Protein AF-A0A2V9PDG2-F1 (afdb_monomer)

Structure (mmCIF, N/CA/C/O backbone):
data_AF-A0A2V9PDG2-F1
#
_entry.id   AF-A0A2V9PDG2-F1
#
loop_
_atom_site.group_PDB
_atom_site.id
_atom_site.type_symbol
_atom_site.label_atom_id
_atom_site.label_alt_id
_atom_site.label_comp_id
_atom_site.label_asym_id
_atom_site.label_entity_id
_atom_site.label_seq_id
_atom_site.pdbx_PDB_ins_code
_atom_site.Cartn_x
_atom_site.Cartn_y
_atom_site.Cartn_z
_atom_site.occupancy
_atom_site.B_iso_or_equiv
_atom_site.auth_seq_id
_atom_site.auth_comp_id
_atom_site.auth_asym_id
_atom_site.auth_atom_id
_atom_site.pdbx_PDB_model_num
ATOM 1 N N . VAL A 1 1 ? 18.535 -9.492 51.087 1.00 38.75 1 VAL A N 1
ATOM 2 C CA . VAL A 1 1 ? 19.932 -8.994 50.997 1.00 38.75 1 VAL A CA 1
ATOM 3 C C . VAL A 1 1 ? 20.958 -10.115 51.183 1.00 38.75 1 VAL A C 1
ATOM 5 O O . VAL A 1 1 ? 21.642 -10.423 50.222 1.00 38.75 1 VAL A O 1
ATOM 8 N N . VAL A 1 2 ? 21.017 -10.810 52.330 1.00 34.34 2 VAL A N 1
ATOM 9 C CA . VAL A 1 2 ? 21.989 -11.912 52.562 1.00 34.34 2 VAL A CA 1
ATOM 10 C C . VAL A 1 2 ? 21.786 -13.112 51.621 1.00 34.34 2 VAL A C 1
ATOM 12 O O . VAL A 1 2 ? 22.753 -13.627 51.072 1.00 34.34 2 VAL A O 1
ATOM 15 N N . CYS A 1 3 ? 20.538 -13.505 51.336 1.00 35.25 3 CYS A N 1
ATOM 16 C CA . CYS A 1 3 ? 20.246 -14.545 50.336 1.00 35.25 3 CYS A CA 1
ATOM 17 C C . CYS A 1 3 ? 20.640 -14.128 48.907 1.00 35.25 3 CYS A C 1
ATOM 19 O O . CYS A 1 3 ? 21.126 -14.955 48.150 1.00 35.25 3 CYS A O 1
ATOM 21 N N . ALA A 1 4 ? 20.500 -12.846 48.555 1.00 38.00 4 ALA A N 1
ATOM 22 C CA . ALA A 1 4 ? 20.908 -12.327 47.246 1.00 38.00 4 ALA A CA 1
ATOM 23 C C . ALA A 1 4 ? 22.439 -12.271 47.108 1.00 38.00 4 ALA A C 1
ATOM 25 O O . ALA A 1 4 ? 22.975 -12.591 46.053 1.00 38.00 4 ALA A O 1
ATOM 26 N N . ALA A 1 5 ? 23.147 -11.952 48.197 1.00 38.84 5 ALA A N 1
ATOM 27 C CA . ALA A 1 5 ? 24.604 -12.014 48.254 1.00 38.84 5 ALA A CA 1
ATOM 28 C C . ALA A 1 5 ? 25.120 -13.461 48.145 1.00 38.84 5 ALA A C 1
ATOM 30 O O . ALA A 1 5 ? 26.065 -13.717 47.407 1.00 38.84 5 ALA A O 1
ATOM 31 N N . LEU A 1 6 ? 24.465 -14.420 48.809 1.00 43.09 6 LEU A N 1
ATOM 32 C CA . LEU A 1 6 ? 24.797 -15.846 48.703 1.00 43.09 6 LEU A CA 1
ATOM 33 C C . LEU A 1 6 ? 24.537 -16.397 47.296 1.00 43.09 6 LEU A C 1
ATOM 35 O O . LEU A 1 6 ? 25.385 -17.100 46.758 1.00 43.09 6 LEU A O 1
ATOM 39 N N . VAL A 1 7 ? 23.418 -16.026 46.669 1.00 50.12 7 VAL A N 1
ATOM 40 C CA . VAL A 1 7 ? 23.119 -16.386 45.273 1.00 50.12 7 VAL A CA 1
ATOM 41 C C . VAL A 1 7 ? 24.137 -15.759 44.316 1.00 50.12 7 VAL A C 1
ATOM 43 O O . VAL A 1 7 ? 24.619 -16.446 43.423 1.00 50.12 7 VAL A O 1
ATOM 46 N N . GLY A 1 8 ? 24.544 -14.506 44.540 1.00 42.97 8 GLY A N 1
ATOM 47 C CA . GLY A 1 8 ? 25.596 -13.846 43.760 1.00 42.97 8 GLY A CA 1
ATOM 48 C C . GLY A 1 8 ? 26.967 -14.517 43.896 1.00 42.97 8 GLY A C 1
ATOM 49 O O . GLY A 1 8 ? 27.670 -14.688 42.904 1.00 42.97 8 GLY A O 1
ATOM 50 N N . ILE A 1 9 ? 27.327 -14.972 45.100 1.00 51.53 9 ILE A N 1
ATOM 51 C CA . ILE A 1 9 ? 28.571 -15.719 45.341 1.00 51.53 9 ILE A CA 1
ATOM 52 C C . ILE A 1 9 ? 28.508 -17.100 44.679 1.00 51.53 9 ILE A C 1
ATOM 54 O O . ILE A 1 9 ? 29.476 -17.513 44.041 1.00 51.53 9 ILE A O 1
ATOM 58 N N . ILE A 1 10 ? 27.374 -17.800 44.768 1.00 53.69 10 ILE A N 1
ATOM 59 C CA . ILE A 1 10 ? 27.176 -19.106 44.123 1.00 53.69 10 ILE A CA 1
ATOM 60 C C . ILE A 1 10 ? 27.244 -18.961 42.597 1.00 53.69 10 ILE A C 1
ATOM 62 O O . ILE A 1 10 ? 27.978 -19.708 41.957 1.00 53.69 10 ILE A O 1
ATOM 66 N N . LEU A 1 11 ? 26.574 -17.963 42.014 1.00 47.56 11 LEU A N 1
ATOM 67 C CA . LEU A 1 11 ? 26.611 -17.684 40.574 1.00 47.56 11 LEU A CA 1
ATOM 68 C C . LEU A 1 11 ? 28.006 -17.262 40.100 1.00 47.56 11 LEU A C 1
ATOM 70 O O . LEU A 1 11 ? 28.459 -17.740 39.063 1.00 47.56 11 LEU A O 1
ATOM 74 N N . GLY A 1 12 ? 28.724 -16.442 40.874 1.00 50.00 12 GLY A N 1
ATOM 75 C CA . GLY A 1 12 ? 30.115 -16.084 40.586 1.00 50.00 12 GLY A CA 1
ATOM 76 C C . GLY A 1 12 ? 31.053 -17.292 40.644 1.00 50.00 12 GLY A C 1
ATOM 77 O O . GLY A 1 12 ? 31.933 -17.441 39.800 1.00 50.00 12 GLY A O 1
ATOM 78 N N . THR A 1 13 ? 30.823 -18.207 41.586 1.00 56.91 13 THR A N 1
ATOM 79 C CA . THR A 1 13 ? 31.614 -19.438 41.726 1.00 56.91 13 THR A CA 1
ATOM 80 C C . THR A 1 13 ? 31.318 -20.424 40.593 1.00 56.91 13 THR A C 1
ATOM 82 O O . THR A 1 13 ? 32.246 -21.002 40.032 1.00 56.91 13 THR A O 1
ATOM 85 N N . VAL A 1 14 ? 30.049 -20.564 40.192 1.00 51.03 14 VAL A N 1
ATOM 86 C CA . VAL A 1 14 ? 29.627 -21.365 39.029 1.00 51.03 14 VAL A CA 1
ATOM 87 C C . VAL A 1 14 ? 30.187 -20.774 37.732 1.00 51.03 14 VAL A C 1
ATOM 89 O O . VAL A 1 14 ? 30.716 -21.517 36.911 1.00 51.03 14 VAL A O 1
ATOM 92 N N . PHE A 1 15 ? 30.171 -19.448 37.568 1.00 49.81 15 PHE A N 1
ATOM 93 C CA . PHE A 1 15 ? 30.756 -18.770 36.409 1.00 49.81 15 PHE A CA 1
ATOM 94 C C . PHE A 1 15 ? 32.269 -18.997 36.322 1.00 49.81 15 PHE A C 1
ATOM 96 O O . PHE A 1 15 ? 32.771 -19.343 35.258 1.00 49.81 15 PHE A O 1
ATOM 103 N N . ILE A 1 16 ? 32.997 -18.899 37.439 1.00 51.12 16 ILE A N 1
ATOM 104 C CA . ILE A 1 16 ? 34.437 -19.196 37.487 1.00 51.12 16 ILE A CA 1
ATOM 105 C C . ILE A 1 16 ? 34.699 -20.676 37.176 1.00 51.12 16 ILE A C 1
ATOM 107 O O . ILE A 1 16 ? 35.609 -20.976 36.407 1.00 51.12 16 ILE A O 1
ATOM 111 N N . ALA A 1 17 ? 33.893 -21.597 37.711 1.00 49.75 17 ALA A N 1
ATOM 112 C CA . ALA A 1 17 ? 34.039 -23.036 37.485 1.00 49.75 17 ALA A CA 1
ATOM 113 C C . ALA A 1 17 ? 33.727 -23.464 36.037 1.00 49.75 17 ALA A C 1
ATOM 115 O O . ALA A 1 17 ? 34.348 -24.400 35.539 1.00 49.75 17 ALA A O 1
ATOM 116 N N . VAL A 1 18 ? 32.811 -22.768 35.353 1.00 49.88 18 VAL A N 1
ATOM 117 C CA . VAL A 1 18 ? 32.442 -23.008 33.944 1.00 49.88 18 VAL A CA 1
ATOM 118 C C . VAL A 1 18 ? 33.371 -22.268 32.971 1.00 49.88 18 VAL A C 1
ATOM 120 O O . VAL A 1 18 ? 33.683 -22.786 31.899 1.00 49.88 18 VAL A O 1
ATOM 123 N N . ALA A 1 19 ? 33.878 -21.091 33.349 1.00 47.56 19 ALA A N 1
ATOM 124 C CA . ALA A 1 19 ? 34.804 -20.306 32.535 1.00 47.56 19 ALA A CA 1
ATOM 125 C C . ALA A 1 19 ? 36.244 -20.841 32.584 1.00 47.56 19 ALA A C 1
ATOM 127 O O . ALA A 1 19 ? 36.956 -20.742 31.588 1.00 47.56 19 ALA A O 1
ATOM 128 N N . LEU A 1 20 ? 36.695 -21.442 33.695 1.00 43.12 20 LEU A N 1
ATOM 129 C CA . LEU A 1 20 ? 38.062 -21.976 33.818 1.00 43.12 20 LEU A CA 1
ATOM 130 C C . LEU A 1 20 ? 38.413 -23.053 32.768 1.00 43.12 20 LEU A C 1
ATOM 132 O O . LEU A 1 20 ? 39.516 -22.994 32.220 1.00 43.12 20 LEU A O 1
ATOM 136 N N . PRO A 1 21 ? 37.530 -24.024 32.456 1.00 41.53 21 PRO A N 1
ATOM 137 C CA . PRO A 1 21 ? 37.746 -24.989 31.377 1.00 41.53 21 PRO A CA 1
ATOM 138 C C . PRO A 1 21 ? 37.812 -24.328 29.994 1.00 41.53 21 PRO A C 1
ATOM 140 O O . PRO A 1 21 ? 38.672 -24.688 29.192 1.00 41.53 21 PRO A O 1
ATOM 143 N N . PHE A 1 22 ? 36.974 -23.313 29.744 1.00 42.97 22 PHE A N 1
ATOM 144 C CA . PHE A 1 22 ? 36.984 -22.518 28.509 1.00 42.97 22 PHE A CA 1
ATOM 145 C C . PHE A 1 22 ? 38.289 -21.724 28.361 1.00 42.97 22 PHE A C 1
ATOM 147 O O . PHE A 1 22 ? 38.912 -21.731 27.306 1.00 42.97 22 PHE A O 1
ATOM 154 N N . LEU A 1 23 ? 38.769 -21.115 29.446 1.00 42.34 23 LEU A N 1
ATOM 155 C CA . LEU A 1 23 ? 40.039 -20.386 29.486 1.00 42.34 23 LEU A CA 1
ATOM 156 C C . LEU A 1 23 ? 41.254 -21.313 29.316 1.00 42.34 23 LEU A C 1
ATOM 158 O O . LEU A 1 23 ? 42.254 -20.908 28.728 1.00 42.34 23 LEU A O 1
ATOM 162 N N . ARG A 1 24 ? 41.169 -22.569 29.779 1.00 40.75 24 ARG A N 1
ATOM 163 C CA . ARG A 1 24 ? 42.213 -23.585 29.560 1.00 40.75 24 ARG A CA 1
ATOM 164 C C . ARG A 1 24 ? 42.248 -24.111 28.124 1.00 40.75 24 ARG A C 1
ATOM 166 O O . ARG A 1 24 ? 43.331 -24.429 27.648 1.00 40.75 24 ARG A O 1
ATOM 173 N N . TYR A 1 25 ? 41.113 -24.158 27.425 1.00 40.31 25 TYR A N 1
ATOM 174 C CA . TYR A 1 25 ? 41.046 -24.570 26.016 1.00 40.31 25 TYR A CA 1
ATOM 175 C C . TYR A 1 25 ? 41.727 -23.564 25.063 1.00 40.31 25 TYR A C 1
ATOM 177 O O . TYR A 1 25 ? 42.222 -23.944 24.006 1.00 40.31 25 TYR A O 1
ATOM 185 N N . PHE A 1 26 ? 41.839 -22.291 25.459 1.00 43.34 26 PHE A N 1
ATOM 186 C CA . PHE A 1 26 ? 42.431 -21.217 24.647 1.00 43.34 26 PHE A CA 1
ATOM 187 C C . PHE A 1 26 ? 43.891 -20.868 24.997 1.00 43.34 26 PHE A C 1
ATOM 189 O O . PHE A 1 26 ? 44.410 -19.838 24.560 1.00 43.34 26 PHE A O 1
ATOM 196 N N . SER A 1 27 ? 44.608 -21.740 25.716 1.00 38.44 27 SER A N 1
ATOM 197 C CA . SER A 1 27 ? 45.997 -21.495 26.145 1.00 38.44 27 SER A CA 1
ATOM 198 C C . SER A 1 27 ? 47.030 -21.401 25.007 1.00 38.44 27 SER A C 1
ATOM 200 O O . SER A 1 27 ? 48.212 -21.210 25.278 1.00 38.44 27 SER A O 1
ATOM 202 N N . ALA A 1 28 ? 46.624 -21.536 23.742 1.00 45.53 28 ALA A N 1
ATOM 203 C CA . ALA A 1 28 ? 47.530 -21.524 22.595 1.00 45.53 28 ALA A CA 1
ATOM 204 C C . ALA A 1 28 ? 47.778 -20.129 21.980 1.00 45.53 28 ALA A C 1
ATOM 206 O O . ALA A 1 28 ? 48.591 -20.014 21.068 1.00 45.53 28 ALA A O 1
ATOM 207 N N . SER A 1 29 ? 47.106 -19.056 22.425 1.00 55.47 29 SER A N 1
ATOM 208 C CA . SER A 1 29 ? 47.293 -17.723 21.806 1.00 55.47 29 SER A CA 1
ATOM 209 C C . SER A 1 29 ? 46.979 -16.534 22.729 1.00 55.47 29 SER A C 1
ATOM 211 O O . SER A 1 29 ? 46.271 -15.595 22.365 1.00 55.47 29 SER A O 1
ATOM 213 N N . HIS A 1 30 ? 47.564 -16.559 23.929 1.00 47.03 30 HIS A N 1
ATOM 214 C CA . HIS A 1 30 ? 47.390 -15.553 24.986 1.00 47.03 30 HIS A CA 1
ATOM 215 C C . HIS A 1 30 ? 47.608 -14.097 24.512 1.00 47.03 30 HIS A C 1
ATOM 217 O O . HIS A 1 30 ? 46.807 -13.214 24.820 1.00 47.03 30 HIS A O 1
ATOM 223 N N . ASP A 1 31 ? 48.623 -13.841 23.684 1.00 45.88 31 ASP A N 1
ATOM 224 C CA . ASP A 1 31 ? 49.026 -12.463 23.371 1.00 45.88 31 ASP A CA 1
ATOM 225 C C . ASP A 1 31 ? 48.128 -11.775 22.334 1.00 45.88 31 ASP A C 1
ATOM 227 O O . ASP A 1 31 ? 47.895 -10.570 22.414 1.00 45.88 31 ASP A O 1
ATOM 231 N N . ARG A 1 32 ? 47.534 -12.529 21.399 1.00 43.25 32 ARG A N 1
ATOM 232 C CA . ARG A 1 32 ? 46.627 -11.953 20.387 1.00 43.25 32 ARG A CA 1
ATOM 233 C C . ARG A 1 32 ? 45.251 -11.643 20.957 1.00 43.25 32 ARG A C 1
ATOM 235 O O . ARG A 1 32 ? 44.655 -10.640 20.578 1.00 43.25 32 ARG A O 1
ATOM 242 N N . VAL A 1 33 ? 44.765 -12.465 21.887 1.00 42.09 33 VAL A N 1
ATOM 243 C CA . VAL A 1 33 ? 43.458 -12.259 22.522 1.00 42.09 33 VAL A CA 1
ATOM 244 C C . VAL A 1 33 ? 43.521 -11.107 23.517 1.00 42.09 33 VAL A C 1
ATOM 246 O O . VAL A 1 33 ? 42.649 -10.248 23.476 1.00 42.09 33 VAL A O 1
ATOM 249 N N . VAL A 1 34 ? 44.566 -10.997 24.344 1.00 45.94 34 VAL A N 1
ATOM 250 C CA . VAL A 1 34 ? 44.726 -9.839 25.246 1.00 45.94 34 VAL A CA 1
ATOM 251 C C . VAL A 1 34 ? 44.859 -8.547 24.443 1.00 45.94 34 VAL A C 1
ATOM 253 O O . VAL A 1 34 ? 44.190 -7.563 24.753 1.00 45.94 34 VAL A O 1
ATOM 256 N N . GLN A 1 35 ? 45.637 -8.551 23.360 1.00 43.94 35 GLN A N 1
ATOM 257 C CA . GLN A 1 35 ? 45.798 -7.378 22.506 1.00 43.94 35 GLN A CA 1
ATOM 258 C C . GLN A 1 35 ? 44.498 -7.009 21.773 1.00 43.94 35 GLN A C 1
ATOM 260 O O . GLN A 1 35 ? 44.140 -5.835 21.727 1.00 43.94 35 GLN A O 1
ATOM 265 N N . TRP A 1 36 ? 43.741 -7.984 21.264 1.00 39.81 36 TRP A N 1
ATOM 266 C CA . TRP A 1 36 ? 42.447 -7.741 20.619 1.00 39.81 36 TRP A CA 1
ATOM 267 C C . TRP A 1 36 ? 41.374 -7.274 21.613 1.00 39.81 36 TRP A C 1
ATOM 269 O O . TRP A 1 36 ? 40.680 -6.297 21.342 1.00 39.81 36 TRP A O 1
ATOM 279 N N . THR A 1 37 ? 41.284 -7.894 22.791 1.00 40.75 37 THR A N 1
ATOM 280 C CA . THR A 1 37 ? 40.288 -7.562 23.828 1.00 40.75 37 THR A CA 1
ATOM 281 C C . THR A 1 37 ? 40.579 -6.204 24.466 1.00 40.75 37 THR A C 1
ATOM 283 O O . THR A 1 37 ? 39.657 -5.436 24.722 1.00 40.75 37 THR A O 1
ATOM 286 N N . THR A 1 38 ? 41.855 -5.851 24.648 1.00 44.66 38 THR A N 1
ATOM 287 C CA . THR A 1 38 ? 42.251 -4.535 25.176 1.00 44.66 38 THR A CA 1
ATOM 288 C C . THR A 1 38 ? 42.058 -3.441 24.122 1.00 44.66 38 THR A C 1
ATOM 290 O O . THR A 1 38 ? 41.484 -2.399 24.423 1.00 44.66 38 THR A O 1
ATOM 293 N N . ASN A 1 39 ? 42.444 -3.681 22.862 1.00 41.75 39 ASN A N 1
ATOM 294 C CA . ASN A 1 39 ? 42.287 -2.693 21.787 1.00 41.75 39 ASN A CA 1
ATOM 295 C C . ASN A 1 39 ? 40.822 -2.464 21.397 1.00 41.75 39 ASN A C 1
ATOM 297 O O . ASN A 1 39 ? 40.445 -1.334 21.103 1.00 41.75 39 ASN A O 1
ATOM 301 N N . THR A 1 40 ? 40.002 -3.514 21.405 1.00 42.44 40 THR A N 1
ATOM 302 C CA . THR A 1 40 ? 38.578 -3.430 21.047 1.00 42.44 40 THR A CA 1
ATOM 303 C C . THR A 1 40 ? 37.747 -2.974 22.244 1.00 42.44 40 THR A C 1
ATOM 305 O O . THR A 1 40 ? 36.886 -2.115 22.094 1.00 42.44 40 THR A O 1
ATOM 308 N N . GLY A 1 41 ? 38.057 -3.453 23.453 1.00 42.47 41 GLY A N 1
ATOM 309 C CA . GLY A 1 41 ? 37.376 -3.055 24.685 1.00 42.47 41 GLY A CA 1
ATOM 310 C C . GLY A 1 41 ? 37.578 -1.581 25.034 1.00 42.47 41 GLY A C 1
ATOM 311 O O . GLY A 1 41 ? 36.613 -0.901 25.357 1.00 42.47 41 GLY A O 1
ATOM 312 N N . VAL A 1 42 ? 38.795 -1.045 24.889 1.00 44.41 42 VAL A N 1
ATOM 313 C CA . VAL A 1 42 ? 39.059 0.387 25.129 1.00 44.41 42 VAL A CA 1
ATOM 314 C C . VAL A 1 42 ? 38.343 1.267 24.101 1.00 44.41 42 VAL A C 1
ATOM 316 O O . VAL A 1 42 ? 37.800 2.306 24.463 1.00 44.41 42 VAL A O 1
ATOM 319 N N . VAL A 1 43 ? 38.279 0.845 22.834 1.00 42.12 43 VAL A N 1
ATOM 320 C CA . VAL A 1 43 ? 37.542 1.574 21.787 1.00 42.12 43 VAL A CA 1
ATOM 321 C C . VAL A 1 43 ? 36.036 1.540 22.046 1.00 42.12 43 VAL A C 1
ATOM 323 O O . VAL A 1 43 ? 35.388 2.573 21.928 1.00 42.12 43 VAL A O 1
ATOM 326 N N . LEU A 1 44 ? 35.487 0.394 22.455 1.00 41.41 44 LEU A N 1
ATOM 327 C CA . LEU A 1 44 ? 34.067 0.256 22.784 1.00 41.41 44 LEU A CA 1
ATOM 328 C C . LEU A 1 44 ? 33.679 1.054 24.035 1.00 41.41 44 LEU A C 1
ATOM 330 O O . LEU A 1 44 ? 32.627 1.684 24.034 1.00 41.41 44 LEU A O 1
ATOM 334 N N . VAL A 1 45 ? 34.534 1.088 25.062 1.00 47.19 45 VAL A N 1
ATOM 335 C CA . VAL A 1 45 ? 34.308 1.876 26.287 1.00 47.19 45 VAL A CA 1
ATOM 336 C C . VAL A 1 45 ? 34.394 3.373 26.001 1.00 47.19 45 VAL A C 1
ATOM 338 O O . VAL A 1 45 ? 33.481 4.105 26.363 1.00 47.19 45 VAL A O 1
ATOM 341 N N . LEU A 1 46 ? 35.419 3.837 25.278 1.00 44.19 46 LEU A N 1
ATOM 342 C CA . LEU A 1 46 ? 35.539 5.252 24.902 1.00 44.19 46 LEU A CA 1
ATOM 343 C C . LEU A 1 46 ? 34.412 5.700 23.961 1.00 44.19 46 LEU A C 1
ATOM 345 O O . LEU A 1 46 ? 33.970 6.847 24.026 1.00 44.19 46 LEU A O 1
ATOM 349 N N . PHE A 1 47 ? 33.925 4.805 23.100 1.00 44.22 47 PHE A N 1
ATOM 350 C CA . PHE A 1 47 ? 32.775 5.057 22.236 1.00 44.22 47 PHE A CA 1
ATOM 351 C C . PHE A 1 47 ? 31.461 5.102 23.028 1.00 44.22 47 PHE A C 1
ATOM 353 O O . PHE A 1 47 ? 30.642 5.988 22.787 1.00 44.22 47 PHE A O 1
ATOM 360 N N . ALA A 1 48 ? 31.275 4.201 23.997 1.00 44.72 48 ALA A N 1
ATOM 361 C CA . ALA A 1 48 ? 30.128 4.205 24.902 1.00 44.72 48 ALA A CA 1
ATOM 362 C C . ALA A 1 48 ? 30.101 5.467 25.779 1.00 44.72 48 ALA A C 1
ATOM 364 O O . ALA A 1 48 ? 29.058 6.112 25.855 1.00 44.72 48 ALA A O 1
ATOM 365 N N . ASP A 1 49 ? 31.246 5.885 26.329 1.00 47.81 49 ASP A N 1
ATOM 366 C CA . ASP A 1 49 ? 31.389 7.137 27.088 1.00 47.81 49 ASP A CA 1
ATOM 367 C C . ASP A 1 49 ? 31.112 8.365 26.214 1.00 47.81 49 ASP A C 1
ATOM 369 O O . ASP A 1 49 ? 30.358 9.258 26.602 1.00 47.81 49 ASP A O 1
ATOM 373 N N . SER A 1 50 ? 31.660 8.398 24.995 1.00 45.31 50 SER A N 1
ATOM 374 C CA . SER A 1 50 ? 31.436 9.504 24.055 1.00 45.31 50 SER A CA 1
ATOM 375 C C . SER A 1 50 ? 29.969 9.596 23.638 1.00 45.31 50 SER A C 1
ATOM 377 O O . SER A 1 50 ? 29.420 10.693 23.552 1.00 45.31 50 SER A O 1
ATOM 379 N N . ARG A 1 51 ? 29.306 8.454 23.419 1.00 44.44 51 ARG A N 1
ATOM 380 C CA . ARG A 1 51 ? 27.879 8.384 23.090 1.00 44.44 51 ARG A CA 1
ATOM 381 C C . ARG A 1 51 ? 27.020 8.785 24.285 1.00 44.44 51 ARG A C 1
ATOM 383 O O . ARG A 1 51 ? 26.100 9.575 24.104 1.00 44.44 51 ARG A O 1
ATOM 390 N N . PHE A 1 52 ? 27.313 8.305 25.490 1.00 49.22 52 PHE A N 1
ATOM 391 C CA . PHE A 1 52 ? 26.594 8.682 26.708 1.00 49.22 52 PHE A CA 1
ATOM 392 C C . PHE A 1 52 ? 26.719 10.183 26.989 1.00 49.22 52 PHE A C 1
ATOM 394 O O . PHE A 1 52 ? 25.704 10.848 27.206 1.00 49.22 52 PHE A O 1
ATOM 401 N N . ALA A 1 53 ? 27.927 10.745 26.876 1.00 45.12 53 ALA A N 1
ATOM 402 C CA . ALA A 1 53 ? 28.155 12.182 26.976 1.00 45.12 53 ALA A CA 1
ATOM 403 C C . ALA A 1 53 ? 27.344 12.946 25.918 1.00 45.12 53 ALA A C 1
ATOM 405 O O . ALA A 1 53 ? 26.624 13.876 26.267 1.00 45.12 53 ALA A O 1
ATOM 406 N N . LEU A 1 54 ? 27.371 12.516 24.651 1.00 41.44 54 LEU A N 1
ATOM 407 C CA . LEU A 1 54 ? 26.622 13.158 23.566 1.00 41.44 54 LEU A CA 1
ATOM 408 C C . LEU A 1 54 ? 25.101 13.098 23.792 1.00 41.44 54 LEU A C 1
ATOM 410 O O . LEU A 1 54 ? 24.412 14.095 23.616 1.00 41.44 54 LEU A O 1
ATOM 414 N N . THR A 1 55 ? 24.575 11.953 24.229 1.00 44.09 55 THR A N 1
ATOM 415 C CA . THR A 1 55 ? 23.129 11.734 24.419 1.00 44.09 55 THR A CA 1
ATOM 416 C C . THR A 1 55 ? 22.604 12.486 25.646 1.00 44.09 55 THR A C 1
ATOM 418 O O . THR A 1 55 ? 21.518 13.066 25.610 1.00 44.09 55 THR A O 1
ATOM 421 N N . THR A 1 56 ? 23.399 12.533 26.717 1.00 44.50 56 THR A N 1
ATOM 422 C CA . THR A 1 56 ? 23.087 13.283 27.941 1.00 44.50 56 THR A CA 1
ATOM 423 C C . THR A 1 56 ? 23.191 14.789 27.699 1.00 44.50 56 THR A C 1
ATOM 425 O O . THR A 1 56 ? 22.347 15.545 28.169 1.00 44.50 56 THR A O 1
ATOM 428 N N . LEU A 1 57 ? 24.161 15.234 26.893 1.00 41.91 57 LEU A N 1
ATOM 429 C CA . LEU A 1 57 ? 24.358 16.644 26.554 1.00 41.91 57 LEU A CA 1
ATOM 430 C C . LEU A 1 57 ? 23.379 17.157 25.494 1.00 41.91 57 LEU A C 1
ATOM 432 O O . LEU A 1 57 ? 23.005 18.315 25.588 1.00 41.91 57 LEU A O 1
ATOM 436 N N . ILE A 1 58 ? 22.897 16.340 24.551 1.00 46.06 58 ILE A N 1
ATOM 437 C CA . ILE A 1 58 ? 21.806 16.719 23.625 1.00 46.06 58 ILE A CA 1
ATOM 438 C C . ILE A 1 58 ? 20.499 16.950 24.396 1.00 46.06 58 ILE A C 1
ATOM 440 O O . ILE A 1 58 ? 19.765 17.894 24.107 1.00 46.06 58 ILE A O 1
ATOM 444 N N . LYS A 1 59 ? 20.241 16.145 25.435 1.00 46.53 59 LYS A N 1
ATOM 445 C CA . LYS A 1 59 ? 19.128 16.382 26.368 1.00 46.53 59 LYS A CA 1
ATOM 446 C C . LYS A 1 59 ? 19.319 17.658 27.203 1.00 46.53 59 LYS A C 1
ATOM 448 O O . LYS A 1 59 ? 18.334 18.228 27.658 1.00 46.53 59 LYS A O 1
ATOM 453 N N . TRP A 1 60 ? 20.558 18.124 27.384 1.00 39.91 60 TRP A N 1
ATOM 454 C CA . TRP A 1 60 ? 20.903 19.293 28.208 1.00 39.91 60 TRP A CA 1
ATOM 455 C C . TRP A 1 60 ? 21.144 20.589 27.405 1.00 39.91 60 TRP A C 1
ATOM 457 O O . TRP A 1 60 ? 20.960 21.687 27.927 1.00 39.91 60 TRP A O 1
ATOM 467 N N . SER A 1 61 ? 21.503 20.504 26.118 1.00 43.72 61 SER A N 1
ATOM 468 C CA . SER A 1 61 ? 21.888 21.639 25.262 1.00 43.72 61 SER A CA 1
ATOM 469 C C . SER A 1 61 ? 20.716 22.496 24.786 1.00 43.72 61 SER A C 1
ATOM 471 O O . SER A 1 61 ? 20.924 23.432 24.015 1.00 43.72 61 SER A O 1
ATOM 473 N N . GLN A 1 62 ? 19.501 22.237 25.273 1.00 51.88 62 GLN A N 1
ATOM 474 C CA . GLN A 1 62 ? 18.415 23.215 25.201 1.00 51.88 62 GLN A CA 1
ATOM 475 C C . GLN A 1 62 ? 18.697 24.481 26.049 1.00 51.88 62 GLN A C 1
ATOM 477 O O . GLN A 1 62 ? 17.967 25.463 25.945 1.00 51.88 62 GLN A O 1
ATOM 482 N N . HIS A 1 63 ? 19.806 24.520 26.808 1.00 48.06 63 HIS A N 1
ATOM 483 C CA . HIS A 1 63 ? 20.294 25.696 27.540 1.00 48.06 63 HIS A CA 1
ATOM 484 C C . HIS A 1 63 ? 21.787 25.980 27.233 1.00 48.06 63 HIS A C 1
ATOM 486 O O . HIS A 1 63 ? 22.684 25.432 27.864 1.00 48.06 63 HIS A O 1
ATOM 492 N N . GLY A 1 64 ? 22.071 26.787 26.201 1.00 45.00 64 GLY A N 1
ATOM 493 C CA . GLY A 1 64 ? 23.382 26.843 25.525 1.00 45.00 64 GLY A CA 1
ATOM 494 C C . GLY A 1 64 ? 24.569 27.552 26.209 1.00 45.00 64 GLY A C 1
ATOM 495 O O . GLY A 1 64 ? 24.421 28.255 27.197 1.00 45.00 64 GLY A O 1
ATOM 496 N N . SER A 1 65 ? 25.766 27.427 25.605 1.00 45.22 65 SER A N 1
ATOM 497 C CA . SER A 1 65 ? 26.799 28.484 25.501 1.00 45.22 65 SER A CA 1
ATOM 498 C C . SER A 1 65 ? 27.918 28.083 24.514 1.00 45.22 65 SER A C 1
ATOM 500 O O . SER A 1 65 ? 28.333 26.926 24.447 1.00 45.22 65 SER A O 1
ATOM 502 N N . ARG A 1 66 ? 28.456 29.059 23.764 1.00 47.03 66 ARG A N 1
ATOM 503 C CA . ARG A 1 66 ? 29.557 28.908 22.779 1.00 47.03 66 ARG A CA 1
ATOM 504 C C . ARG A 1 66 ? 30.872 28.357 23.367 1.00 47.03 66 ARG A C 1
ATOM 506 O O . ARG A 1 66 ? 31.736 27.909 22.619 1.00 47.03 66 ARG A O 1
ATOM 513 N N . PHE A 1 67 ? 31.017 28.368 24.692 1.00 45.19 67 PHE A N 1
ATOM 514 C CA . PHE A 1 67 ? 32.181 27.842 25.408 1.00 45.19 67 PHE A CA 1
ATOM 515 C C . PHE A 1 67 ? 32.277 26.310 25.314 1.00 45.19 67 PHE A C 1
ATOM 517 O O . PHE A 1 67 ? 33.363 25.770 25.107 1.00 45.19 67 PHE A O 1
ATOM 524 N N . MET A 1 68 ? 31.140 25.604 25.357 1.00 46.62 68 MET A N 1
ATOM 525 C CA . MET A 1 68 ? 31.130 24.144 25.209 1.00 46.62 68 MET A CA 1
ATOM 526 C C . MET A 1 68 ? 31.493 23.701 23.792 1.00 46.62 68 MET A C 1
ATOM 528 O O . MET A 1 68 ? 32.206 22.715 23.631 1.00 46.62 68 MET A O 1
ATOM 532 N N . THR A 1 69 ? 31.082 24.450 22.763 1.00 45.94 69 THR A N 1
ATOM 533 C CA . THR A 1 69 ? 31.438 24.162 21.364 1.00 45.94 69 THR A CA 1
ATOM 534 C C . THR A 1 69 ? 32.951 24.240 21.131 1.00 45.94 69 THR A C 1
ATOM 536 O O . THR A 1 69 ? 33.505 23.401 20.424 1.00 45.94 69 THR A O 1
ATOM 539 N N . ALA A 1 70 ? 33.644 25.189 21.770 1.00 47.91 70 ALA A N 1
ATOM 540 C CA . ALA A 1 70 ? 35.102 25.295 21.697 1.00 47.91 70 ALA A CA 1
ATOM 541 C C . ALA A 1 70 ? 35.809 24.129 22.415 1.00 47.91 70 ALA A C 1
ATOM 543 O O . ALA A 1 70 ? 36.771 23.572 21.887 1.00 47.91 70 ALA A O 1
ATOM 544 N N . LEU A 1 71 ? 35.299 23.710 23.580 1.00 47.12 71 LEU A N 1
ATOM 545 C CA . LEU A 1 71 ? 35.826 22.557 24.318 1.00 47.12 71 LEU A CA 1
ATOM 546 C C . LEU A 1 71 ? 35.634 21.237 23.543 1.00 47.12 71 LEU A C 1
ATOM 548 O O . LEU A 1 71 ? 36.519 20.380 23.543 1.00 47.12 71 LEU A O 1
ATOM 552 N N . LEU A 1 72 ? 34.499 21.110 22.844 1.00 49.62 72 LEU A N 1
ATOM 553 C CA . LEU A 1 72 ? 34.150 19.999 21.953 1.00 49.62 72 LEU A CA 1
ATOM 554 C C . LEU A 1 72 ? 35.060 19.936 20.721 1.00 49.62 72 LEU A C 1
ATOM 556 O O . LEU A 1 72 ? 35.539 18.858 20.377 1.00 49.62 72 LEU A O 1
ATOM 560 N N . MET A 1 73 ? 35.348 21.077 20.085 1.00 45.44 73 MET A N 1
ATOM 561 C CA . MET A 1 73 ? 36.302 21.137 18.973 1.00 45.44 73 MET A CA 1
ATOM 562 C C . MET A 1 73 ? 37.713 20.748 19.420 1.00 45.44 73 MET A C 1
ATOM 564 O O . MET A 1 73 ? 38.397 20.032 18.694 1.00 45.44 73 MET A O 1
ATOM 568 N N . LEU A 1 74 ? 38.126 21.138 20.630 1.00 48.19 74 LEU A N 1
ATOM 569 C CA . LEU A 1 74 ? 39.409 20.724 21.204 1.00 48.19 74 LEU A CA 1
ATOM 570 C C . LEU A 1 74 ? 39.461 19.218 21.505 1.00 48.19 74 LEU A C 1
ATOM 572 O O . LEU A 1 74 ? 40.467 18.581 21.205 1.00 48.19 74 LEU A O 1
ATOM 576 N N . HIS A 1 75 ? 38.385 18.635 22.047 1.00 51.88 75 HIS A N 1
ATOM 577 C CA . HIS A 1 75 ? 38.302 17.191 22.311 1.00 51.88 75 HIS A CA 1
ATOM 578 C C . HIS A 1 75 ? 38.271 16.360 21.026 1.00 51.88 75 HIS A C 1
ATOM 580 O O . HIS A 1 75 ? 38.966 15.351 20.929 1.00 51.88 75 HIS A O 1
ATOM 586 N N . PHE A 1 76 ? 37.515 16.795 20.017 1.00 48.09 76 PHE A N 1
ATOM 587 C CA . PHE A 1 76 ? 37.466 16.125 18.720 1.00 48.09 76 PHE A CA 1
ATOM 588 C C . PHE A 1 76 ? 38.795 16.256 17.964 1.00 48.09 76 PHE A C 1
ATOM 590 O O . PHE A 1 76 ? 39.276 15.285 17.387 1.00 48.09 76 PHE A O 1
ATOM 597 N N . LEU A 1 77 ? 39.450 17.421 18.030 1.00 47.34 77 LEU A N 1
ATOM 598 C CA . LEU A 1 77 ? 40.790 17.605 17.474 1.00 47.34 77 LEU A CA 1
ATOM 599 C C . LEU A 1 77 ? 41.820 16.727 18.201 1.00 47.34 77 LEU A C 1
ATOM 601 O O . LEU A 1 77 ? 42.642 16.098 17.543 1.00 47.34 77 LEU A O 1
ATOM 605 N N . ALA A 1 78 ? 41.743 16.605 19.530 1.00 48.53 78 ALA A N 1
ATOM 606 C CA . ALA A 1 78 ? 42.588 15.693 20.304 1.00 48.53 78 ALA A CA 1
ATOM 607 C C . ALA A 1 78 ? 42.339 14.217 19.940 1.00 48.53 78 ALA A C 1
ATOM 609 O O . ALA A 1 78 ? 43.292 13.452 19.809 1.00 48.53 78 ALA A O 1
ATOM 610 N N . PHE A 1 79 ? 41.082 13.830 19.698 1.00 52.56 79 PHE A N 1
ATOM 611 C CA . PHE A 1 79 ? 40.688 12.506 19.208 1.00 52.56 79 PHE A CA 1
ATOM 612 C C . PHE A 1 79 ? 41.248 12.209 17.803 1.00 52.56 79 PHE A C 1
ATOM 614 O O . PHE A 1 79 ? 41.815 11.141 17.575 1.00 52.56 79 PHE A O 1
ATOM 621 N N . VAL A 1 80 ? 41.177 13.172 16.876 1.00 47.25 80 VAL A N 1
ATOM 622 C CA . VAL A 1 80 ? 41.731 13.046 15.515 1.00 47.25 80 VAL A CA 1
ATOM 623 C C . VAL A 1 80 ? 43.263 13.009 15.534 1.00 47.25 80 VAL A C 1
ATOM 625 O O . VAL A 1 80 ? 43.862 12.173 14.858 1.00 47.25 80 VAL A O 1
ATOM 628 N N . VAL A 1 81 ? 43.916 13.842 16.352 1.00 47.66 81 VAL A N 1
ATOM 629 C CA . VAL A 1 81 ? 45.377 13.818 16.551 1.00 47.66 81 VAL A CA 1
ATOM 630 C C . VAL A 1 81 ? 45.825 12.486 17.169 1.00 47.66 81 VAL A C 1
ATOM 632 O O . VAL A 1 81 ? 46.813 11.907 16.718 1.00 47.66 81 VAL A O 1
ATOM 635 N N . ALA A 1 82 ? 45.073 11.939 18.130 1.00 47.16 82 ALA A N 1
ATOM 636 C CA . ALA A 1 82 ? 45.346 10.633 18.736 1.00 47.16 82 ALA A CA 1
ATOM 637 C C . ALA A 1 82 ? 45.194 9.460 17.747 1.00 47.16 82 ALA A C 1
ATOM 639 O O . ALA A 1 82 ? 45.926 8.472 17.846 1.00 47.16 82 ALA A O 1
ATOM 640 N N . LEU A 1 83 ? 44.288 9.573 16.770 1.00 45.66 83 LEU A N 1
ATOM 641 C CA . LEU A 1 83 ? 44.128 8.601 15.684 1.00 45.66 83 LEU A CA 1
ATOM 642 C C . LEU A 1 83 ? 45.214 8.728 14.602 1.00 45.66 83 LEU A C 1
ATOM 644 O O . LEU A 1 83 ? 45.629 7.716 14.040 1.00 45.66 83 LEU A O 1
ATOM 648 N N . CYS A 1 84 ? 45.706 9.941 14.327 1.00 42.66 84 CYS A N 1
ATOM 649 C CA . CYS A 1 84 ? 46.653 10.190 13.234 1.00 42.66 84 CYS A CA 1
ATOM 650 C C . CYS A 1 84 ? 48.117 9.854 13.568 1.00 42.66 84 CYS A C 1
ATOM 652 O O . CYS A 1 84 ? 48.918 9.671 12.652 1.00 42.66 84 CYS A O 1
ATOM 654 N N . ILE A 1 85 ? 48.503 9.730 14.843 1.00 46.09 85 ILE A N 1
ATOM 655 C CA . ILE A 1 85 ? 49.906 9.479 15.215 1.00 46.09 85 ILE A CA 1
ATOM 656 C C . ILE A 1 85 ? 50.114 8.024 15.671 1.00 46.09 85 ILE A C 1
ATOM 658 O O . ILE A 1 85 ? 50.295 7.718 16.850 1.00 46.09 85 ILE A O 1
ATOM 662 N N . ALA A 1 86 ? 50.185 7.098 14.709 1.00 45.47 86 ALA A N 1
ATOM 663 C CA . ALA A 1 86 ? 50.479 5.677 14.953 1.00 45.47 86 ALA A CA 1
ATOM 664 C C . ALA A 1 86 ? 51.857 5.411 15.614 1.00 45.47 86 ALA A C 1
ATOM 666 O O . ALA A 1 86 ? 52.089 4.331 16.164 1.00 45.47 86 ALA A O 1
ATOM 667 N N . ARG A 1 87 ? 52.786 6.381 15.578 1.00 43.06 87 ARG A N 1
ATOM 668 C CA . ARG A 1 87 ? 54.124 6.279 16.194 1.00 43.06 87 ARG A CA 1
ATOM 669 C C . ARG A 1 87 ? 54.145 6.703 17.672 1.00 43.06 87 ARG A C 1
ATOM 671 O O . ARG A 1 87 ? 54.699 5.966 18.479 1.00 43.06 87 ARG A O 1
ATOM 678 N N . ALA A 1 88 ? 53.443 7.773 18.050 1.00 43.41 88 ALA A N 1
ATOM 679 C CA . ALA A 1 88 ? 53.296 8.209 19.447 1.00 43.41 88 ALA A CA 1
ATOM 680 C C . ALA A 1 88 ? 52.449 7.232 20.280 1.00 43.41 88 ALA A C 1
ATOM 682 O O . ALA A 1 88 ? 52.651 7.095 21.482 1.00 43.41 88 ALA A O 1
ATOM 683 N N . ARG A 1 89 ? 51.547 6.482 19.633 1.00 49.66 89 ARG A N 1
ATOM 684 C CA . ARG A 1 89 ? 50.691 5.475 20.279 1.00 49.66 89 ARG A CA 1
ATOM 685 C C . ARG A 1 89 ? 51.477 4.312 20.902 1.00 49.66 89 ARG A C 1
ATOM 687 O O . ARG A 1 89 ? 51.065 3.789 21.930 1.00 49.66 89 ARG A O 1
ATOM 694 N N . ARG A 1 90 ? 52.616 3.923 20.314 1.00 47.78 90 ARG A N 1
ATOM 695 C CA . ARG A 1 90 ? 53.504 2.888 20.880 1.00 47.78 90 ARG A CA 1
ATOM 696 C C . ARG A 1 90 ? 54.361 3.414 22.030 1.00 47.78 90 ARG A C 1
ATOM 698 O O . ARG A 1 90 ? 54.554 2.692 22.998 1.00 47.78 90 ARG A O 1
ATOM 705 N N . GLU A 1 91 ? 54.824 4.658 21.952 1.00 46.00 91 GLU A N 1
ATOM 706 C CA . GLU A 1 91 ? 55.660 5.272 22.995 1.00 46.00 91 GLU A CA 1
ATOM 707 C C . GLU A 1 91 ? 54.848 5.670 24.236 1.00 46.00 91 GLU A C 1
ATOM 709 O O . GLU A 1 91 ? 55.313 5.480 25.355 1.00 46.00 91 GLU A O 1
ATOM 714 N N . LEU A 1 92 ? 53.599 6.120 24.064 1.00 45.00 92 LEU A N 1
ATOM 715 C CA . LEU A 1 92 ? 52.703 6.438 25.178 1.00 45.00 92 LEU A CA 1
ATOM 716 C C . LEU A 1 92 ? 52.312 5.178 25.966 1.00 45.00 92 LEU A C 1
ATOM 718 O O . LEU A 1 92 ? 52.394 5.180 27.191 1.00 45.00 92 LEU A O 1
ATOM 722 N N . LEU A 1 93 ? 51.955 4.089 25.274 1.00 47.59 93 LEU A N 1
ATOM 723 C CA . LEU A 1 93 ? 51.639 2.801 25.905 1.00 47.59 93 LEU A CA 1
ATOM 724 C C . LEU A 1 93 ? 52.873 2.192 26.589 1.00 47.59 93 LEU A C 1
ATOM 726 O O . LEU A 1 93 ? 52.766 1.744 27.725 1.00 47.59 93 LEU A O 1
ATOM 730 N N . ALA A 1 94 ? 54.056 2.291 25.971 1.00 47.66 94 ALA A N 1
ATOM 731 C CA . ALA A 1 94 ? 55.313 1.883 26.602 1.00 47.66 94 ALA A CA 1
ATOM 732 C C . ALA A 1 94 ? 55.681 2.745 27.830 1.00 47.66 94 ALA A C 1
ATOM 734 O O . ALA A 1 94 ? 56.228 2.224 28.800 1.00 47.66 94 ALA A O 1
ATOM 735 N N . SER A 1 95 ? 55.351 4.044 27.832 1.00 46.44 95 SER A N 1
ATOM 736 C CA . SER A 1 95 ? 55.561 4.919 28.999 1.00 46.44 95 SER A CA 1
ATOM 737 C C . SER A 1 95 ? 54.569 4.656 30.139 1.00 46.44 95 SER A C 1
ATOM 739 O O . SER A 1 95 ? 54.931 4.775 31.307 1.00 46.44 95 SER A O 1
ATOM 741 N N . LEU A 1 96 ? 53.335 4.254 29.814 1.00 41.88 96 LEU A N 1
ATOM 742 C CA . LEU A 1 96 ? 52.287 3.950 30.791 1.00 41.88 96 LEU A CA 1
ATOM 743 C C . LEU A 1 96 ? 52.506 2.578 31.444 1.00 41.88 96 LEU A C 1
ATOM 745 O O . LEU A 1 96 ? 52.320 2.454 32.657 1.00 41.88 96 LEU A O 1
ATOM 749 N N . ASP A 1 97 ? 52.990 1.591 30.681 1.00 43.38 97 ASP A N 1
ATOM 750 C CA . ASP A 1 97 ? 53.413 0.284 31.206 1.00 43.38 97 ASP A CA 1
ATOM 751 C C . ASP A 1 97 ? 54.604 0.406 32.172 1.00 43.38 97 ASP A C 1
ATOM 753 O O . ASP A 1 97 ? 54.676 -0.321 33.165 1.00 43.38 97 ASP A O 1
ATOM 757 N N . GLY A 1 98 ? 55.504 1.368 31.936 1.00 47.72 98 GLY A N 1
ATOM 758 C CA . GLY A 1 98 ? 56.618 1.673 32.836 1.00 47.72 98 GLY A CA 1
ATOM 759 C C . GLY A 1 98 ? 56.231 2.444 34.106 1.00 47.72 98 GLY A C 1
ATOM 760 O O . GLY A 1 98 ? 56.950 2.359 35.099 1.00 47.72 98 GLY A O 1
ATOM 761 N N . PHE A 1 99 ? 55.113 3.183 34.104 1.00 45.09 99 PHE A N 1
ATOM 762 C CA . PHE A 1 99 ? 54.789 4.140 35.173 1.00 45.09 99 PHE A CA 1
ATOM 763 C C . PHE A 1 99 ? 53.807 3.620 36.239 1.00 45.09 99 PHE A C 1
ATOM 765 O O . PHE A 1 99 ? 53.947 3.997 37.400 1.00 45.09 99 PHE A O 1
ATOM 772 N N . LEU A 1 100 ? 52.825 2.761 35.913 1.00 47.75 100 LEU A N 1
ATOM 773 C CA . LEU A 1 100 ? 51.712 2.476 36.851 1.00 47.75 100 LEU A CA 1
ATOM 774 C C . LEU A 1 100 ? 51.611 1.053 37.413 1.00 47.75 100 LEU A C 1
ATOM 776 O O . LEU A 1 100 ? 50.928 0.858 38.418 1.00 47.75 100 LEU A O 1
ATOM 780 N N . GLY A 1 101 ? 52.311 0.066 36.855 1.00 50.28 101 GLY A N 1
ATOM 781 C CA . GLY A 1 101 ? 52.315 -1.308 37.370 1.00 50.28 101 GLY A CA 1
ATOM 782 C C . GLY A 1 101 ? 50.951 -2.033 37.311 1.00 50.28 101 GLY A C 1
ATOM 783 O O . GLY A 1 101 ? 49.874 -1.486 37.548 1.00 50.28 101 GLY A O 1
ATOM 784 N N . ALA A 1 102 ? 50.982 -3.343 37.052 1.00 49.34 102 ALA A N 1
ATOM 785 C CA . ALA A 1 102 ? 49.793 -4.162 36.763 1.00 49.34 102 ALA A CA 1
ATOM 786 C C . ALA A 1 102 ? 48.694 -4.188 37.856 1.00 49.34 102 ALA A C 1
ATOM 788 O O . ALA A 1 102 ? 47.573 -4.627 37.594 1.00 49.34 102 ALA A O 1
ATOM 789 N N . LYS A 1 103 ? 48.981 -3.733 39.085 1.00 44.12 103 LYS A N 1
ATOM 790 C CA . LYS A 1 103 ? 48.001 -3.657 40.184 1.00 44.12 103 LYS A CA 1
ATOM 791 C C . LYS A 1 103 ? 47.099 -2.419 40.109 1.00 44.12 103 LYS A C 1
ATOM 793 O O . LYS A 1 103 ? 45.914 -2.546 40.409 1.00 44.12 103 LYS A O 1
ATOM 798 N N . ALA A 1 104 ? 47.612 -1.263 39.679 1.00 43.47 104 ALA A N 1
ATOM 799 C CA . ALA A 1 104 ? 46.822 -0.029 39.608 1.00 43.47 104 ALA A CA 1
ATOM 800 C C . ALA A 1 104 ? 45.828 -0.062 38.436 1.00 43.47 104 ALA A C 1
ATOM 802 O O . ALA A 1 104 ? 44.663 0.292 38.602 1.00 43.47 104 ALA A O 1
ATOM 803 N N . ALA A 1 105 ? 46.245 -0.611 37.290 1.00 43.59 105 ALA A N 1
ATOM 804 C CA . ALA A 1 105 ? 45.371 -0.813 36.134 1.00 43.59 105 ALA A CA 1
ATOM 805 C C . ALA A 1 105 ? 44.183 -1.743 36.453 1.00 43.59 105 ALA A C 1
ATOM 807 O O . ALA A 1 105 ? 43.048 -1.460 36.079 1.00 43.59 105 ALA A O 1
ATOM 808 N N . ARG A 1 106 ? 44.413 -2.818 37.223 1.00 45.12 106 ARG A N 1
ATOM 809 C CA . ARG A 1 106 ? 43.342 -3.727 37.672 1.00 45.12 106 ARG A CA 1
ATOM 810 C C . ARG A 1 106 ? 42.383 -3.058 38.658 1.00 45.12 106 ARG A C 1
ATOM 812 O O . ARG A 1 106 ? 41.180 -3.262 38.548 1.00 45.12 106 ARG A O 1
ATOM 819 N N . ALA A 1 107 ? 42.891 -2.239 39.581 1.00 45.03 107 ALA A N 1
ATOM 820 C CA . ALA A 1 107 ? 42.054 -1.486 40.517 1.00 45.03 107 ALA A CA 1
ATOM 821 C C . ALA A 1 107 ? 41.158 -0.467 39.794 1.00 45.03 107 ALA A C 1
ATOM 823 O O . ALA A 1 107 ? 39.991 -0.315 40.142 1.00 45.03 107 ALA A O 1
ATOM 824 N N . MET A 1 108 ? 41.677 0.170 38.742 1.00 45.31 108 MET A N 1
ATOM 825 C CA . MET A 1 108 ? 40.933 1.141 37.944 1.00 45.31 108 MET A CA 1
ATOM 826 C C . MET A 1 108 ? 39.838 0.477 37.093 1.00 45.31 108 MET A C 1
ATOM 828 O O . MET A 1 108 ? 38.726 0.992 37.020 1.00 45.31 108 MET A O 1
ATOM 832 N N . VAL A 1 109 ? 40.098 -0.711 36.533 1.00 45.78 109 VAL A N 1
ATOM 833 C CA . VAL A 1 109 ? 39.078 -1.514 35.828 1.00 45.78 109 VAL A CA 1
ATOM 834 C C . VAL A 1 109 ? 37.970 -1.965 36.783 1.00 45.78 109 VAL A C 1
ATOM 836 O O . VAL A 1 109 ? 36.794 -1.848 36.451 1.00 45.78 109 VAL A O 1
ATOM 839 N N . VAL A 1 110 ? 38.322 -2.416 37.991 1.00 46.28 110 VAL A N 1
ATOM 840 C CA . VAL A 1 110 ? 37.338 -2.820 39.011 1.00 46.28 110 VAL A CA 1
ATOM 841 C C . VAL A 1 110 ? 36.509 -1.626 39.495 1.00 46.28 110 VAL A C 1
ATOM 843 O O . VAL A 1 110 ? 35.294 -1.749 39.624 1.00 46.28 110 VAL A O 1
ATOM 846 N N . ALA A 1 111 ? 37.129 -0.461 39.706 1.00 44.03 111 ALA A N 1
ATOM 847 C CA . ALA A 1 111 ? 36.422 0.765 40.079 1.00 44.03 111 ALA A CA 1
ATOM 848 C C . ALA A 1 111 ? 35.469 1.244 38.970 1.00 44.03 111 ALA A C 1
ATOM 850 O O . ALA A 1 111 ? 34.351 1.662 39.259 1.00 44.03 111 ALA A O 1
ATOM 851 N N . THR A 1 112 ? 35.881 1.114 37.707 1.00 44.62 112 THR A N 1
ATOM 852 C CA . THR A 1 112 ? 35.050 1.462 36.545 1.00 44.62 112 THR A CA 1
ATOM 853 C C . THR A 1 112 ? 33.857 0.514 36.422 1.00 44.62 112 THR A C 1
ATOM 855 O O . THR A 1 112 ? 32.729 0.972 36.281 1.00 44.62 112 THR A O 1
ATOM 858 N N . LEU A 1 113 ? 34.061 -0.800 36.577 1.00 42.78 113 LEU A N 1
ATOM 859 C CA . LEU A 1 113 ? 32.960 -1.771 36.585 1.00 42.78 113 LEU A CA 1
ATOM 860 C C . LEU A 1 113 ? 31.984 -1.541 37.747 1.00 42.78 113 LEU A C 1
ATOM 862 O O . LEU A 1 113 ? 30.775 -1.632 37.554 1.00 42.78 113 LEU A O 1
ATOM 866 N N . ALA A 1 114 ? 32.488 -1.220 38.942 1.00 44.16 114 ALA A N 1
ATOM 867 C CA . ALA A 1 114 ? 31.643 -0.921 40.096 1.00 44.16 114 ALA A CA 1
ATOM 868 C C . ALA A 1 114 ? 30.800 0.349 39.882 1.00 44.16 114 ALA A C 1
ATOM 870 O O . ALA A 1 114 ? 29.627 0.370 40.251 1.00 44.16 114 ALA A O 1
ATOM 871 N N . ALA A 1 115 ? 31.372 1.379 39.251 1.00 43.84 115 ALA A N 1
ATOM 872 C CA . ALA A 1 115 ? 30.653 2.599 38.898 1.00 43.84 115 ALA A CA 1
ATOM 873 C C . ALA A 1 115 ? 29.567 2.342 37.840 1.00 43.84 115 ALA A C 1
ATOM 875 O O . ALA A 1 115 ? 28.445 2.812 38.005 1.00 43.84 115 ALA A O 1
ATOM 876 N N . VAL A 1 116 ? 29.864 1.537 36.814 1.00 44.00 116 VAL A N 1
ATOM 877 C CA . VAL A 1 116 ? 28.888 1.145 35.780 1.00 44.00 116 VAL A CA 1
ATOM 878 C C . VAL A 1 116 ? 27.715 0.376 36.396 1.00 44.00 116 VAL A C 1
ATOM 880 O O . VAL A 1 116 ? 26.565 0.721 36.154 1.00 44.00 116 VAL A O 1
ATOM 883 N N . ILE A 1 117 ? 27.979 -0.596 37.277 1.00 49.97 117 ILE A N 1
ATOM 884 C CA . ILE A 1 117 ? 26.919 -1.360 37.957 1.00 49.97 117 ILE A CA 1
ATOM 885 C C . ILE A 1 117 ? 26.060 -0.455 38.856 1.00 49.97 117 ILE A C 1
ATOM 887 O O . ILE A 1 117 ? 24.841 -0.609 38.903 1.00 49.97 117 ILE A O 1
ATOM 891 N N . ALA A 1 118 ? 26.665 0.504 39.565 1.00 44.00 118 ALA A N 1
ATOM 892 C CA . ALA A 1 118 ? 25.921 1.450 40.398 1.00 44.00 118 ALA A CA 1
ATOM 893 C C . ALA A 1 118 ? 25.021 2.387 39.568 1.00 44.00 118 ALA A C 1
ATOM 895 O O . ALA A 1 118 ? 23.912 2.715 40.000 1.00 44.00 118 ALA A O 1
ATOM 896 N N . LEU A 1 119 ? 25.468 2.786 38.374 1.00 44.69 119 LEU A N 1
ATOM 897 C CA . LEU A 1 119 ? 24.682 3.589 37.436 1.00 44.69 119 LEU A CA 1
ATOM 898 C C . LEU A 1 119 ? 23.496 2.805 36.853 1.00 44.69 119 LEU A C 1
ATOM 900 O O . LEU A 1 119 ? 22.383 3.322 36.874 1.00 44.69 119 LEU A O 1
ATOM 904 N N . GLU A 1 120 ? 23.692 1.547 36.460 1.00 43.25 120 GLU A N 1
ATOM 905 C CA . GLU A 1 120 ? 22.626 0.659 35.956 1.00 43.25 120 GLU A CA 1
ATOM 906 C C . GLU A 1 120 ? 21.531 0.405 37.010 1.00 43.25 120 GLU A C 1
ATOM 908 O O . GLU A 1 120 ? 20.333 0.462 36.732 1.00 43.25 120 GLU A O 1
ATOM 913 N N . VAL A 1 121 ? 21.925 0.202 38.273 1.00 49.53 121 VAL A N 1
ATOM 914 C CA . VAL A 1 121 ? 20.975 0.047 39.392 1.00 49.53 121 VAL A CA 1
ATOM 915 C C . VAL A 1 121 ? 20.182 1.335 39.642 1.00 49.53 121 VAL A C 1
ATOM 917 O O . VAL A 1 121 ? 19.009 1.282 40.017 1.00 49.53 121 VAL A O 1
ATOM 920 N N . THR A 1 122 ? 20.802 2.493 39.415 1.00 46.50 122 THR A N 1
ATOM 921 C CA . THR A 1 122 ? 20.148 3.798 39.564 1.00 46.50 122 THR A CA 1
ATOM 922 C C . THR A 1 122 ? 19.150 4.038 38.428 1.00 46.50 122 THR A C 1
ATOM 924 O O . THR A 1 122 ? 18.027 4.468 38.684 1.00 46.50 122 THR A O 1
ATOM 927 N N . GLU A 1 123 ? 19.501 3.680 37.192 1.00 42.19 123 GLU A N 1
ATOM 928 C CA . GLU A 1 123 ? 18.607 3.774 36.032 1.00 42.19 123 GLU A CA 1
ATOM 929 C C . GLU A 1 123 ? 17.390 2.841 36.171 1.00 42.19 123 GLU A C 1
ATOM 931 O O . GLU A 1 123 ? 16.253 3.263 35.949 1.00 42.19 123 GLU A O 1
ATOM 936 N N . PHE A 1 124 ? 17.593 1.618 36.675 1.00 45.44 124 PHE A N 1
ATOM 937 C CA . PHE A 1 124 ? 16.507 0.688 36.993 1.00 45.44 124 PHE A CA 1
ATOM 938 C C . PHE A 1 124 ? 15.546 1.243 38.062 1.00 45.44 124 PHE A C 1
ATOM 940 O O . PHE A 1 124 ? 14.327 1.082 37.947 1.00 45.44 124 PHE A O 1
ATOM 947 N N . ALA A 1 125 ? 16.071 1.935 39.080 1.00 47.66 125 ALA A N 1
ATOM 948 C CA . ALA A 1 125 ? 15.271 2.562 40.134 1.00 47.66 125 ALA A CA 1
ATOM 949 C C . ALA A 1 125 ? 14.458 3.774 39.633 1.00 47.66 125 ALA A C 1
ATOM 951 O O . ALA A 1 125 ? 13.330 3.990 40.089 1.00 47.66 125 ALA A O 1
ATOM 952 N N . PHE A 1 126 ? 14.980 4.535 38.666 1.00 47.28 126 PHE A N 1
ATOM 953 C CA . PHE A 1 126 ? 14.255 5.648 38.042 1.00 47.28 126 PHE A CA 1
ATOM 954 C C . PHE A 1 126 ? 13.230 5.190 36.997 1.00 47.28 126 PHE A C 1
ATOM 956 O O . PHE A 1 126 ? 12.146 5.765 36.923 1.00 47.28 126 PHE A O 1
ATOM 963 N N . ALA A 1 127 ? 13.499 4.106 36.263 1.00 43.88 127 ALA A N 1
ATOM 964 C CA . ALA A 1 127 ? 12.537 3.510 35.332 1.00 43.88 127 ALA A CA 1
ATOM 965 C C . ALA A 1 127 ? 11.267 2.976 36.033 1.00 43.88 127 ALA A C 1
ATOM 967 O O . ALA A 1 127 ? 10.203 2.917 35.422 1.00 43.88 127 ALA A O 1
ATOM 968 N N . HIS A 1 128 ? 11.360 2.631 37.324 1.00 45.06 128 HIS A N 1
ATOM 969 C CA . HIS A 1 128 ? 10.254 2.074 38.119 1.00 45.06 128 HIS A CA 1
ATOM 970 C C . HIS A 1 128 ? 9.657 3.054 39.140 1.00 45.06 128 HIS A C 1
ATOM 972 O O . HIS A 1 128 ? 8.759 2.689 39.898 1.00 45.06 128 HIS A O 1
ATOM 978 N N . THR A 1 129 ? 10.098 4.312 39.138 1.00 42.78 129 THR A N 1
ATOM 979 C CA . THR A 1 129 ? 9.461 5.410 39.882 1.00 42.78 129 THR A CA 1
ATOM 980 C C . THR A 1 129 ? 8.758 6.353 38.905 1.00 42.78 129 THR A C 1
ATOM 982 O O . THR A 1 129 ? 8.956 7.564 38.894 1.00 42.78 129 THR A O 1
ATOM 985 N N . GLY A 1 130 ? 7.913 5.779 38.046 1.00 38.28 130 GLY A N 1
ATOM 986 C CA . GLY A 1 130 ? 7.069 6.535 37.130 1.00 38.28 130 GLY A CA 1
ATOM 987 C C . GLY A 1 130 ? 6.009 7.327 37.891 1.00 38.28 130 GLY A C 1
ATOM 988 O O . GLY A 1 130 ? 5.030 6.766 38.385 1.00 38.28 130 GLY A O 1
ATOM 989 N N . GLY A 1 131 ? 6.188 8.646 37.959 1.00 36.75 131 GLY A N 1
ATOM 990 C CA . GLY A 1 131 ? 5.093 9.569 38.224 1.00 36.75 131 GLY A CA 1
ATOM 991 C C . GLY A 1 131 ? 4.009 9.359 37.170 1.00 36.75 131 GLY A C 1
ATOM 992 O O . GLY A 1 131 ? 4.271 9.471 35.974 1.00 36.75 131 GLY A O 1
ATOM 993 N N . GLY A 1 132 ? 2.803 9.012 37.616 1.00 33.62 132 GLY A N 1
ATOM 994 C CA . GLY A 1 132 ? 1.660 8.815 36.736 1.00 33.62 132 GLY A CA 1
ATOM 995 C C . GLY A 1 132 ? 1.398 10.068 35.906 1.00 33.62 132 GLY A C 1
ATOM 996 O O . GLY A 1 132 ? 1.087 11.131 36.447 1.00 33.62 132 GLY A O 1
ATOM 997 N N . VAL A 1 133 ? 1.499 9.933 34.586 1.00 37.00 133 VAL A N 1
ATOM 998 C CA . VAL A 1 133 ? 0.936 10.905 33.652 1.00 37.00 133 VAL A CA 1
ATOM 999 C C . VAL A 1 133 ? -0.571 10.901 33.889 1.00 37.00 133 VAL A C 1
ATOM 1001 O O . VAL A 1 133 ? -1.235 9.877 33.725 1.00 37.00 133 VAL A O 1
ATOM 1004 N N . LYS A 1 134 ? -1.121 12.033 34.337 1.00 34.81 134 LYS A N 1
ATOM 1005 C CA . LYS A 1 134 ? -2.573 12.206 34.413 1.00 34.81 134 LYS A CA 1
ATOM 1006 C C . LYS A 1 134 ? -3.124 12.094 32.996 1.00 34.81 134 LYS A C 1
ATOM 1008 O O . LYS A 1 134 ? -2.835 12.949 32.164 1.00 34.81 134 LYS A O 1
ATOM 1013 N N . ALA A 1 135 ? -3.916 11.052 32.753 1.00 38.56 135 ALA A N 1
ATOM 1014 C CA . ALA A 1 135 ? -4.735 10.935 31.559 1.00 38.56 135 ALA A CA 1
ATOM 1015 C C . ALA A 1 135 ? -5.544 12.228 31.400 1.00 38.56 135 ALA A C 1
ATOM 1017 O O . ALA A 1 135 ? -6.303 12.606 32.300 1.00 38.56 135 ALA A O 1
ATOM 1018 N N . ALA A 1 136 ? -5.347 12.928 30.284 1.00 42.16 136 ALA A N 1
ATOM 1019 C CA . ALA A 1 136 ? -6.243 14.003 29.905 1.00 42.16 136 ALA A CA 1
ATOM 1020 C C . ALA A 1 136 ? -7.655 13.407 29.820 1.00 42.16 136 ALA A C 1
ATOM 1022 O O . ALA A 1 136 ? -7.858 12.358 29.207 1.00 42.16 136 ALA A O 1
ATOM 1023 N N . GLN A 1 137 ? -8.627 14.031 30.485 1.00 39.75 137 GLN A N 1
ATOM 1024 C CA . GLN A 1 137 ? -10.027 13.668 30.301 1.00 39.75 137 GLN A CA 1
ATOM 1025 C C . GLN A 1 137 ? -10.414 14.035 28.869 1.00 39.75 137 GLN A C 1
ATOM 1027 O O . GLN A 1 137 ? -10.734 15.186 28.583 1.00 39.75 137 GLN A O 1
ATOM 1032 N N . ILE A 1 138 ? -10.348 13.055 27.969 1.00 48.00 138 ILE A N 1
ATOM 1033 C CA . ILE A 1 138 ? -10.830 13.193 26.599 1.00 48.00 138 ILE A CA 1
ATOM 1034 C C . ILE A 1 138 ? -12.347 13.391 26.673 1.00 48.00 138 ILE A C 1
ATOM 1036 O O . ILE A 1 138 ? -13.090 12.536 27.166 1.00 48.00 138 ILE A O 1
ATOM 1040 N N . SER A 1 139 ? -12.792 14.563 26.222 1.00 48.44 139 SER A N 1
ATOM 1041 C CA . SER A 1 139 ? -14.190 14.893 25.960 1.00 48.44 139 SER A CA 1
ATOM 1042 C C . SER A 1 139 ? -14.806 13.823 25.057 1.00 48.44 139 SER A C 1
ATOM 1044 O O . SER A 1 139 ? -14.212 13.513 24.037 1.00 48.44 139 SER A O 1
ATOM 1046 N N . GLN A 1 140 ? -15.949 13.256 25.463 1.00 62.31 140 GLN A N 1
ATOM 1047 C CA . GLN A 1 140 ? -16.751 12.219 24.782 1.00 62.31 140 GLN A CA 1
ATOM 1048 C C . GLN A 1 140 ? -16.127 11.573 23.528 1.00 62.31 140 GLN A C 1
ATOM 1050 O O . GLN A 1 140 ? -16.102 12.180 22.459 1.00 62.31 140 GLN A O 1
ATOM 1055 N N . ARG A 1 141 ? -15.709 10.305 23.654 1.00 69.88 141 ARG A N 1
ATOM 1056 C CA . ARG A 1 141 ? -15.166 9.510 22.543 1.00 69.88 141 ARG A CA 1
ATOM 1057 C C . ARG A 1 141 ? -16.088 9.531 21.314 1.00 69.88 141 ARG A C 1
ATOM 1059 O O . ARG A 1 141 ? -17.313 9.455 21.486 1.00 69.88 141 ARG A O 1
ATOM 1066 N N . PRO A 1 142 ? -15.520 9.571 20.093 1.00 79.25 142 PRO A N 1
ATOM 1067 C CA . PRO A 1 142 ? -16.274 9.355 18.866 1.00 79.25 142 PRO A CA 1
ATOM 1068 C C . PRO A 1 142 ? -17.092 8.069 18.958 1.00 79.25 142 PRO A C 1
ATOM 1070 O O . PRO A 1 142 ? -16.667 7.092 19.568 1.00 79.25 142 PRO A O 1
ATOM 1073 N N . LYS A 1 143 ? -18.294 8.059 18.378 1.00 76.62 143 LYS A N 1
ATOM 1074 C CA . LYS A 1 143 ? -19.143 6.861 18.433 1.00 76.62 143 LYS A CA 1
ATOM 1075 C C . LYS A 1 143 ? -18.769 5.839 17.362 1.00 76.62 143 LYS A C 1
ATOM 1077 O O . LYS A 1 143 ? -18.909 4.651 17.622 1.00 76.62 143 LYS A O 1
ATOM 1082 N N . SER A 1 144 ? -18.343 6.282 16.179 1.00 90.81 144 SER A N 1
ATOM 1083 C CA . SER A 1 144 ? -17.970 5.425 15.046 1.00 90.81 144 SER A CA 1
ATOM 1084 C C . SER A 1 144 ? -16.540 4.918 15.165 1.00 90.81 144 SER A C 1
ATOM 1086 O O . SER A 1 144 ? -15.668 5.650 15.623 1.00 90.81 144 SER A O 1
ATOM 1088 N N . ASN A 1 145 ? -16.286 3.700 14.694 1.00 96.19 145 ASN A N 1
ATOM 1089 C CA . ASN A 1 145 ? -14.936 3.154 14.595 1.00 96.19 145 ASN A CA 1
ATOM 1090 C C . ASN A 1 145 ? -14.397 3.281 13.166 1.00 96.19 145 ASN A C 1
ATOM 1092 O O . ASN A 1 145 ? -15.160 3.322 12.196 1.00 96.19 145 ASN A O 1
ATOM 1096 N N . VAL A 1 146 ? -13.076 3.250 13.039 1.00 97.88 146 VAL A N 1
ATOM 1097 C CA . VAL A 1 146 ? -12.357 3.161 11.772 1.00 97.88 146 VAL A CA 1
ATOM 1098 C C . VAL A 1 146 ? -11.419 1.959 11.822 1.00 97.88 146 VAL A C 1
ATOM 1100 O O . VAL A 1 146 ? -10.591 1.834 12.721 1.00 97.88 146 VAL A O 1
ATOM 1103 N N . LEU A 1 147 ? -11.547 1.079 10.837 1.00 98.44 147 LEU A N 1
ATOM 1104 C CA . LEU A 1 147 ? -10.722 -0.106 10.660 1.00 98.44 147 LEU A CA 1
ATOM 1105 C C . LEU A 1 147 ? -10.022 -0.029 9.303 1.00 98.44 147 LEU A C 1
ATOM 1107 O O . LEU A 1 147 ? -10.672 -0.138 8.266 1.00 98.44 147 LEU A O 1
ATOM 1111 N N . LEU A 1 148 ? -8.704 0.144 9.321 1.00 98.69 148 LEU A N 1
ATOM 1112 C CA . LEU A 1 148 ? -7.840 0.049 8.151 1.00 98.69 148 LEU A CA 1
ATOM 1113 C C . LEU A 1 148 ? -7.226 -1.351 8.103 1.00 98.69 148 LEU A C 1
ATOM 1115 O O . LEU A 1 148 ? -6.512 -1.739 9.022 1.00 98.69 148 LEU A O 1
ATOM 1119 N N . ILE A 1 149 ? -7.493 -2.102 7.040 1.00 98.62 149 ILE A N 1
ATOM 1120 C CA . ILE A 1 149 ? -6.879 -3.398 6.750 1.00 98.62 149 ILE A CA 1
ATOM 1121 C C . ILE A 1 149 ? -6.029 -3.219 5.496 1.00 98.62 149 ILE A C 1
ATOM 1123 O O . ILE A 1 149 ? -6.560 -2.915 4.430 1.00 98.62 149 ILE A O 1
ATOM 1127 N N . SER A 1 150 ? -4.717 -3.396 5.613 1.00 98.25 150 SER A N 1
ATOM 1128 C CA . SER A 1 150 ? -3.814 -3.417 4.466 1.00 98.25 150 SER A CA 1
ATOM 1129 C C . SER A 1 150 ? -3.139 -4.770 4.309 1.00 98.25 150 SER A C 1
ATOM 1131 O O . SER A 1 150 ? -2.718 -5.375 5.291 1.00 98.25 150 SER A O 1
ATOM 1133 N N . PHE A 1 151 ? -3.000 -5.231 3.076 1.00 98.00 151 PHE A N 1
ATOM 1134 C CA . PHE A 1 151 ? -2.235 -6.430 2.742 1.00 98.00 151 PHE A CA 1
ATOM 1135 C C . PHE A 1 151 ? -0.871 -6.042 2.170 1.00 98.00 151 PHE A C 1
ATOM 1137 O O . PHE A 1 151 ? -0.735 -4.969 1.588 1.00 98.00 151 PHE A O 1
ATOM 1144 N N . ASP A 1 152 ? 0.119 -6.895 2.385 1.00 95.88 152 ASP A N 1
ATOM 1145 C CA . ASP A 1 152 ? 1.466 -6.772 1.835 1.00 95.88 152 ASP A CA 1
ATOM 1146 C C . ASP A 1 152 ? 1.525 -7.415 0.446 1.00 95.88 152 ASP A C 1
ATOM 1148 O O . ASP A 1 152 ? 1.111 -8.570 0.289 1.00 95.88 152 ASP A O 1
ATOM 1152 N N . ALA A 1 153 ? 2.003 -6.669 -0.551 1.00 96.06 153 ALA A N 1
ATOM 1153 C CA . ALA A 1 153 ? 2.140 -7.124 -1.935 1.00 96.06 153 ALA A CA 1
ATOM 1154 C C . ALA A 1 153 ? 0.822 -7.638 -2.556 1.00 96.06 153 ALA A C 1
ATOM 1156 O O . ALA A 1 153 ? 0.817 -8.592 -3.338 1.00 96.06 153 ALA A O 1
ATOM 1157 N N . LEU A 1 154 ? -0.321 -7.028 -2.214 1.00 98.00 154 LEU A N 1
ATOM 1158 C CA . LEU A 1 154 ? -1.624 -7.335 -2.816 1.00 98.00 154 LEU A CA 1
ATOM 1159 C C . LEU A 1 154 ? -1.869 -6.474 -4.061 1.00 98.00 154 LEU A C 1
ATOM 1161 O O . LEU A 1 154 ? -2.223 -5.298 -3.968 1.00 98.00 154 LEU A O 1
ATOM 1165 N N . SER A 1 155 ? -1.738 -7.088 -5.235 1.00 97.81 155 SER A N 1
ATOM 1166 C CA . SER A 1 155 ? -2.047 -6.447 -6.513 1.00 97.81 155 SER A CA 1
ATOM 1167 C C . SER A 1 155 ? -3.543 -6.509 -6.816 1.00 97.81 155 SER A C 1
ATOM 1169 O O . SER A 1 155 ? -4.176 -7.557 -6.686 1.00 97.81 155 SER A O 1
ATOM 1171 N N . ALA A 1 156 ? -4.112 -5.393 -7.275 1.00 98.12 156 ALA A N 1
ATOM 1172 C CA . ALA A 1 156 ? -5.480 -5.370 -7.786 1.00 98.12 156 ALA A CA 1
ATOM 1173 C C . ALA A 1 156 ? -5.626 -6.167 -9.093 1.00 98.12 156 ALA A C 1
ATOM 1175 O O . ALA A 1 156 ? -6.717 -6.651 -9.387 1.00 98.12 156 ALA A O 1
ATOM 1176 N N . GLU A 1 157 ? -4.547 -6.343 -9.863 1.00 96.75 157 GLU A N 1
ATOM 1177 C CA . GLU A 1 157 ? -4.565 -7.106 -11.123 1.00 96.75 157 GLU A CA 1
ATOM 1178 C C . GLU A 1 157 ? -4.802 -8.616 -10.901 1.00 96.75 157 GLU A C 1
ATOM 1180 O O . GLU A 1 157 ? -5.142 -9.338 -11.838 1.00 96.75 157 GLU A O 1
ATOM 1185 N N . GLU A 1 158 ? -4.701 -9.084 -9.654 1.00 97.31 158 GLU A N 1
ATOM 1186 C CA . GLU A 1 158 ? -4.824 -10.481 -9.233 1.00 97.31 158 GLU A CA 1
ATOM 1187 C C . GLU A 1 158 ? -6.141 -10.737 -8.485 1.00 97.31 158 GLU A C 1
ATOM 1189 O O . GLU A 1 158 ? -6.335 -11.807 -7.913 1.00 97.31 158 GLU A O 1
ATOM 1194 N N . MET A 1 159 ? -7.073 -9.777 -8.485 1.00 98.19 159 MET A N 1
ATOM 1195 C CA . MET A 1 159 ? -8.349 -9.863 -7.765 1.00 98.19 159 MET A CA 1
ATOM 1196 C C . MET A 1 159 ? -9.540 -10.017 -8.715 1.00 98.19 159 MET A C 1
ATOM 1198 O O . MET A 1 159 ? -9.686 -9.273 -9.690 1.00 98.19 159 MET A O 1
ATOM 1202 N N . SER A 1 160 ? -10.456 -10.940 -8.409 1.00 94.56 160 SER A N 1
ATOM 1203 C CA . SER A 1 160 ? -11.596 -11.247 -9.285 1.00 94.56 160 SER A CA 1
ATOM 1204 C C . SER A 1 160 ? -12.538 -10.058 -9.495 1.00 94.56 160 SER A C 1
ATOM 1206 O O . SER A 1 160 ? -12.947 -9.801 -10.628 1.00 94.56 160 SER A O 1
ATOM 1208 N N . MET A 1 161 ? -12.830 -9.261 -8.458 1.00 95.50 161 MET A N 1
ATOM 1209 C CA . MET A 1 161 ? -13.642 -8.039 -8.608 1.00 95.50 161 MET A CA 1
ATOM 1210 C C . MET A 1 161 ? -13.006 -6.947 -9.486 1.00 95.50 161 MET A C 1
ATOM 1212 O O . MET A 1 161 ? -13.724 -6.077 -9.978 1.00 95.50 161 MET A O 1
ATOM 1216 N N . TYR A 1 162 ? -11.688 -6.989 -9.701 1.00 96.50 162 TYR A N 1
ATOM 1217 C CA . TYR A 1 162 ? -10.970 -6.086 -10.606 1.00 96.50 162 TYR A CA 1
ATOM 1218 C C . TYR A 1 162 ? -10.827 -6.666 -12.024 1.00 96.50 162 TYR A C 1
ATOM 1220 O O . TYR A 1 162 ? -10.265 -6.016 -12.903 1.00 96.50 162 TYR A O 1
ATOM 1228 N N . GLY A 1 163 ? -11.394 -7.851 -12.279 1.00 95.19 163 GLY A N 1
ATOM 1229 C CA . GLY A 1 163 ? -11.414 -8.494 -13.592 1.00 95.19 163 GLY A CA 1
ATOM 1230 C C . GLY A 1 163 ? -10.398 -9.622 -13.763 1.00 95.19 163 GLY A C 1
ATOM 1231 O O . GLY A 1 163 ? -10.275 -10.144 -14.874 1.00 95.19 163 GLY A O 1
ATOM 1232 N N . TYR A 1 164 ? -9.694 -10.031 -12.700 1.00 96.88 164 TYR A N 1
ATOM 1233 C CA . TYR A 1 164 ? -8.809 -11.190 -12.774 1.00 96.88 164 TYR A CA 1
ATOM 1234 C C . TYR A 1 164 ? -9.594 -12.470 -13.086 1.00 96.88 164 TYR A C 1
ATOM 1236 O O . TYR A 1 164 ? -10.717 -12.686 -12.627 1.00 96.88 164 TYR A O 1
ATOM 1244 N N . LYS A 1 165 ? -8.995 -13.338 -13.903 1.00 95.62 165 LYS A N 1
ATOM 1245 C CA . LYS A 1 165 ? -9.670 -14.505 -14.495 1.00 95.62 165 LYS A CA 1
ATOM 1246 C C . LYS A 1 165 ? -9.982 -15.625 -13.496 1.00 95.62 165 LYS A C 1
ATOM 1248 O O . LYS A 1 165 ? -10.842 -16.458 -13.779 1.00 95.62 165 LYS A O 1
ATOM 1253 N N . LEU A 1 166 ? -9.261 -15.686 -12.376 1.00 96.44 166 LEU A N 1
ATOM 1254 C CA . LEU A 1 166 ? -9.454 -16.694 -11.335 1.00 96.44 166 LEU A CA 1
ATOM 1255 C C . LEU A 1 166 ? -10.205 -16.089 -10.141 1.00 96.44 166 LEU A C 1
ATOM 1257 O O . LEU A 1 166 ? -10.011 -14.914 -9.841 1.00 96.44 166 LEU A O 1
ATOM 1261 N N . PRO A 1 167 ? -11.043 -16.872 -9.436 1.00 96.19 167 PRO A N 1
ATOM 1262 C CA . PRO A 1 167 ? -11.778 -16.409 -8.262 1.00 96.19 167 PRO A CA 1
ATOM 1263 C C . PRO A 1 167 ? -10.869 -16.391 -7.026 1.00 96.19 167 PRO A C 1
ATOM 1265 O O . PRO A 1 167 ? -11.026 -17.216 -6.133 1.00 96.19 167 PRO A O 1
ATOM 1268 N N . THR A 1 168 ? -9.889 -15.494 -6.996 1.00 96.62 168 THR A N 1
ATOM 1269 C CA . THR A 1 168 ? -8.863 -15.397 -5.942 1.00 96.62 168 THR A CA 1
ATOM 1270 C C . THR A 1 168 ? -9.351 -14.711 -4.670 1.00 96.62 168 THR A C 1
ATOM 1272 O O . THR A 1 168 ? -8.755 -14.905 -3.614 1.00 96.62 168 THR A O 1
ATOM 1275 N N . THR A 1 169 ? -10.433 -13.925 -4.745 1.00 97.81 169 THR A N 1
ATOM 1276 C CA . THR A 1 169 ? -10.895 -13.077 -3.633 1.00 97.81 169 THR A CA 1
ATOM 1277 C C . THR A 1 169 ? -12.412 -13.128 -3.370 1.00 97.81 169 THR A C 1
ATOM 1279 O O . THR A 1 169 ? -13.067 -12.087 -3.304 1.00 97.81 169 THR A O 1
ATOM 1282 N N . PRO A 1 170 ? -13.038 -14.312 -3.230 1.00 97.75 170 PRO A N 1
ATOM 1283 C CA . PRO A 1 170 ? -14.494 -14.432 -3.114 1.00 97.75 170 PRO A CA 1
ATOM 1284 C C . PRO A 1 170 ? -15.121 -13.721 -1.894 1.00 97.75 170 PRO A C 1
ATOM 1286 O O . PRO A 1 170 ? -16.267 -13.270 -1.982 1.00 97.75 170 PRO A O 1
ATOM 1289 N N . ASN A 1 171 ? -14.429 -13.608 -0.756 1.00 98.50 171 ASN A N 1
ATOM 1290 C CA . ASN A 1 171 ? -14.942 -12.920 0.435 1.00 98.50 171 ASN A CA 1
ATOM 1291 C C . ASN A 1 171 ? -14.830 -11.397 0.305 1.00 98.50 171 ASN A C 1
ATOM 1293 O O . ASN A 1 171 ? -15.755 -10.685 0.700 1.00 98.50 171 ASN A O 1
ATOM 1297 N N . LEU A 1 172 ? -13.747 -10.887 -0.282 1.00 98.44 172 LEU A N 1
ATOM 1298 C CA . LEU A 1 172 ? -13.612 -9.478 -0.647 1.00 98.44 172 LEU A CA 1
ATOM 1299 C C . LEU A 1 172 ? -14.619 -9.094 -1.736 1.00 98.44 172 LEU A C 1
ATOM 1301 O O . LEU A 1 172 ? -15.244 -8.043 -1.621 1.00 98.44 172 LEU A O 1
ATOM 1305 N N . ASP A 1 173 ? -14.878 -9.967 -2.713 1.00 98.25 173 ASP A N 1
ATOM 1306 C CA . ASP A 1 173 ? -15.934 -9.776 -3.714 1.00 98.25 173 ASP A CA 1
ATOM 1307 C C . ASP A 1 173 ? -17.318 -9.684 -3.048 1.00 98.25 173 ASP A C 1
ATOM 1309 O O . ASP A 1 173 ? -18.151 -8.851 -3.414 1.00 98.25 173 ASP A O 1
ATOM 1313 N N . ALA A 1 174 ? -17.586 -10.526 -2.043 1.00 97.69 174 ALA A N 1
ATOM 1314 C CA . ALA A 1 174 ? -18.820 -10.461 -1.264 1.00 97.69 174 ALA A CA 1
ATOM 1315 C C . ALA A 1 174 ? -18.906 -9.170 -0.431 1.00 97.69 174 ALA A C 1
ATOM 1317 O O . ALA A 1 174 ? -19.957 -8.526 -0.403 1.00 97.69 174 ALA A O 1
ATOM 1318 N N . PHE A 1 175 ? -17.803 -8.757 0.197 1.00 97.69 175 PHE A N 1
ATOM 1319 C CA . PHE A 1 175 ? -17.693 -7.503 0.942 1.00 97.69 175 PHE A CA 1
ATOM 1320 C C . PHE A 1 175 ? -17.903 -6.276 0.035 1.00 97.69 175 PHE A C 1
ATOM 1322 O O . PHE A 1 175 ? -18.600 -5.327 0.412 1.00 97.69 175 PHE A O 1
ATOM 1329 N N . ALA A 1 176 ? -17.391 -6.314 -1.197 1.00 96.81 176 ALA A N 1
ATOM 1330 C CA . ALA A 1 176 ? -17.513 -5.250 -2.188 1.00 96.81 176 ALA A CA 1
ATOM 1331 C C . ALA A 1 176 ? -18.972 -4.941 -2.572 1.00 96.81 176 ALA A C 1
ATOM 1333 O O . ALA A 1 176 ? -19.302 -3.791 -2.864 1.00 96.81 176 ALA A O 1
ATOM 1334 N N . ARG A 1 177 ? -19.881 -5.925 -2.486 1.00 95.88 177 ARG A N 1
ATOM 1335 C CA . ARG A 1 177 ? -21.319 -5.743 -2.789 1.00 95.88 177 ARG A CA 1
ATOM 1336 C C . ARG A 1 177 ? -22.013 -4.711 -1.898 1.00 95.88 177 ARG A C 1
ATOM 1338 O O . ARG A 1 177 ? -23.042 -4.170 -2.289 1.00 95.88 177 ARG A O 1
ATOM 1345 N N . ASN A 1 178 ? -21.441 -4.428 -0.729 1.00 95.31 178 ASN A N 1
ATOM 1346 C CA . ASN A 1 178 ? -21.931 -3.433 0.224 1.00 95.31 178 ASN A CA 1
ATOM 1347 C C . ASN A 1 178 ? -20.904 -2.318 0.468 1.00 95.31 178 ASN A C 1
ATOM 1349 O O . ASN A 1 1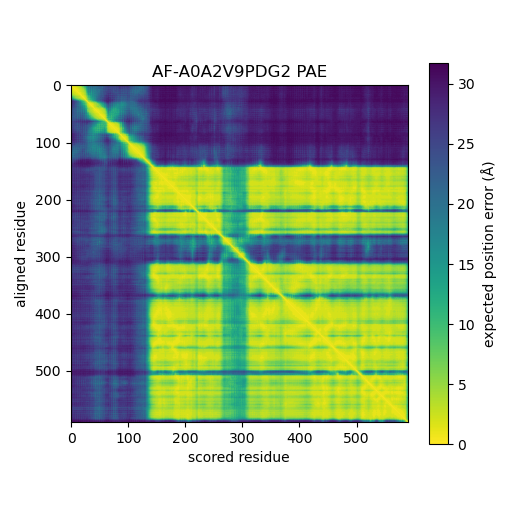78 ? -20.914 -1.693 1.528 1.00 95.31 178 ASN A O 1
ATOM 1353 N N . SER A 1 179 ? -20.006 -2.083 -0.490 1.00 97.19 179 SER A N 1
ATOM 1354 C CA . SER A 1 179 ? -18.879 -1.162 -0.346 1.00 97.19 179 SER A CA 1
ATOM 1355 C C . SER A 1 179 ? -18.705 -0.278 -1.579 1.00 97.19 179 SER A C 1
ATOM 1357 O O . SER A 1 179 ? -19.285 -0.511 -2.637 1.00 97.19 179 SER A O 1
ATOM 1359 N N . THR A 1 180 ? -17.887 0.757 -1.442 1.00 97.44 180 THR A N 1
ATOM 1360 C CA . THR A 1 180 ? -17.394 1.557 -2.562 1.00 97.44 180 THR A CA 1
ATOM 1361 C C . THR A 1 180 ? -16.027 1.026 -2.984 1.00 97.44 180 THR A C 1
ATOM 1363 O O . THR A 1 180 ? -15.104 1.013 -2.172 1.00 97.44 180 THR A O 1
ATOM 1366 N N . VAL A 1 181 ? -15.897 0.592 -4.236 1.00 97.75 181 VAL A N 1
ATOM 1367 C CA . VAL A 1 181 ? -14.659 0.073 -4.834 1.00 97.75 181 VAL A CA 1
ATOM 1368 C C . VAL A 1 181 ? -14.042 1.142 -5.727 1.00 97.75 181 VAL A C 1
ATOM 1370 O O . VAL A 1 181 ? -14.698 1.639 -6.645 1.00 97.75 181 VAL A O 1
ATOM 1373 N N . PHE A 1 182 ? -12.779 1.478 -5.484 1.00 97.38 182 PHE A N 1
ATOM 1374 C CA . PHE A 1 182 ? -12.007 2.385 -6.327 1.00 97.38 182 PHE A CA 1
ATOM 1375 C C . PHE A 1 182 ? -11.187 1.572 -7.332 1.00 97.38 182 PHE A C 1
ATOM 1377 O O . PHE A 1 182 ? -10.387 0.724 -6.941 1.00 97.38 182 PHE A O 1
ATOM 1384 N N . THR A 1 183 ? -11.393 1.818 -8.627 1.00 96.06 183 THR A N 1
ATOM 1385 C CA . THR A 1 183 ? -10.776 1.034 -9.715 1.00 96.06 183 THR A CA 1
ATOM 1386 C C . THR A 1 183 ? -9.468 1.616 -10.237 1.00 96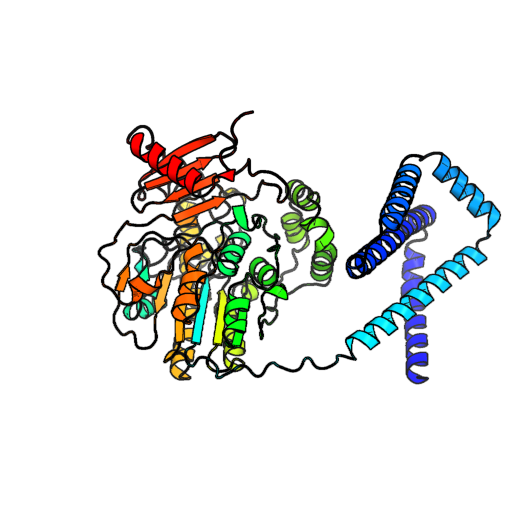.06 183 THR A C 1
ATOM 1388 O O . THR A 1 183 ? -8.843 1.002 -11.089 1.00 96.06 183 THR A O 1
ATOM 1391 N N . ASN A 1 184 ? -9.095 2.815 -9.783 1.00 96.56 184 ASN A N 1
ATOM 1392 C CA . ASN A 1 184 ? -7.894 3.540 -10.197 1.00 96.56 184 ASN A CA 1
ATOM 1393 C C . ASN A 1 184 ? -7.151 4.053 -8.955 1.00 96.56 184 ASN A C 1
ATOM 1395 O O . ASN A 1 184 ? -7.027 5.263 -8.750 1.00 96.56 184 ASN A O 1
ATOM 1399 N N . PHE A 1 185 ? -6.695 3.127 -8.110 1.00 98.25 185 PHE A N 1
ATOM 1400 C CA . PHE A 1 185 ? -5.967 3.446 -6.886 1.00 98.25 185 PHE A CA 1
ATOM 1401 C C . PHE A 1 185 ? -4.559 2.852 -6.906 1.00 98.25 185 PHE A C 1
ATOM 1403 O O . PHE A 1 185 ? -4.384 1.677 -7.220 1.00 98.25 185 PHE A O 1
ATOM 1410 N N . TYR A 1 186 ? -3.550 3.670 -6.614 1.00 98.56 186 TYR A N 1
ATOM 1411 C CA . TYR A 1 186 ? -2.157 3.286 -6.832 1.00 98.56 186 TYR A CA 1
ATOM 1412 C C . TYR A 1 186 ? -1.298 3.467 -5.579 1.00 98.56 186 TYR A C 1
ATOM 1414 O O . TYR A 1 186 ? -1.430 4.447 -4.847 1.00 98.56 186 TYR A O 1
ATOM 1422 N N . SER A 1 187 ? -0.387 2.531 -5.344 1.00 98.44 187 SER A N 1
ATOM 1423 C CA . SER A 1 187 ? 0.695 2.687 -4.388 1.00 98.44 187 SER A CA 1
ATOM 1424 C C . SER A 1 187 ? 1.648 3.787 -4.846 1.00 98.44 187 SER A C 1
ATOM 1426 O O . SER A 1 187 ? 1.845 4.008 -6.045 1.00 98.44 187 SER A O 1
ATOM 1428 N N . VAL A 1 188 ? 2.259 4.460 -3.875 1.00 97.56 188 VAL A N 1
ATOM 1429 C CA . VAL A 1 188 ? 3.309 5.446 -4.131 1.00 97.56 188 VAL A CA 1
ATOM 1430 C C . VAL A 1 188 ? 4.697 4.821 -4.283 1.00 97.56 188 VAL A C 1
ATOM 1432 O O . VAL A 1 188 ? 5.630 5.535 -4.635 1.00 97.56 188 VAL A O 1
ATOM 1435 N N . GLU A 1 189 ? 4.854 3.529 -4.000 1.00 95.12 189 GLU A N 1
ATOM 1436 C CA . GLU A 1 189 ? 6.118 2.782 -4.055 1.00 95.12 189 GLU A CA 1
ATOM 1437 C C . GLU A 1 189 ? 5.836 1.289 -4.339 1.00 95.12 189 GLU A C 1
ATOM 1439 O O . GLU A 1 189 ? 4.700 0.827 -4.252 1.00 95.12 189 GLU A O 1
ATOM 1444 N N . THR A 1 190 ? 6.851 0.518 -4.706 1.00 94.50 190 THR A N 1
ATOM 1445 C CA . THR A 1 190 ? 6.794 -0.938 -4.884 1.00 94.50 190 THR A CA 1
ATOM 1446 C C . THR A 1 190 ? 7.255 -1.731 -3.649 1.00 94.50 190 THR A C 1
ATOM 1448 O O . THR A 1 190 ? 7.285 -2.949 -3.708 1.00 94.50 190 THR A O 1
ATOM 1451 N N . PHE A 1 191 ? 7.605 -1.072 -2.542 1.00 91.81 191 PHE A N 1
ATOM 1452 C CA . PHE A 1 191 ? 8.117 -1.658 -1.304 1.00 91.81 191 PHE A CA 1
ATOM 1453 C C . PHE A 1 191 ? 7.313 -1.232 -0.073 1.00 91.81 191 PHE A C 1
ATOM 1455 O O . PHE A 1 191 ? 6.800 -0.111 0.029 1.00 91.81 191 PHE A O 1
ATOM 1462 N N . THR A 1 192 ? 7.280 -2.118 0.925 1.00 90.69 192 THR A N 1
ATOM 1463 C CA . THR A 1 192 ? 6.514 -1.955 2.165 1.00 90.69 192 THR A CA 1
ATOM 1464 C C . THR A 1 192 ? 6.884 -0.690 2.937 1.00 90.69 192 THR A C 1
ATOM 1466 O O . THR A 1 192 ? 6.033 0.156 3.190 1.00 90.69 192 THR A O 1
ATOM 1469 N N . THR A 1 193 ? 8.146 -0.520 3.338 1.00 90.06 193 THR A N 1
ATOM 1470 C CA . THR A 1 193 ? 8.562 0.557 4.260 1.00 90.06 193 THR A CA 1
ATOM 1471 C C . THR A 1 193 ? 8.194 1.969 3.785 1.00 90.06 193 THR A C 1
ATOM 1473 O O . THR A 1 193 ? 7.568 2.697 4.562 1.00 90.06 193 THR A O 1
ATOM 1476 N N . PRO A 1 194 ? 8.532 2.393 2.550 1.00 93.69 194 PRO A N 1
ATOM 1477 C CA . PRO A 1 194 ? 8.104 3.698 2.046 1.00 93.69 194 PRO A CA 1
ATOM 1478 C C . PRO A 1 194 ? 6.578 3.832 1.945 1.00 93.69 194 PRO A C 1
ATOM 1480 O O . PRO A 1 194 ? 6.035 4.862 2.344 1.00 93.69 194 PRO A O 1
ATOM 1483 N N . SER A 1 195 ? 5.878 2.790 1.494 1.00 96.19 195 SER A N 1
ATOM 1484 C CA . SER A 1 195 ? 4.413 2.792 1.367 1.00 96.19 195 SER A CA 1
ATOM 1485 C C . SER A 1 195 ? 3.724 2.944 2.731 1.00 96.19 195 SER A C 1
ATOM 1487 O O . SER A 1 195 ? 2.860 3.801 2.919 1.00 96.19 195 SER A O 1
ATOM 1489 N N . ILE A 1 196 ? 4.185 2.208 3.748 1.00 96.00 196 ILE A N 1
ATOM 1490 C CA . ILE A 1 196 ? 3.724 2.327 5.141 1.00 96.00 196 ILE A CA 1
ATOM 1491 C C . ILE A 1 196 ? 4.040 3.721 5.704 1.00 96.00 196 ILE A C 1
ATOM 1493 O O . ILE A 1 196 ? 3.201 4.297 6.399 1.00 96.00 196 ILE A O 1
ATOM 1497 N N . ALA A 1 197 ? 5.202 4.307 5.387 1.00 94.81 197 ALA A N 1
ATOM 1498 C CA . ALA A 1 197 ? 5.529 5.682 5.780 1.00 94.81 197 ALA A CA 1
ATOM 1499 C C . ALA A 1 197 ? 4.551 6.696 5.170 1.00 94.81 197 ALA A C 1
ATOM 1501 O O . ALA A 1 197 ? 4.120 7.634 5.848 1.00 94.81 197 ALA A O 1
ATOM 1502 N N . THR A 1 198 ? 4.151 6.493 3.917 1.00 96.44 198 THR A N 1
ATOM 1503 C CA . THR A 1 198 ? 3.125 7.306 3.263 1.00 96.44 198 THR A CA 1
ATOM 1504 C C . THR A 1 198 ? 1.753 7.111 3.892 1.00 96.44 198 THR A C 1
ATOM 1506 O O . THR A 1 198 ? 1.086 8.101 4.181 1.00 96.44 198 THR A O 1
ATOM 1509 N N . MET A 1 199 ? 1.340 5.881 4.198 1.00 96.62 199 MET A N 1
ATOM 1510 C CA . MET A 1 199 ? 0.079 5.619 4.905 1.00 96.62 199 MET A CA 1
ATOM 1511 C C . MET A 1 199 ? 0.050 6.257 6.303 1.00 96.62 199 MET A C 1
ATOM 1513 O O . MET A 1 199 ? -0.984 6.769 6.731 1.00 96.62 199 MET A O 1
ATOM 1517 N N . LEU A 1 200 ? 1.193 6.268 6.998 1.00 93.94 200 LEU A N 1
ATOM 1518 C CA . LEU A 1 200 ? 1.359 6.921 8.297 1.00 93.94 200 LEU A CA 1
ATOM 1519 C C . LEU A 1 200 ? 1.248 8.444 8.213 1.00 93.94 200 LEU A C 1
ATOM 1521 O O . LEU A 1 200 ? 0.714 9.052 9.133 1.00 93.94 200 LEU A O 1
ATOM 1525 N N . THR A 1 201 ? 1.788 9.075 7.169 1.00 94.25 201 THR A N 1
ATOM 1526 C CA . THR A 1 201 ? 2.027 10.534 7.157 1.00 94.25 201 THR A CA 1
ATOM 1527 C C . THR A 1 201 ? 1.191 11.312 6.141 1.00 94.25 201 THR A C 1
ATOM 1529 O O . THR A 1 201 ? 1.050 12.527 6.274 1.00 94.25 201 THR A O 1
ATOM 1532 N N . GLY A 1 202 ? 0.634 10.639 5.132 1.00 95.00 202 GLY A N 1
ATOM 1533 C CA . GLY A 1 202 ? -0.017 11.259 3.975 1.00 95.00 202 GLY A CA 1
ATOM 1534 C C . GLY A 1 202 ? 0.948 11.986 3.027 1.00 95.00 202 GLY A C 1
ATOM 1535 O O . GLY A 1 202 ? 0.510 12.889 2.315 1.00 95.00 202 GLY A O 1
ATOM 1536 N N . ARG A 1 203 ? 2.243 11.637 3.051 1.00 94.38 203 ARG A N 1
ATOM 1537 C CA . ARG A 1 203 ? 3.336 12.296 2.309 1.00 94.38 203 ARG A CA 1
ATOM 1538 C C . ARG A 1 203 ? 4.075 11.307 1.414 1.00 94.38 203 ARG A C 1
ATOM 1540 O O . ARG A 1 203 ? 4.158 10.127 1.754 1.00 94.38 203 ARG A O 1
ATOM 1547 N N . TYR A 1 204 ? 4.639 11.769 0.306 1.00 95.88 204 TYR A N 1
ATOM 1548 C CA . TYR A 1 204 ? 5.396 10.929 -0.626 1.00 95.88 204 TYR A CA 1
ATOM 1549 C C . TYR A 1 204 ? 6.784 10.534 -0.080 1.00 95.88 204 TYR A C 1
ATOM 1551 O O . TYR A 1 204 ? 7.346 11.253 0.756 1.00 95.88 204 TYR A O 1
ATOM 1559 N N . PRO A 1 205 ? 7.396 9.440 -0.581 1.00 93.94 205 PRO A N 1
ATOM 1560 C CA . PRO A 1 205 ? 8.749 9.026 -0.190 1.00 93.94 205 PRO A CA 1
ATOM 1561 C C . PRO A 1 205 ? 9.825 10.119 -0.346 1.00 93.94 205 PRO A C 1
ATOM 1563 O O . PRO A 1 205 ? 10.726 10.238 0.490 1.00 93.94 205 PRO A O 1
ATOM 1566 N N . SER A 1 206 ? 9.722 10.975 -1.370 1.00 92.94 206 SER A N 1
ATOM 1567 C CA . SER A 1 206 ? 10.627 12.118 -1.582 1.00 92.94 206 SER A CA 1
ATOM 1568 C C . SER A 1 206 ? 10.566 13.160 -0.458 1.00 92.94 206 SER A C 1
ATOM 1570 O O . SER A 1 206 ? 11.564 13.835 -0.177 1.00 92.94 206 SER A O 1
ATOM 1572 N N . GLU A 1 207 ? 9.424 13.257 0.221 1.00 91.50 207 GLU A N 1
ATOM 1573 C CA . GLU A 1 207 ? 9.172 14.193 1.312 1.00 91.50 207 GLU A CA 1
ATOM 1574 C C . GLU A 1 207 ? 9.506 13.595 2.678 1.00 91.50 207 GLU A C 1
ATOM 1576 O O . GLU A 1 207 ? 10.129 14.263 3.505 1.00 91.50 207 GLU A O 1
ATOM 1581 N N . THR A 1 208 ? 9.100 12.343 2.920 1.00 89.94 208 THR A N 1
ATOM 1582 C CA . THR A 1 208 ? 9.381 11.629 4.178 1.00 89.94 208 THR A CA 1
ATOM 1583 C C . THR A 1 208 ? 10.849 11.239 4.293 1.00 89.94 208 THR A C 1
ATOM 1585 O O . THR A 1 208 ? 11.341 11.028 5.401 1.00 89.94 208 THR A O 1
ATOM 1588 N N . ARG A 1 209 ? 11.552 11.139 3.154 1.00 88.88 209 ARG A N 1
ATOM 1589 C CA . ARG A 1 209 ? 12.911 10.591 3.036 1.00 88.88 209 ARG A CA 1
ATOM 1590 C C . ARG A 1 209 ? 13.020 9.150 3.540 1.00 88.88 209 ARG A C 1
ATOM 1592 O O . ARG A 1 209 ? 14.115 8.687 3.850 1.00 88.88 209 ARG A O 1
ATOM 1599 N N . VAL A 1 210 ? 11.900 8.430 3.571 1.00 88.94 210 VAL A N 1
ATOM 1600 C CA . VAL A 1 210 ? 11.846 6.997 3.851 1.00 88.94 210 VAL A CA 1
ATOM 1601 C C . VAL A 1 210 ? 11.718 6.277 2.520 1.00 88.94 210 VAL A C 1
ATOM 1603 O O . VAL A 1 210 ? 10.640 6.227 1.948 1.00 88.94 210 VAL A O 1
ATOM 1606 N N . PHE A 1 211 ? 12.831 5.757 2.016 1.00 85.56 211 PHE A N 1
ATOM 1607 C CA . PHE A 1 211 ? 12.889 4.976 0.772 1.00 85.56 211 PHE A CA 1
ATOM 1608 C C . PHE A 1 211 ? 13.789 3.738 0.892 1.00 85.56 211 PHE A C 1
ATOM 1610 O O . PHE A 1 211 ? 13.975 3.016 -0.073 1.00 85.56 211 PHE A O 1
ATOM 1617 N N . GLN A 1 212 ? 14.363 3.493 2.073 1.00 78.50 212 GLN A N 1
ATOM 1618 C CA . GLN A 1 212 ? 15.147 2.294 2.382 1.00 78.50 212 GLN A CA 1
ATOM 1619 C C . GLN A 1 212 ? 14.307 1.366 3.262 1.00 78.50 212 GLN A C 1
ATOM 1621 O O . GLN A 1 212 ? 13.533 1.856 4.089 1.00 78.50 212 GLN A O 1
ATOM 1626 N N . LEU A 1 213 ? 14.520 0.050 3.159 1.00 66.06 213 LEU A N 1
ATOM 1627 C CA . LEU A 1 213 ? 13.790 -0.985 3.917 1.00 66.06 213 LEU A CA 1
ATOM 1628 C C . LEU A 1 213 ? 13.692 -0.713 5.424 1.00 66.06 213 LEU A C 1
ATOM 1630 O O . LEU A 1 213 ? 12.718 -1.074 6.075 1.00 66.06 213 LEU A O 1
ATOM 1634 N N . GLN A 1 214 ? 14.697 -0.055 5.988 1.00 65.44 214 GLN A N 1
ATOM 1635 C CA . GLN A 1 214 ? 14.793 0.236 7.413 1.00 65.44 214 GLN A CA 1
ATOM 1636 C C . GLN A 1 214 ? 14.766 1.738 7.736 1.00 65.44 214 GLN A C 1
ATOM 1638 O O . GLN A 1 214 ? 15.227 2.158 8.801 1.00 65.44 214 GLN A O 1
ATOM 1643 N N . GLY A 1 215 ? 14.272 2.560 6.809 1.00 66.56 215 GLY A N 1
ATOM 1644 C CA . GLY A 1 215 ? 14.110 3.990 7.039 1.00 66.56 215 GLY A CA 1
ATOM 1645 C C . GLY A 1 215 ? 13.112 4.272 8.163 1.00 66.56 215 GLY A C 1
ATOM 1646 O O . GLY A 1 215 ? 12.223 3.473 8.445 1.00 66.56 215 GLY A O 1
ATOM 1647 N N . THR A 1 216 ? 13.255 5.426 8.805 1.00 74.81 216 THR A N 1
ATOM 1648 C CA . THR A 1 216 ? 12.338 5.897 9.846 1.00 74.81 216 THR A CA 1
ATOM 1649 C C . THR A 1 216 ? 11.790 7.264 9.473 1.00 74.81 216 THR A C 1
ATOM 1651 O O . THR A 1 216 ? 12.495 8.089 8.889 1.00 74.81 216 THR A O 1
ATOM 1654 N N . VAL A 1 217 ? 10.523 7.518 9.807 1.00 77.25 217 VAL A N 1
ATOM 1655 C CA . VAL A 1 217 ? 9.940 8.853 9.644 1.00 77.25 217 VAL A CA 1
ATOM 1656 C C . VAL A 1 217 ? 10.651 9.804 10.607 1.00 77.25 217 VAL A C 1
ATOM 1658 O O . VAL A 1 217 ? 10.615 9.603 11.820 1.00 77.25 217 VAL A O 1
ATOM 1661 N N . GLN A 1 218 ? 11.308 10.830 10.065 1.00 68.19 218 GLN A N 1
ATOM 1662 C CA . GLN A 1 218 ? 11.919 11.901 10.851 1.00 68.19 218 GLN A CA 1
ATOM 1663 C C . GLN A 1 218 ? 10.921 13.056 11.002 1.00 68.19 218 GLN A C 1
ATOM 1665 O O . GLN A 1 218 ? 10.389 13.537 10.004 1.00 68.19 218 GLN A O 1
ATOM 1670 N N . GLY A 1 219 ? 10.664 13.521 12.227 1.00 60.19 219 GLY A N 1
ATOM 1671 C CA . GLY A 1 219 ? 9.739 14.633 12.475 1.00 60.19 219 GLY A CA 1
ATOM 1672 C C . GLY A 1 219 ? 9.211 14.683 13.909 1.00 60.19 219 GLY A C 1
ATOM 1673 O O . GLY A 1 219 ? 9.578 13.857 14.737 1.00 60.19 219 GLY A O 1
ATOM 1674 N N . GLU A 1 220 ? 8.369 15.675 14.204 1.00 58.91 220 GLU A N 1
ATOM 1675 C CA . GLU A 1 220 ? 7.676 15.804 15.492 1.00 58.91 220 GLU A CA 1
ATOM 1676 C C . GLU A 1 220 ? 6.479 14.839 15.584 1.00 58.91 220 GLU A C 1
ATOM 1678 O O . GLU A 1 220 ? 5.816 14.556 14.584 1.00 58.91 220 GLU A O 1
ATOM 1683 N N . ARG A 1 221 ? 6.155 14.399 16.808 1.00 55.22 221 ARG A N 1
ATOM 1684 C CA . ARG A 1 221 ? 5.044 13.489 17.164 1.00 55.22 221 ARG A CA 1
ATOM 1685 C C . ARG A 1 221 ? 3.686 13.802 16.504 1.00 55.22 221 ARG A C 1
ATOM 1687 O O . ARG A 1 221 ? 2.880 12.908 16.288 1.00 55.22 221 ARG A O 1
ATOM 1694 N N . THR A 1 222 ? 3.421 15.056 16.153 1.00 59.31 222 THR A N 1
ATOM 1695 C CA . THR A 1 222 ? 2.119 15.570 15.686 1.00 59.31 222 THR A CA 1
ATOM 1696 C C . THR A 1 222 ? 1.807 15.333 14.202 1.00 59.31 222 THR A C 1
ATOM 1698 O O . THR A 1 222 ? 0.825 15.873 13.693 1.00 59.31 222 THR A O 1
ATOM 1701 N N . GLN A 1 223 ? 2.618 14.555 13.477 1.00 79.69 223 GLN A N 1
ATOM 1702 C CA . GLN A 1 223 ? 2.527 14.467 12.009 1.00 79.69 223 GLN A CA 1
ATOM 1703 C C . GLN A 1 223 ? 2.085 13.107 11.453 1.00 79.69 223 GLN A C 1
ATOM 1705 O O . GLN A 1 223 ? 2.185 12.885 10.245 1.00 79.69 223 GLN A O 1
ATOM 1710 N N . THR A 1 224 ? 1.574 12.204 12.294 1.00 91.56 224 THR A N 1
ATOM 1711 C CA . THR A 1 224 ? 1.150 10.863 11.861 1.00 91.56 224 THR A CA 1
ATOM 1712 C C . THR A 1 224 ? -0.342 10.636 12.069 1.00 91.56 224 THR A C 1
ATOM 1714 O O . THR A 1 224 ? -0.945 11.141 13.016 1.00 91.56 224 THR A O 1
ATOM 1717 N N . LEU A 1 225 ? -0.953 9.861 11.173 1.00 94.81 225 LEU A N 1
ATOM 1718 C CA . LEU A 1 225 ? -2.367 9.513 11.199 1.00 94.81 225 LEU A CA 1
ATOM 1719 C C . LEU A 1 225 ? -2.806 8.942 12.556 1.00 94.81 225 LEU A C 1
ATOM 1721 O O . LEU A 1 225 ? -3.809 9.432 13.074 1.00 94.81 225 LEU A O 1
ATOM 1725 N N . PRO A 1 226 ? -2.102 7.975 13.181 1.00 94.75 226 PRO A N 1
ATOM 1726 C CA . PRO A 1 226 ? -2.567 7.441 14.452 1.00 94.75 226 PRO A CA 1
ATOM 1727 C C . PRO A 1 226 ? -2.452 8.477 15.578 1.00 94.75 226 PRO A C 1
ATOM 1729 O O . PRO A 1 226 ? -3.362 8.546 16.398 1.00 94.75 226 PRO A O 1
ATOM 1732 N N . SER A 1 227 ? -1.450 9.369 15.572 1.00 92.56 227 SER A N 1
ATOM 1733 C CA . SER A 1 227 ? -1.403 10.474 16.540 1.00 92.56 227 SER A CA 1
ATOM 1734 C C . SER A 1 227 ? -2.556 11.455 16.355 1.00 92.56 227 SER A C 1
ATOM 1736 O O . SER A 1 227 ? -3.178 11.843 17.337 1.00 92.56 227 SER A O 1
ATOM 1738 N N . LEU A 1 228 ? -2.907 11.795 15.112 1.00 93.62 228 LEU A N 1
ATOM 1739 C CA . LEU A 1 228 ? -4.056 12.660 14.824 1.00 93.62 228 LEU A CA 1
ATOM 1740 C C . LEU A 1 228 ? -5.384 12.013 15.253 1.00 93.62 228 LEU A C 1
ATOM 1742 O O . LEU A 1 228 ? -6.259 12.692 15.784 1.00 93.62 228 LEU A O 1
ATOM 1746 N N . MET A 1 229 ? -5.532 10.698 15.065 1.00 94.94 229 MET A N 1
ATOM 1747 C CA . MET A 1 229 ? -6.711 9.954 15.523 1.00 94.94 229 MET A CA 1
ATOM 1748 C C . MET A 1 229 ? -6.776 9.880 17.055 1.00 94.94 229 MET A C 1
ATOM 1750 O O . MET A 1 229 ? -7.850 10.065 17.630 1.00 94.94 229 MET A O 1
ATOM 1754 N N . HIS A 1 230 ? -5.639 9.656 17.719 1.00 93.44 230 HIS A N 1
ATOM 1755 C CA . HIS A 1 230 ? -5.538 9.663 19.179 1.00 93.44 230 HIS A CA 1
ATOM 1756 C C . HIS A 1 230 ? -5.932 11.032 19.757 1.00 93.44 230 HIS A C 1
ATOM 1758 O O . HIS A 1 230 ? -6.772 11.108 20.654 1.00 93.44 230 HIS A O 1
ATOM 1764 N N . ASP A 1 231 ? -5.406 12.119 19.185 1.00 91.50 231 ASP A N 1
ATOM 1765 C CA . ASP A 1 231 ? -5.723 13.495 19.589 1.00 91.50 231 ASP A CA 1
ATOM 1766 C C . ASP A 1 231 ? -7.200 13.851 19.329 1.00 91.50 231 ASP A C 1
ATOM 1768 O O . ASP A 1 231 ? -7.802 14.617 20.084 1.00 91.50 231 ASP A O 1
ATOM 1772 N N . ALA A 1 232 ? -7.820 13.238 18.314 1.00 91.88 232 ALA A N 1
ATOM 1773 C CA . ALA A 1 232 ? -9.258 13.316 18.044 1.00 91.88 232 ALA A CA 1
ATOM 1774 C C . ALA A 1 232 ? -10.126 12.475 19.007 1.00 91.88 232 ALA A C 1
ATOM 1776 O O . ALA A 1 232 ? -11.354 12.447 18.885 1.00 91.88 232 ALA A O 1
ATOM 1777 N N . GLY A 1 233 ? -9.510 11.790 19.973 1.00 92.88 233 GLY A N 1
ATOM 1778 C CA . GLY A 1 233 ? -10.184 11.030 21.019 1.00 92.88 233 GLY A CA 1
ATOM 1779 C C . GLY A 1 233 ? -10.503 9.578 20.670 1.00 92.88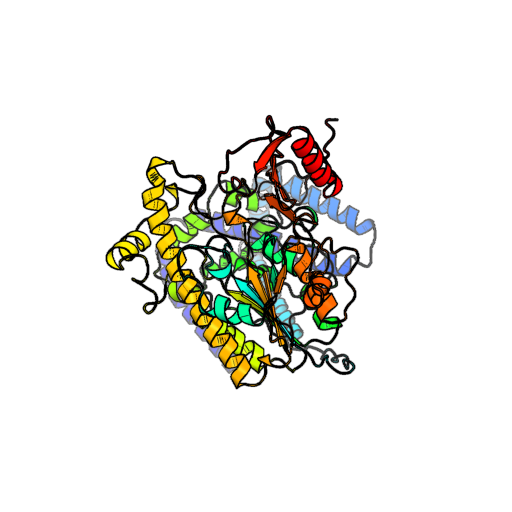 233 GLY A C 1
ATOM 1780 O O . GLY A 1 233 ? -11.238 8.935 21.428 1.00 92.88 233 GLY A O 1
ATOM 1781 N N . TYR A 1 234 ? -9.971 9.054 19.560 1.00 95.06 234 TYR A N 1
ATOM 1782 C CA . TYR A 1 234 ? -10.091 7.636 19.233 1.00 95.06 234 TYR A CA 1
ATOM 1783 C C . TYR A 1 234 ? -9.160 6.787 20.105 1.00 95.06 234 TYR A C 1
ATOM 1785 O O . TYR A 1 234 ? -8.028 7.178 20.376 1.00 95.06 234 TYR A O 1
ATOM 1793 N N . GLY A 1 235 ? -9.603 5.588 20.492 1.00 96.19 235 GLY A N 1
ATOM 1794 C CA . GLY A 1 235 ? -8.676 4.561 20.980 1.00 96.19 235 GLY A CA 1
ATOM 1795 C C . GLY A 1 235 ? -7.843 4.029 19.815 1.00 96.19 235 GLY A C 1
ATOM 1796 O O . GLY A 1 235 ? -8.420 3.558 18.835 1.00 96.19 235 GLY A O 1
ATOM 1797 N N . THR A 1 236 ? -6.518 4.103 19.886 1.00 96.75 236 THR A N 1
ATOM 1798 C CA . THR A 1 236 ? -5.647 3.758 18.752 1.00 96.75 236 THR A CA 1
ATOM 1799 C C . THR A 1 236 ? -4.994 2.398 18.937 1.00 96.75 236 THR A C 1
ATOM 1801 O O . THR A 1 236 ? -4.336 2.119 19.936 1.00 96.75 236 THR A O 1
ATOM 1804 N N . GLY A 1 237 ? -5.134 1.522 17.948 1.00 97.00 237 GLY A N 1
ATOM 1805 C CA . GLY A 1 237 ? -4.471 0.226 17.964 1.00 97.00 237 GLY A CA 1
ATOM 1806 C C . GLY A 1 237 ? -3.933 -0.179 16.608 1.00 97.00 237 GLY A C 1
ATOM 1807 O O . GLY A 1 237 ? -4.343 0.334 15.566 1.00 97.00 237 GLY A O 1
ATOM 1808 N N . ALA A 1 238 ? -3.008 -1.126 16.633 1.00 96.38 238 ALA A N 1
ATOM 1809 C CA . ALA A 1 238 ? -2.414 -1.670 15.430 1.00 96.38 238 ALA A CA 1
ATOM 1810 C C . ALA A 1 238 ? -1.987 -3.131 15.613 1.00 96.38 238 ALA A C 1
ATOM 1812 O O . ALA A 1 238 ? -1.612 -3.549 16.707 1.00 96.38 238 ALA A O 1
ATOM 1813 N N . PHE A 1 239 ? -2.037 -3.914 14.535 1.00 93.75 239 PHE A N 1
ATOM 1814 C CA . PHE A 1 239 ? -1.469 -5.262 14.468 1.00 93.75 239 PHE A CA 1
ATOM 1815 C C . PHE A 1 239 ? -0.853 -5.496 13.084 1.00 93.75 239 PHE A C 1
ATOM 1817 O O . PHE A 1 239 ? -1.579 -5.601 12.099 1.00 93.75 239 PHE A O 1
ATOM 1824 N N . LEU A 1 240 ? 0.479 -5.539 12.994 1.00 89.88 240 LEU A N 1
ATOM 1825 C CA . LEU A 1 240 ? 1.199 -5.615 11.718 1.00 89.88 240 LEU A CA 1
ATOM 1826 C C . LEU A 1 240 ? 2.133 -6.819 11.712 1.00 89.88 240 LEU A C 1
ATOM 1828 O O . LEU A 1 240 ? 3.037 -6.874 12.535 1.00 89.88 240 LEU A O 1
ATOM 1832 N N . THR A 1 241 ? 1.951 -7.762 10.789 1.00 83.94 241 THR A N 1
ATOM 1833 C CA . THR A 1 241 ? 2.770 -8.990 10.734 1.00 83.94 241 THR A CA 1
ATOM 1834 C C . THR A 1 241 ? 3.995 -8.896 9.827 1.00 83.94 241 THR A C 1
ATOM 1836 O O . THR A 1 241 ? 4.835 -9.794 9.852 1.00 83.94 241 THR A O 1
ATOM 1839 N N . ASN A 1 242 ? 4.144 -7.816 9.055 1.00 83.38 242 ASN A N 1
ATOM 1840 C CA . ASN A 1 242 ? 5.411 -7.492 8.402 1.00 83.38 242 ASN A CA 1
ATOM 1841 C C . ASN A 1 242 ? 6.338 -6.782 9.413 1.00 83.38 242 ASN A C 1
ATOM 1843 O O . ASN A 1 242 ? 5.923 -5.782 10.002 1.00 83.38 242 ASN A O 1
ATOM 1847 N N . PRO A 1 243 ? 7.577 -7.262 9.649 1.00 75.69 243 PRO A N 1
ATOM 1848 C CA . PRO A 1 243 ? 8.473 -6.648 10.623 1.00 75.69 243 PRO A CA 1
ATOM 1849 C C . PRO A 1 243 ? 8.951 -5.260 10.210 1.00 75.69 243 PRO A C 1
ATOM 1851 O O . PRO A 1 243 ? 9.041 -4.401 11.075 1.00 75.69 243 PRO A O 1
ATOM 1854 N N . PHE A 1 244 ? 9.219 -4.995 8.929 1.00 77.88 244 PHE A N 1
ATOM 1855 C CA . PHE A 1 244 ? 9.622 -3.662 8.474 1.00 77.88 244 PHE A CA 1
ATOM 1856 C C . PHE A 1 244 ? 8.510 -2.642 8.720 1.00 77.88 244 PHE A C 1
ATOM 1858 O O . PHE A 1 244 ? 8.761 -1.583 9.299 1.00 77.88 244 PHE A O 1
ATOM 1865 N N . ALA A 1 245 ? 7.268 -3.013 8.396 1.00 84.19 245 ALA A N 1
ATOM 1866 C CA . ALA A 1 245 ? 6.100 -2.209 8.728 1.00 84.19 245 ALA A CA 1
ATOM 1867 C C . ALA A 1 245 ? 5.959 -2.031 10.249 1.00 84.19 245 ALA A C 1
ATOM 1869 O O . ALA A 1 245 ? 5.827 -0.905 10.723 1.00 84.19 245 ALA A O 1
ATOM 1870 N N . HIS A 1 246 ? 6.043 -3.124 11.021 1.00 82.94 246 HIS A N 1
ATOM 1871 C CA . HIS A 1 246 ? 5.941 -3.101 12.481 1.00 82.94 246 HIS A CA 1
ATOM 1872 C C . HIS A 1 246 ? 6.989 -2.179 13.118 1.00 82.94 246 HIS A C 1
ATOM 1874 O O . HIS A 1 246 ? 6.650 -1.341 13.949 1.00 82.94 246 HIS A O 1
ATOM 1880 N N . TYR A 1 247 ? 8.253 -2.288 12.710 1.00 75.38 247 TYR A N 1
ATOM 1881 C CA . TYR A 1 247 ? 9.332 -1.463 13.243 1.00 75.38 247 TYR A CA 1
ATOM 1882 C C . TYR A 1 247 ? 9.090 0.018 12.967 1.00 75.38 247 TYR A C 1
ATOM 1884 O O . TYR A 1 247 ? 9.237 0.834 13.878 1.00 75.38 247 TYR A O 1
ATOM 1892 N N . LEU A 1 248 ? 8.656 0.364 11.756 1.00 81.12 248 LEU A N 1
ATOM 1893 C CA . LEU A 1 248 ? 8.333 1.740 11.402 1.00 81.12 248 LEU A CA 1
ATOM 1894 C C . LEU A 1 248 ? 7.177 2.300 12.249 1.00 81.12 248 LEU A C 1
ATOM 1896 O O . LEU A 1 248 ? 7.277 3.412 12.774 1.00 81.12 248 LEU A O 1
ATOM 1900 N N . VAL A 1 249 ? 6.101 1.526 12.431 1.00 85.88 249 VAL A N 1
ATOM 1901 C CA . VAL A 1 249 ? 4.936 1.965 13.220 1.00 85.88 249 VAL A CA 1
ATOM 1902 C C . VAL A 1 249 ? 5.174 1.925 14.733 1.00 85.88 249 VAL A C 1
ATOM 1904 O O . VAL A 1 249 ? 4.497 2.642 15.466 1.00 85.88 249 VAL A O 1
ATOM 1907 N N . SER A 1 250 ? 6.143 1.138 15.210 1.00 82.19 250 SER A N 1
ATOM 1908 C CA . SER A 1 250 ? 6.484 1.012 16.636 1.00 82.19 250 SER A CA 1
ATOM 1909 C C . SER A 1 250 ? 7.182 2.234 17.227 1.00 82.19 250 SER A C 1
ATOM 1911 O O . SER A 1 250 ? 7.392 2.292 18.439 1.00 82.19 250 SER A O 1
ATOM 1913 N N . ASN A 1 251 ? 7.523 3.226 16.396 1.00 80.81 251 ASN A N 1
ATOM 1914 C CA . ASN A 1 251 ? 8.016 4.504 16.884 1.00 80.81 251 ASN A CA 1
ATOM 1915 C C . ASN A 1 251 ? 7.001 5.104 17.891 1.00 80.81 251 ASN A C 1
ATOM 1917 O O . ASN A 1 251 ? 5.839 5.298 17.519 1.00 80.81 251 ASN A O 1
ATOM 1921 N N . PRO A 1 252 ? 7.415 5.417 19.140 1.00 76.00 252 PRO A N 1
ATOM 1922 C CA . PRO A 1 252 ? 6.540 5.999 20.161 1.00 76.00 252 PRO A CA 1
ATOM 1923 C C . PRO A 1 252 ? 5.799 7.266 19.715 1.00 76.00 252 PRO A C 1
ATOM 1925 O O . PRO A 1 252 ? 4.711 7.553 20.215 1.00 76.00 252 PRO A O 1
ATOM 1928 N N . ASP A 1 253 ? 6.353 7.995 18.745 1.00 80.00 253 ASP A N 1
ATOM 1929 C CA . ASP A 1 253 ? 5.748 9.199 18.178 1.00 80.00 253 ASP A CA 1
ATOM 1930 C C . ASP A 1 253 ? 4.464 8.927 17.370 1.00 80.00 253 ASP A C 1
ATOM 1932 O O . ASP A 1 253 ? 3.695 9.846 17.106 1.00 80.00 253 ASP A O 1
ATOM 1936 N N . ASN A 1 254 ? 4.172 7.672 17.013 1.00 83.38 254 ASN A N 1
ATOM 1937 C CA . ASN A 1 254 ? 2.934 7.320 16.316 1.00 83.38 254 ASN A CA 1
ATOM 1938 C C . ASN A 1 254 ? 1.703 7.269 17.239 1.00 83.38 254 ASN A C 1
ATOM 1940 O O . ASN A 1 254 ? 0.589 7.256 16.734 1.00 83.38 254 ASN A O 1
ATOM 1944 N N . SER A 1 255 ? 1.871 7.273 18.569 1.00 87.12 255 SER A N 1
ATOM 1945 C CA . SER A 1 255 ? 0.771 7.324 19.554 1.00 87.12 255 SER A CA 1
ATOM 1946 C C . SER A 1 255 ? -0.281 6.195 19.429 1.00 87.12 255 SER A C 1
ATOM 1948 O O . SER A 1 255 ? -1.486 6.451 19.473 1.00 87.12 255 SER A O 1
ATOM 1950 N N . PHE A 1 256 ? 0.148 4.935 19.294 1.00 91.88 256 PHE A N 1
ATOM 1951 C CA . PHE A 1 256 ? -0.742 3.773 19.462 1.00 91.88 256 PHE A CA 1
ATOM 1952 C C . PHE A 1 256 ? -0.935 3.426 20.946 1.00 91.88 256 PHE A C 1
ATOM 1954 O O . PHE A 1 256 ? 0.047 3.206 21.652 1.00 91.88 256 PHE A O 1
ATOM 1961 N N . ASP A 1 257 ? -2.184 3.291 21.403 1.00 93.00 257 ASP A N 1
ATOM 1962 C CA . ASP A 1 257 ? -2.503 2.780 22.746 1.00 93.00 257 ASP A CA 1
ATOM 1963 C C . ASP A 1 257 ? -2.190 1.280 22.868 1.00 93.00 257 ASP A C 1
ATOM 1965 O O . ASP A 1 257 ? -1.760 0.800 23.920 1.00 93.00 257 ASP A O 1
ATOM 1969 N N . ILE A 1 258 ? -2.432 0.518 21.793 1.00 93.50 258 ILE A N 1
ATOM 1970 C CA . ILE A 1 258 ? -2.241 -0.937 21.754 1.00 93.50 258 ILE A CA 1
ATOM 1971 C C . ILE A 1 258 ? -1.532 -1.350 20.460 1.00 93.50 258 ILE A C 1
ATOM 1973 O O . ILE A 1 258 ? -2.150 -1.439 19.401 1.00 93.50 258 ILE A O 1
ATOM 1977 N N . LEU A 1 259 ? -0.248 -1.689 20.565 1.00 90.62 259 LEU A N 1
ATOM 1978 C CA . LEU A 1 259 ? 0.562 -2.260 19.486 1.00 90.62 259 LEU A CA 1
ATOM 1979 C C . LEU A 1 259 ? 1.354 -3.456 20.043 1.00 90.62 259 LEU A C 1
ATOM 1981 O O . LEU A 1 259 ? 2.453 -3.273 20.563 1.00 90.62 259 LEU A O 1
ATOM 1985 N N . PRO A 1 260 ? 0.794 -4.677 20.039 1.00 85.00 260 PRO A N 1
ATOM 1986 C CA . PRO A 1 260 ? 1.531 -5.847 20.489 1.00 85.00 260 PRO A CA 1
ATOM 1987 C C . PRO A 1 260 ? 2.648 -6.180 19.495 1.00 85.00 260 PRO A C 1
ATOM 1989 O O . PRO A 1 260 ? 2.471 -6.050 18.282 1.00 85.00 260 PRO A O 1
ATOM 1992 N N . GLU A 1 261 ? 3.774 -6.665 20.015 1.00 72.50 261 GLU A N 1
ATOM 1993 C CA . GLU A 1 261 ? 4.797 -7.280 19.175 1.00 72.50 261 GLU A CA 1
ATOM 1994 C C . GLU A 1 261 ? 4.220 -8.558 18.542 1.00 72.50 261 GLU A C 1
ATOM 1996 O O . GLU A 1 261 ? 3.718 -9.438 19.256 1.00 72.50 261 GLU A O 1
ATOM 2001 N N . PRO A 1 262 ? 4.260 -8.690 17.209 1.00 64.31 262 PRO A N 1
ATOM 2002 C CA . PRO A 1 262 ? 3.981 -9.952 16.549 1.00 64.31 262 PRO A CA 1
ATOM 2003 C C . PRO A 1 262 ? 4.994 -10.985 17.035 1.00 64.31 262 PRO A C 1
ATOM 2005 O O . PRO A 1 262 ? 6.140 -10.646 17.326 1.00 64.31 262 PRO A O 1
ATOM 2008 N N . ALA A 1 263 ? 4.603 -12.257 17.092 1.00 56.62 263 ALA A N 1
ATOM 2009 C CA . ALA A 1 263 ? 5.500 -13.349 17.464 1.00 56.62 263 ALA A CA 1
ATOM 2010 C C . ALA A 1 263 ? 6.539 -13.630 16.357 1.00 56.62 263 ALA A C 1
ATOM 2012 O O . ALA A 1 263 ? 6.562 -14.702 15.751 1.00 56.62 263 ALA A O 1
ATOM 2013 N N . PHE A 1 264 ? 7.411 -12.664 16.073 1.00 53.34 264 PHE A N 1
ATOM 2014 C CA . PHE A 1 264 ? 8.618 -12.877 15.299 1.00 53.34 264 PHE A CA 1
ATOM 2015 C C . PHE A 1 264 ? 9.523 -13.768 16.148 1.00 53.34 264 PHE A C 1
ATOM 2017 O O . PHE A 1 264 ? 9.969 -13.362 17.215 1.00 53.34 264 PHE A O 1
ATOM 2024 N N . GLN A 1 265 ? 9.786 -15.006 15.728 1.00 43.19 265 GLN A N 1
ATOM 2025 C CA . GLN A 1 265 ? 10.796 -15.825 16.402 1.00 43.19 265 GLN A CA 1
ATOM 2026 C C . GLN A 1 265 ? 12.185 -15.196 16.185 1.00 43.19 265 GLN A C 1
ATOM 2028 O O . GLN A 1 265 ? 12.908 -15.511 15.235 1.00 43.19 265 GLN A O 1
ATOM 2033 N N . SER A 1 266 ? 12.570 -14.276 17.064 1.00 43.81 266 SER A N 1
ATOM 2034 C CA . SER A 1 266 ? 13.907 -13.707 17.150 1.00 43.81 266 SER A CA 1
ATOM 2035 C C . SER A 1 266 ? 14.747 -14.572 18.088 1.00 43.81 266 SER A C 1
ATOM 2037 O O . SER A 1 266 ? 14.591 -14.556 19.304 1.00 43.81 266 SER A O 1
ATOM 2039 N N . GLY A 1 267 ? 15.672 -15.358 17.531 1.00 42.03 267 GLY A N 1
ATOM 2040 C CA . GLY A 1 267 ? 16.766 -15.909 18.335 1.00 42.03 267 GLY A CA 1
ATOM 2041 C C . GLY A 1 267 ? 17.628 -14.775 18.913 1.00 42.03 267 GLY A C 1
ATOM 2042 O O . GLY A 1 267 ? 17.589 -13.650 18.415 1.00 42.03 267 GLY A O 1
ATOM 2043 N N . ALA A 1 268 ? 18.458 -15.063 19.921 1.00 40.78 268 ALA A N 1
ATOM 2044 C CA . ALA A 1 268 ? 19.325 -14.075 20.590 1.00 40.78 268 ALA A CA 1
ATOM 2045 C C . ALA A 1 268 ? 20.188 -13.222 19.627 1.00 40.78 268 ALA A C 1
ATOM 2047 O O . ALA A 1 268 ? 20.501 -12.071 19.918 1.00 40.78 268 ALA A O 1
ATOM 2048 N N . LEU A 1 269 ? 20.525 -13.761 18.453 1.00 38.66 269 LEU A N 1
ATOM 2049 C CA . LEU A 1 269 ? 21.267 -13.066 17.399 1.00 38.66 269 LEU A CA 1
ATOM 2050 C C . LEU A 1 269 ? 20.444 -11.993 16.663 1.00 38.66 269 LEU A C 1
ATOM 2052 O O . LEU A 1 269 ? 21.001 -10.970 16.281 1.00 38.66 269 LEU A O 1
ATOM 2056 N N . GLN A 1 270 ? 19.128 -12.174 16.502 1.00 47.66 270 GLN A N 1
ATOM 2057 C CA . GLN A 1 270 ? 18.251 -11.140 15.933 1.00 47.66 270 GLN A CA 1
ATOM 2058 C C . GLN A 1 270 ? 18.111 -9.959 16.893 1.00 47.66 270 GLN A C 1
ATOM 2060 O O . GLN A 1 270 ? 18.184 -8.816 16.465 1.00 47.66 270 GLN A O 1
ATOM 2065 N N . HIS A 1 271 ? 18.001 -10.231 18.196 1.00 50.25 271 HIS A N 1
ATOM 2066 C CA . HIS A 1 271 ? 18.017 -9.179 19.211 1.00 50.25 271 HIS A CA 1
ATOM 2067 C C . HIS A 1 271 ? 19.335 -8.388 19.201 1.00 50.25 271 HIS A C 1
ATOM 2069 O O . HIS A 1 271 ? 19.322 -7.177 19.399 1.00 50.25 271 HIS A O 1
ATOM 2075 N N . LEU A 1 272 ? 20.467 -9.046 18.924 1.00 43.50 272 LEU A N 1
ATOM 2076 C CA . LEU A 1 272 ? 21.760 -8.376 18.761 1.00 43.50 272 LEU A CA 1
ATOM 2077 C C . LEU A 1 272 ? 21.805 -7.499 17.497 1.00 43.50 272 LEU A C 1
ATOM 2079 O O . LEU A 1 272 ? 22.278 -6.367 17.568 1.00 43.50 272 LEU A O 1
ATOM 2083 N N . TRP A 1 273 ? 21.282 -7.987 16.367 1.00 48.25 273 TRP A N 1
ATOM 2084 C CA . TRP A 1 273 ? 21.153 -7.210 15.127 1.00 48.25 273 TRP A CA 1
ATOM 2085 C C . TRP A 1 273 ? 20.282 -5.962 15.332 1.00 48.25 273 TRP A C 1
ATOM 2087 O O . TRP A 1 273 ? 20.703 -4.836 15.055 1.00 48.25 273 TRP A O 1
ATOM 2097 N N . ASP A 1 274 ? 19.114 -6.156 15.944 1.00 51.22 274 ASP A N 1
ATOM 2098 C CA . ASP A 1 274 ? 18.173 -5.103 16.321 1.00 51.22 274 ASP A CA 1
ATOM 2099 C C . ASP A 1 274 ? 18.778 -4.087 17.306 1.00 51.22 274 ASP A C 1
ATOM 2101 O O . ASP A 1 274 ? 18.442 -2.904 17.265 1.00 51.22 274 ASP A O 1
ATOM 2105 N N . TRP A 1 275 ? 19.713 -4.513 18.159 1.00 48.09 275 TRP A N 1
ATOM 2106 C CA . TRP A 1 275 ? 20.451 -3.637 19.072 1.00 48.09 275 TRP A CA 1
ATOM 2107 C C . TRP A 1 275 ? 21.528 -2.799 18.359 1.00 48.09 275 TRP A C 1
ATOM 2109 O O . TRP A 1 275 ? 21.757 -1.640 18.715 1.00 48.09 275 TRP A O 1
ATOM 2119 N N . THR A 1 276 ? 22.161 -3.337 17.310 1.00 47.12 276 THR A N 1
ATOM 2120 C CA . THR A 1 276 ? 23.151 -2.608 16.489 1.00 47.12 276 THR A CA 1
ATOM 2121 C C . THR A 1 276 ? 22.537 -1.653 15.462 1.00 47.12 276 THR A C 1
ATOM 2123 O O . THR A 1 276 ? 23.247 -0.864 14.837 1.00 47.12 276 THR A O 1
ATOM 2126 N N . ARG A 1 277 ? 21.209 -1.656 15.357 1.00 51.12 277 ARG A N 1
ATOM 2127 C CA . ARG A 1 277 ? 20.380 -0.898 14.419 1.00 51.12 277 ARG A CA 1
ATOM 2128 C C . ARG A 1 277 ? 20.768 0.572 14.170 1.00 51.12 277 ARG A C 1
ATOM 2130 O O . ARG A 1 277 ? 20.896 0.970 13.008 1.00 51.12 277 ARG A O 1
ATOM 2137 N N . PRO A 1 278 ? 21.056 1.393 15.198 1.00 47.88 278 PRO A N 1
ATOM 2138 C CA . PRO A 1 278 ? 21.430 2.794 14.987 1.00 47.88 278 PRO A CA 1
ATOM 2139 C C . PRO A 1 278 ? 22.751 2.983 14.223 1.00 47.88 278 PRO A C 1
ATOM 2141 O O . PRO A 1 278 ? 22.985 4.054 13.664 1.00 47.88 278 PRO A O 1
ATOM 2144 N N . LEU A 1 279 ? 23.625 1.968 14.206 1.00 44.69 279 LEU A N 1
ATOM 2145 C CA . LEU A 1 279 ? 24.948 2.035 13.578 1.00 44.69 279 LEU A CA 1
ATOM 2146 C C . LEU A 1 279 ? 24.870 1.941 12.051 1.00 44.69 279 LEU A C 1
ATOM 2148 O O . LEU A 1 279 ? 25.687 2.558 11.363 1.00 44.69 279 LEU A O 1
ATOM 2152 N N . HIS A 1 280 ? 23.881 1.216 11.521 1.00 46.75 280 HIS A N 1
ATOM 2153 C CA . HIS A 1 280 ? 23.713 1.042 10.081 1.00 46.75 280 HIS A CA 1
ATOM 2154 C C . HIS A 1 280 ? 22.591 1.898 9.462 1.0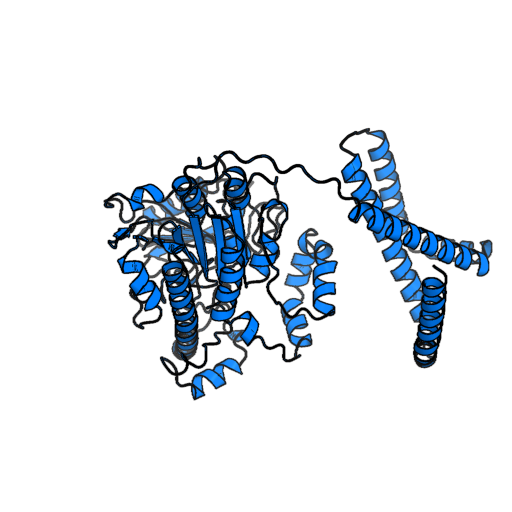0 46.75 280 HIS A C 1
ATOM 2156 O O . HIS A 1 280 ? 22.683 2.234 8.286 1.00 46.75 280 HIS A O 1
ATOM 2162 N N . GLN A 1 281 ? 21.584 2.327 10.230 1.00 48.81 281 GLN A N 1
ATOM 2163 C CA . GLN A 1 281 ? 20.433 3.073 9.688 1.00 48.81 281 GLN A CA 1
ATOM 2164 C C . GLN A 1 281 ? 20.674 4.578 9.472 1.00 48.81 281 GLN A C 1
ATOM 2166 O O . GLN A 1 281 ? 20.192 5.140 8.496 1.00 48.81 281 GLN A O 1
ATOM 2171 N N . ASN A 1 282 ? 21.453 5.243 10.336 1.00 43.97 282 ASN A N 1
ATOM 2172 C CA . ASN A 1 282 ? 21.570 6.716 10.335 1.00 43.97 282 ASN A CA 1
ATOM 2173 C C . ASN A 1 282 ? 22.926 7.254 9.852 1.00 43.97 282 ASN A C 1
ATOM 2175 O O . ASN A 1 282 ? 23.150 8.463 9.844 1.00 43.97 282 ASN A O 1
ATOM 2179 N N . SER A 1 283 ? 23.857 6.375 9.479 1.00 43.31 283 SER A N 1
ATOM 2180 C CA . SER A 1 283 ? 25.250 6.753 9.207 1.00 43.31 283 SER A CA 1
ATOM 2181 C C . SER A 1 283 ? 25.577 6.918 7.720 1.00 43.31 283 SER A C 1
ATOM 2183 O O . SER A 1 283 ? 26.681 7.348 7.390 1.00 43.31 283 SER A O 1
ATOM 2185 N N . GLY A 1 284 ? 24.680 6.520 6.808 1.00 39.75 284 GLY A N 1
ATOM 2186 C CA . GLY A 1 284 ? 24.972 6.386 5.369 1.00 39.75 284 GLY A CA 1
ATOM 2187 C C . GLY A 1 284 ? 26.036 5.323 5.028 1.00 39.75 284 GLY A C 1
ATOM 2188 O O . GLY A 1 284 ? 26.240 5.002 3.859 1.00 39.75 284 GLY A O 1
ATOM 2189 N N . VAL A 1 285 ? 26.717 4.762 6.035 1.00 37.06 285 VAL A N 1
ATOM 2190 C CA . VAL A 1 285 ? 27.692 3.670 5.916 1.00 37.06 285 VAL A CA 1
ATOM 2191 C C . VAL A 1 285 ? 26.979 2.326 5.957 1.00 37.06 285 VAL A C 1
ATOM 2193 O O . VAL A 1 285 ? 27.331 1.444 5.188 1.00 37.06 285 VAL A O 1
ATOM 2196 N N . GLY A 1 286 ? 25.948 2.165 6.789 1.00 39.03 286 GLY A N 1
ATOM 2197 C CA . GLY A 1 286 ? 25.204 0.907 6.842 1.00 39.03 286 GLY A CA 1
ATOM 2198 C C . GLY A 1 286 ? 24.363 0.611 5.608 1.00 39.03 286 GLY A C 1
ATOM 2199 O O . GLY A 1 286 ? 24.309 -0.543 5.204 1.00 39.03 286 GLY A O 1
ATOM 2200 N N . SER A 1 287 ? 23.812 1.635 4.948 1.00 39.91 287 SER A N 1
ATOM 2201 C CA . SER A 1 287 ? 23.176 1.476 3.634 1.00 39.91 287 SER A CA 1
ATOM 2202 C C . SER A 1 287 ? 24.179 0.991 2.581 1.00 39.91 287 SER A C 1
ATOM 2204 O O . SER A 1 287 ? 23.851 0.123 1.793 1.00 39.91 287 SER A O 1
ATOM 2206 N N . ARG A 1 288 ? 25.433 1.468 2.626 1.00 39.09 288 ARG A N 1
ATOM 2207 C CA . ARG A 1 288 ? 26.518 1.018 1.732 1.00 39.09 288 ARG A CA 1
ATOM 2208 C C . ARG A 1 288 ? 27.080 -0.358 2.087 1.00 39.09 288 ARG A C 1
ATOM 2210 O O . ARG A 1 288 ? 27.550 -1.072 1.215 1.00 39.09 288 ARG A O 1
ATOM 2217 N N . VAL A 1 289 ? 27.079 -0.728 3.364 1.00 36.78 289 VAL A N 1
ATOM 2218 C CA . VAL A 1 289 ? 27.529 -2.053 3.813 1.00 36.78 289 VAL A CA 1
ATOM 2219 C C . VAL A 1 289 ? 26.482 -3.119 3.477 1.00 36.78 289 VAL A C 1
ATOM 2221 O O . VAL A 1 289 ? 26.882 -4.183 3.029 1.00 36.78 289 VAL A O 1
ATOM 2224 N N . ALA A 1 290 ? 25.184 -2.814 3.595 1.00 36.69 290 ALA A N 1
ATOM 2225 C CA . ALA A 1 290 ? 24.093 -3.655 3.086 1.00 36.69 290 ALA A CA 1
ATOM 2226 C C . ALA A 1 290 ? 24.045 -3.719 1.540 1.00 36.69 290 ALA A C 1
ATOM 2228 O O . ALA A 1 290 ? 23.615 -4.714 0.977 1.00 36.69 290 ALA A O 1
ATOM 2229 N N . GLU A 1 291 ? 24.515 -2.671 0.852 1.00 35.78 291 GLU A N 1
ATOM 2230 C CA . GLU A 1 291 ? 24.637 -2.608 -0.617 1.00 35.78 291 GLU A CA 1
ATOM 2231 C C . GLU A 1 291 ? 25.808 -3.454 -1.163 1.00 35.78 291 GLU A C 1
ATOM 2233 O O . GLU A 1 291 ? 25.736 -3.958 -2.280 1.00 35.78 291 GLU A O 1
ATOM 2238 N N . TYR A 1 292 ? 26.896 -3.615 -0.397 1.00 30.84 292 TYR A N 1
ATOM 2239 C CA . TYR A 1 292 ? 28.090 -4.377 -0.813 1.00 30.84 292 TYR A CA 1
ATOM 2240 C C . TYR A 1 292 ? 28.146 -5.803 -0.275 1.00 30.84 292 TYR A C 1
ATOM 2242 O O . TYR A 1 292 ? 28.813 -6.662 -0.852 1.00 30.84 292 TYR A O 1
ATOM 2250 N N . ILE A 1 293 ? 27.507 -6.034 0.861 1.00 32.62 293 ILE A N 1
ATOM 2251 C CA . ILE A 1 293 ? 27.364 -7.333 1.487 1.00 32.62 293 ILE A CA 1
ATOM 2252 C C . ILE A 1 293 ? 25.866 -7.449 1.664 1.00 32.62 293 ILE A C 1
ATOM 2254 O O . ILE A 1 293 ? 25.295 -6.668 2.425 1.00 32.62 293 ILE A O 1
ATOM 2258 N N . ASP A 1 294 ? 25.240 -8.381 0.951 1.00 38.53 294 ASP A N 1
ATOM 2259 C CA . ASP A 1 294 ? 23.845 -8.747 1.169 1.00 38.53 294 ASP A CA 1
ATOM 2260 C C . ASP A 1 294 ? 23.762 -9.428 2.538 1.00 38.53 294 ASP A C 1
ATOM 2262 O O . ASP A 1 294 ? 23.605 -10.634 2.663 1.00 38.53 294 ASP A O 1
ATOM 2266 N N . LEU A 1 295 ? 23.995 -8.647 3.594 1.00 37.56 295 LEU A N 1
ATOM 2267 C CA . LEU A 1 295 ? 24.134 -9.110 4.960 1.00 37.56 295 LEU A CA 1
ATOM 2268 C C . LEU A 1 295 ? 22.856 -9.789 5.389 1.00 37.56 295 LEU A C 1
ATOM 2270 O O . LEU A 1 295 ? 22.937 -10.634 6.254 1.00 37.56 295 LEU A O 1
ATOM 2274 N N . GLU A 1 296 ? 21.708 -9.448 4.806 1.00 40.09 296 GLU A N 1
ATOM 2275 C CA . GLU A 1 296 ? 20.441 -10.110 5.067 1.00 40.09 296 GLU A CA 1
ATOM 2276 C C . GLU A 1 296 ? 20.353 -11.473 4.371 1.00 40.09 296 GLU A C 1
ATOM 2278 O O . GLU A 1 296 ? 19.957 -12.432 5.024 1.00 40.09 296 GLU A O 1
ATOM 2283 N N . SER A 1 297 ? 20.782 -11.621 3.114 1.00 38.25 297 SER A N 1
ATOM 2284 C CA . SER A 1 297 ? 20.896 -12.930 2.447 1.00 38.25 297 SER A CA 1
ATOM 2285 C C . SER A 1 297 ? 22.001 -13.807 3.037 1.00 38.25 297 SER A C 1
ATOM 2287 O O . SER A 1 297 ? 21.770 -14.985 3.298 1.00 38.25 297 SER A O 1
ATOM 2289 N N . ASP A 1 298 ? 23.161 -13.239 3.365 1.00 38.31 298 ASP A N 1
ATOM 2290 C CA . ASP A 1 298 ? 24.240 -13.912 4.088 1.00 38.31 298 ASP A CA 1
ATOM 2291 C C . ASP A 1 298 ? 23.774 -14.298 5.500 1.00 38.31 298 ASP A C 1
ATOM 2293 O O . ASP A 1 298 ? 24.018 -15.415 5.953 1.00 38.31 298 ASP A O 1
ATOM 2297 N N . TRP A 1 299 ? 23.034 -13.425 6.194 1.00 40.69 299 TRP A N 1
ATOM 2298 C CA . TRP A 1 299 ? 22.433 -13.711 7.501 1.00 40.69 299 TRP A CA 1
ATOM 2299 C C . TRP A 1 299 ? 21.353 -14.781 7.415 1.00 40.69 299 TRP A C 1
ATOM 2301 O O . TRP A 1 299 ? 21.342 -15.685 8.244 1.00 40.69 299 TRP A O 1
ATOM 2311 N N . ASN A 1 300 ? 20.485 -14.736 6.406 1.00 40.28 300 ASN A N 1
ATOM 2312 C CA . ASN A 1 300 ? 19.468 -15.752 6.142 1.00 40.28 300 ASN A CA 1
ATOM 2313 C C . ASN A 1 300 ? 20.111 -17.091 5.743 1.00 40.28 300 ASN A C 1
ATOM 2315 O O . ASN A 1 300 ? 19.655 -18.138 6.198 1.00 40.28 300 ASN A O 1
ATOM 2319 N N . GLY A 1 301 ? 21.227 -17.067 5.009 1.00 40.69 301 GLY A N 1
ATOM 2320 C CA . GLY A 1 301 ? 22.064 -18.228 4.704 1.00 40.69 301 GLY A CA 1
ATOM 2321 C C . GLY A 1 301 ? 22.742 -18.816 5.947 1.00 40.69 301 GLY A C 1
ATOM 2322 O O . GLY A 1 301 ? 22.760 -20.035 6.129 1.00 40.69 301 GLY A O 1
ATOM 2323 N N . PHE A 1 302 ? 23.216 -17.965 6.866 1.00 37.62 302 PHE A N 1
ATOM 2324 C CA . PHE A 1 302 ? 23.693 -18.367 8.197 1.00 37.62 302 PHE A CA 1
ATOM 2325 C C . PHE A 1 302 ? 22.565 -18.913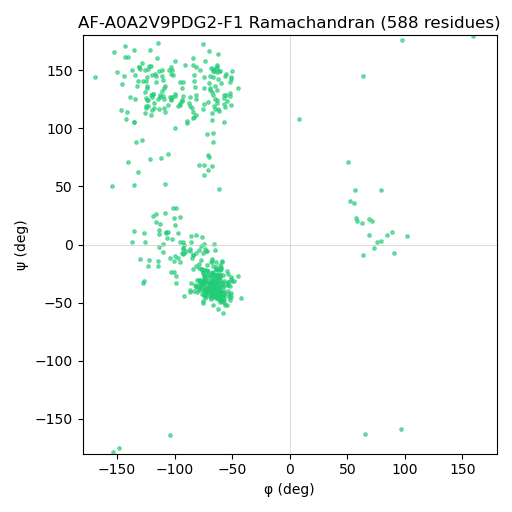 9.087 1.00 37.62 302 PHE A C 1
ATOM 2327 O O . PHE A 1 302 ? 22.809 -19.721 9.985 1.00 37.62 302 PHE A O 1
ATOM 2334 N N . ARG A 1 303 ? 21.322 -18.494 8.829 1.00 40.62 303 ARG A N 1
ATOM 2335 C CA . ARG A 1 303 ? 20.110 -18.830 9.577 1.00 40.62 303 ARG A CA 1
ATOM 2336 C C . ARG A 1 303 ? 19.303 -19.954 8.930 1.00 40.62 303 ARG A C 1
ATOM 2338 O O . ARG A 1 303 ? 18.096 -20.013 9.151 1.00 40.62 303 ARG A O 1
ATOM 2345 N N . ASN A 1 304 ? 19.964 -20.901 8.256 1.00 37.56 304 ASN A N 1
ATOM 2346 C CA . ASN A 1 304 ? 19.446 -22.249 7.956 1.00 37.56 304 ASN A CA 1
ATOM 2347 C C . ASN A 1 304 ? 19.138 -23.059 9.245 1.00 37.56 304 ASN A C 1
ATOM 2349 O O . ASN A 1 304 ? 19.525 -24.213 9.416 1.00 37.56 304 ASN A O 1
ATOM 2353 N N . LEU A 1 305 ? 18.440 -22.439 10.192 1.00 37.62 305 LEU A N 1
ATOM 2354 C CA . LEU A 1 305 ? 17.708 -23.061 11.269 1.00 37.62 305 LEU A CA 1
ATOM 2355 C C . LEU A 1 305 ? 16.242 -23.074 10.824 1.00 37.62 305 LEU A C 1
ATOM 2357 O O . LEU A 1 305 ? 15.731 -22.024 10.429 1.00 37.62 305 LEU A O 1
ATOM 2361 N N . PRO A 1 306 ? 15.558 -24.226 10.892 1.00 33.53 306 PRO A N 1
ATOM 2362 C CA . PRO A 1 306 ? 14.165 -24.373 10.493 1.00 33.53 306 PRO A CA 1
ATOM 2363 C C . PRO A 1 306 ? 13.262 -23.637 11.492 1.00 33.53 306 PRO A C 1
ATOM 2365 O O . PRO A 1 306 ? 12.633 -24.234 12.362 1.00 33.53 306 PRO A O 1
ATOM 2368 N N . GLY A 1 307 ? 13.230 -22.310 11.410 1.00 38.06 307 GLY A N 1
ATOM 2369 C CA . GLY A 1 307 ? 12.160 -21.512 11.980 1.00 38.06 307 GLY A CA 1
ATOM 2370 C C . GLY A 1 307 ? 10.912 -21.772 11.152 1.00 38.06 307 GLY A C 1
ATOM 2371 O O . GLY A 1 307 ? 10.973 -21.804 9.925 1.00 38.06 307 GLY A O 1
ATOM 2372 N N . ASN A 1 308 ? 9.779 -21.993 11.810 1.00 41.00 308 ASN A N 1
ATOM 2373 C CA . ASN A 1 308 ? 8.518 -22.262 11.138 1.00 41.00 308 ASN A CA 1
ATOM 2374 C C . ASN A 1 308 ? 8.011 -20.976 10.455 1.00 41.00 308 ASN A C 1
ATOM 2376 O O . ASN A 1 308 ? 7.128 -20.304 10.988 1.00 41.00 308 ASN A O 1
ATOM 2380 N N . LEU A 1 309 ? 8.595 -20.610 9.302 1.00 43.72 309 LEU A N 1
ATOM 2381 C CA . LEU A 1 309 ? 8.210 -19.442 8.499 1.00 43.72 309 LEU A CA 1
ATOM 2382 C C . LEU A 1 309 ? 6.695 -19.440 8.250 1.00 43.72 309 LEU A C 1
ATOM 2384 O O . LEU A 1 309 ? 6.089 -18.377 8.274 1.00 43.72 309 LEU A O 1
ATOM 2388 N N . SER A 1 310 ? 6.061 -20.618 8.160 1.00 43.69 310 SER A N 1
ATOM 2389 C CA . SER A 1 310 ? 4.606 -20.743 8.012 1.00 43.69 310 SER A CA 1
ATOM 2390 C C . SER A 1 310 ? 3.800 -19.998 9.086 1.00 43.69 310 SER A C 1
ATOM 2392 O O . SER A 1 310 ? 2.752 -19.463 8.765 1.00 43.69 310 SER A O 1
ATOM 2394 N N . MET A 1 311 ? 4.278 -19.862 10.332 1.00 43.41 311 MET A N 1
ATOM 2395 C CA . MET A 1 311 ? 3.539 -19.102 11.355 1.00 43.41 311 MET A CA 1
ATOM 2396 C C . MET A 1 311 ? 3.597 -17.587 11.143 1.00 43.41 311 MET A C 1
ATOM 2398 O O . MET A 1 311 ? 2.669 -16.889 11.535 1.00 43.41 311 MET A O 1
ATOM 2402 N N . ARG A 1 312 ? 4.674 -17.070 10.538 1.00 57.62 312 ARG A N 1
ATOM 2403 C CA . ARG A 1 312 ? 4.836 -15.631 10.276 1.00 57.62 312 ARG A CA 1
ATOM 2404 C C . ARG A 1 312 ? 3.908 -15.148 9.163 1.00 57.62 312 ARG A C 1
ATOM 2406 O O . ARG A 1 312 ? 3.488 -14.001 9.187 1.00 57.62 312 ARG A O 1
ATOM 2413 N N . PHE A 1 313 ? 3.601 -16.035 8.223 1.00 63.03 313 PHE A N 1
ATOM 2414 C CA . PHE A 1 313 ? 2.853 -15.759 6.998 1.00 63.03 313 PHE A CA 1
ATOM 2415 C C . PHE A 1 313 ? 1.414 -16.298 7.036 1.00 63.03 313 PHE A C 1
ATOM 2417 O O . PHE A 1 313 ? 0.744 -16.337 6.012 1.00 63.03 313 PHE A O 1
ATOM 2424 N N . ARG A 1 314 ? 0.936 -16.733 8.207 1.00 77.94 314 ARG A N 1
ATOM 2425 C CA . ARG A 1 314 ? -0.408 -17.286 8.379 1.00 77.94 314 ARG A CA 1
ATOM 2426 C C . ARG A 1 314 ? -1.442 -16.164 8.514 1.00 77.94 314 ARG A C 1
ATOM 2428 O O . ARG A 1 314 ? -1.432 -15.467 9.534 1.00 77.94 314 ARG A O 1
ATOM 2435 N N . PRO A 1 315 ? -2.335 -15.973 7.528 1.00 83.88 315 PRO A N 1
ATOM 2436 C CA . PRO A 1 315 ? -3.267 -14.851 7.546 1.00 83.88 315 PRO A CA 1
ATOM 2437 C C . PRO A 1 315 ? -4.286 -14.962 8.691 1.00 83.88 315 PRO A C 1
ATOM 2439 O O . PRO A 1 315 ? -4.675 -13.953 9.279 1.00 83.88 315 PRO A O 1
ATOM 2442 N N . ASP A 1 316 ? -4.674 -16.180 9.076 1.00 86.19 316 ASP A N 1
ATOM 2443 C CA . ASP A 1 316 ? -5.563 -16.436 10.212 1.00 86.19 316 ASP A CA 1
ATOM 2444 C C . ASP A 1 316 ? -4.961 -15.971 11.547 1.00 86.19 316 ASP A C 1
ATOM 2446 O O . ASP A 1 316 ? -5.638 -15.312 12.339 1.00 86.19 316 ASP A O 1
ATOM 2450 N N . ALA A 1 317 ? -3.668 -16.222 11.766 1.00 84.06 317 ALA A N 1
ATOM 2451 C CA . ALA A 1 317 ? -2.942 -15.742 12.937 1.00 84.06 317 ALA A CA 1
ATOM 2452 C C . ALA A 1 317 ? -2.862 -14.205 12.972 1.00 84.06 317 ALA A C 1
ATOM 2454 O O . ALA A 1 317 ? -2.993 -13.610 14.049 1.00 84.06 317 ALA A O 1
ATOM 2455 N N . SER A 1 318 ? -2.704 -13.550 11.811 1.00 87.69 318 SER A N 1
ATOM 2456 C CA . SER A 1 318 ? -2.731 -12.084 11.707 1.00 87.69 318 SER A CA 1
ATOM 2457 C C . SER A 1 318 ? -4.061 -11.509 12.197 1.00 87.69 318 SER A C 1
ATOM 2459 O O . SER A 1 318 ? -4.085 -10.600 13.032 1.00 87.69 318 SER A O 1
ATOM 2461 N N . PHE A 1 319 ? -5.180 -12.074 11.739 1.00 93.31 319 PHE A N 1
ATOM 2462 C CA . PHE A 1 319 ? -6.510 -11.625 12.149 1.00 93.31 319 PHE A CA 1
ATOM 2463 C C . PHE A 1 319 ? -6.886 -12.052 13.576 1.00 93.31 319 PHE A C 1
ATOM 2465 O O . PHE A 1 319 ? -7.583 -11.307 14.267 1.00 93.31 319 PHE A O 1
ATOM 2472 N N . GLU A 1 320 ? -6.382 -13.182 14.085 1.00 90.75 320 GLU A N 1
ATOM 2473 C CA . GLU A 1 320 ? -6.538 -13.552 15.499 1.00 90.75 320 GLU A CA 1
ATOM 2474 C C . GLU A 1 320 ? -5.839 -12.536 16.419 1.00 90.75 320 GLU A C 1
ATOM 2476 O O . GLU A 1 320 ? -6.391 -12.119 17.443 1.00 90.75 320 GLU A O 1
ATOM 2481 N N . GLY A 1 321 ? -4.633 -12.102 16.041 1.00 90.50 321 GLY A N 1
ATOM 2482 C CA . GLY A 1 321 ? -3.908 -11.035 16.725 1.00 90.50 321 GLY A CA 1
ATOM 2483 C C . GLY A 1 321 ? -4.670 -9.712 16.701 1.00 90.50 321 GLY A C 1
ATOM 2484 O O . GLY A 1 321 ? -4.858 -9.092 17.752 1.00 90.50 321 GLY A O 1
ATOM 2485 N N . ALA A 1 322 ? -5.195 -9.325 15.536 1.00 93.81 322 ALA A N 1
ATOM 2486 C CA . ALA A 1 322 ? -6.030 -8.136 15.394 1.00 93.81 322 ALA A CA 1
ATOM 2487 C C . ALA A 1 322 ? -7.296 -8.204 16.263 1.00 93.81 322 ALA A C 1
ATOM 2489 O O . ALA A 1 322 ? -7.629 -7.227 16.933 1.00 93.81 322 ALA A O 1
ATOM 2490 N N . ARG A 1 323 ? -7.962 -9.364 16.342 1.00 93.62 323 ARG A N 1
ATOM 2491 C CA . ARG A 1 323 ? -9.129 -9.574 17.213 1.00 93.62 323 ARG A CA 1
ATOM 2492 C C . ARG A 1 323 ? -8.798 -9.309 18.682 1.00 93.62 323 ARG A C 1
ATOM 2494 O O . ARG A 1 323 ? -9.525 -8.580 19.348 1.00 93.62 323 ARG A O 1
ATOM 2501 N N . LYS A 1 324 ? -7.646 -9.789 19.167 1.00 93.62 324 LYS A N 1
ATOM 2502 C CA . LYS A 1 324 ? -7.173 -9.501 20.536 1.00 93.62 324 LYS A CA 1
ATOM 2503 C C . LYS A 1 324 ? -6.921 -8.010 20.770 1.00 93.62 324 LYS A C 1
ATOM 2505 O O . LYS A 1 324 ? -6.960 -7.561 21.915 1.00 93.62 324 LYS A O 1
ATOM 2510 N N . VAL A 1 325 ? -6.591 -7.237 19.734 1.00 95.00 325 VAL A N 1
ATOM 2511 C CA . VAL A 1 325 ? -6.481 -5.772 19.830 1.00 95.00 325 VAL A CA 1
ATOM 2512 C C . VAL A 1 325 ? -7.874 -5.139 19.884 1.00 95.00 325 VAL A C 1
ATOM 2514 O O . VAL A 1 325 ? -8.128 -4.377 20.813 1.00 95.00 325 VAL A O 1
ATOM 2517 N N . VAL A 1 326 ? -8.791 -5.516 18.983 1.00 94.25 326 VAL A N 1
ATOM 2518 C CA . VAL A 1 326 ? -10.194 -5.043 18.981 1.00 94.25 326 VAL A CA 1
ATOM 2519 C C . VAL A 1 326 ? -10.866 -5.262 20.337 1.00 94.25 326 VAL A C 1
ATOM 2521 O O . VAL A 1 326 ? -11.490 -4.342 20.854 1.00 94.25 326 VAL A O 1
ATOM 2524 N N . ASP A 1 327 ? -10.696 -6.440 20.944 1.00 93.06 327 ASP A N 1
ATOM 2525 C CA . ASP A 1 327 ? -11.320 -6.805 22.226 1.00 93.06 327 ASP A CA 1
ATOM 2526 C C . ASP A 1 327 ? -10.874 -5.910 23.399 1.00 93.06 327 ASP A C 1
ATOM 2528 O O . ASP A 1 327 ? -11.561 -5.815 24.417 1.00 93.06 327 ASP A O 1
ATOM 2532 N N . ARG A 1 328 ? -9.717 -5.250 23.269 1.00 94.38 328 ARG A N 1
ATOM 2533 C CA . ARG A 1 328 ? -9.153 -4.342 24.279 1.00 94.38 328 ARG A CA 1
ATOM 2534 C C . ARG A 1 328 ? -9.397 -2.868 23.962 1.00 94.38 328 ARG A C 1
ATOM 2536 O O . ARG A 1 328 ? -9.204 -2.028 24.841 1.00 94.38 328 ARG A O 1
ATOM 2543 N N . LEU A 1 329 ? -9.799 -2.547 22.734 1.00 93.19 329 LEU A N 1
ATOM 2544 C CA . LEU A 1 329 ? -10.106 -1.183 22.329 1.00 93.19 329 LEU A CA 1
ATOM 2545 C C . LEU A 1 329 ? -11.544 -0.809 22.731 1.00 93.19 329 LEU A C 1
ATOM 2547 O O . LEU A 1 329 ? -12.467 -1.622 22.623 1.00 93.19 329 LEU A O 1
ATOM 2551 N N . PRO A 1 330 ? -11.766 0.431 23.193 1.00 91.44 330 PRO A N 1
ATOM 2552 C CA . PRO A 1 330 ? -13.114 0.936 23.415 1.00 91.44 330 PRO A CA 1
ATOM 2553 C C . PRO A 1 330 ? -13.841 1.178 22.087 1.00 91.44 330 PRO A C 1
ATOM 2555 O O . PRO A 1 330 ? -13.210 1.251 21.038 1.00 91.44 330 PRO A O 1
ATOM 2558 N N . ASP A 1 331 ? -15.159 1.382 22.131 1.00 90.50 331 ASP A N 1
ATOM 2559 C CA . ASP A 1 331 ? -15.860 1.982 20.988 1.00 90.50 331 ASP A CA 1
ATOM 2560 C C . ASP A 1 331 ? -15.328 3.402 20.723 1.00 90.50 331 ASP A C 1
ATOM 2562 O O . ASP A 1 331 ? -14.890 4.098 21.649 1.00 90.50 331 ASP A O 1
ATOM 2566 N N . GLY A 1 332 ? -15.356 3.810 19.454 1.00 93.50 332 GLY A N 1
ATOM 2567 C CA . GLY A 1 332 ? -14.624 4.974 18.973 1.00 93.50 332 GLY A CA 1
ATOM 2568 C C . GLY A 1 332 ? -13.150 4.668 18.755 1.00 93.50 332 GLY A C 1
ATOM 2569 O O . GLY A 1 332 ? -12.304 5.405 19.250 1.00 93.50 332 GLY A O 1
ATOM 2570 N N . PHE A 1 333 ? -12.816 3.560 18.088 1.00 96.00 333 PHE A N 1
ATOM 2571 C CA . PHE A 1 333 ? -11.420 3.181 17.847 1.00 96.00 333 PHE A CA 1
ATOM 2572 C C . PHE A 1 333 ? -10.941 3.463 16.424 1.00 96.00 333 PHE A C 1
ATOM 2574 O O . PHE A 1 333 ? -11.722 3.435 15.475 1.00 96.00 333 PHE A O 1
ATOM 2581 N N . PHE A 1 334 ? -9.636 3.681 16.286 1.00 97.69 334 PHE A N 1
ATOM 2582 C CA . PHE A 1 334 ? -8.893 3.549 15.040 1.00 97.69 334 PHE A CA 1
ATOM 2583 C C . PHE A 1 334 ? -7.994 2.318 15.154 1.00 97.69 334 PHE A C 1
ATOM 2585 O O . PHE A 1 334 ? -7.117 2.271 16.017 1.00 97.69 334 PHE A O 1
ATOM 2592 N N . LEU A 1 335 ? -8.218 1.320 14.303 1.00 97.81 335 LEU A N 1
ATOM 2593 C CA . LEU A 1 335 ? -7.404 0.110 14.248 1.00 97.81 335 LEU A CA 1
ATOM 2594 C C . LEU A 1 335 ? -6.770 -0.033 12.870 1.00 97.81 335 LEU A C 1
ATOM 2596 O O . LEU A 1 335 ? -7.483 -0.060 11.869 1.00 97.81 335 LEU A O 1
ATOM 2600 N N . TRP A 1 336 ? -5.450 -0.204 12.835 1.00 98.25 336 TRP A N 1
ATOM 2601 C CA . TRP A 1 336 ? -4.725 -0.581 11.626 1.00 98.25 336 TRP A CA 1
ATOM 2602 C C . TRP A 1 336 ? -4.215 -2.023 11.698 1.00 98.25 336 TRP A C 1
ATOM 2604 O O . TRP A 1 336 ? -3.352 -2.362 12.505 1.00 98.25 336 TRP A O 1
ATOM 2614 N N . VAL A 1 337 ? -4.742 -2.883 10.836 1.00 97.31 337 VAL A N 1
ATOM 2615 C CA . VAL A 1 337 ? -4.272 -4.253 10.632 1.00 97.31 337 VAL A CA 1
ATOM 2616 C C . VAL A 1 337 ? -3.457 -4.299 9.345 1.00 97.31 337 VAL A C 1
ATOM 2618 O O . VAL A 1 337 ? -3.974 -3.926 8.297 1.00 97.31 337 VAL A O 1
ATOM 2621 N N . HIS A 1 338 ? -2.213 -4.768 9.408 1.00 95.94 338 HIS A N 1
ATOM 2622 C CA . HIS A 1 338 ? -1.401 -5.021 8.219 1.00 95.94 338 HIS A CA 1
ATOM 2623 C C . HIS A 1 338 ? -1.006 -6.496 8.147 1.00 95.94 338 HIS A C 1
ATOM 2625 O O . HIS A 1 338 ? -0.303 -7.014 9.022 1.00 95.94 338 HIS A O 1
ATOM 2631 N N . VAL A 1 339 ? -1.488 -7.174 7.112 1.00 93.12 339 VAL A N 1
ATOM 2632 C CA . VAL A 1 339 ? -1.329 -8.612 6.898 1.00 93.12 339 VAL A CA 1
ATOM 2633 C C . VAL A 1 339 ? -0.205 -8.833 5.894 1.00 93.12 339 VAL A C 1
ATOM 2635 O O . VAL A 1 339 ? -0.232 -8.252 4.821 1.00 93.12 339 VAL A O 1
ATOM 2638 N N . ILE A 1 340 ? 0.775 -9.671 6.240 1.00 87.38 340 ILE A N 1
ATOM 2639 C CA . ILE A 1 340 ? 1.942 -9.937 5.376 1.00 87.38 340 ILE A CA 1
ATOM 2640 C C . ILE A 1 340 ? 1.592 -10.835 4.176 1.00 87.38 340 ILE A C 1
ATOM 2642 O O . ILE A 1 340 ? 2.286 -10.871 3.177 1.00 87.38 340 ILE A O 1
ATOM 2646 N N . THR A 1 341 ? 0.520 -11.609 4.265 1.00 89.12 341 THR A N 1
ATOM 2647 C CA . THR A 1 341 ? -0.028 -12.359 3.130 1.00 89.12 341 THR A CA 1
ATOM 2648 C C . THR A 1 341 ? -0.654 -11.373 2.130 1.00 89.12 341 THR A C 1
ATOM 2650 O O . THR A 1 341 ? -1.365 -10.484 2.599 1.00 89.12 341 THR A O 1
ATOM 2653 N N . PRO A 1 342 ? -0.499 -11.526 0.798 1.00 92.62 342 PRO A N 1
ATOM 2654 C CA . PRO A 1 342 ? 0.092 -12.657 0.067 1.00 92.62 342 PRO A CA 1
ATOM 2655 C C . PRO A 1 342 ? 1.584 -12.536 -0.324 1.00 92.62 342 PRO A C 1
ATOM 2657 O O . PRO A 1 342 ? 2.006 -13.239 -1.240 1.00 92.62 342 PRO A O 1
ATOM 2660 N N . HIS A 1 343 ? 2.404 -11.724 0.351 1.00 89.25 343 HIS A N 1
ATOM 2661 C CA . HIS A 1 343 ? 3.842 -11.585 0.054 1.00 89.25 343 HIS A CA 1
ATOM 2662 C C . HIS A 1 343 ? 4.590 -12.935 -0.052 1.00 89.25 343 HIS A C 1
ATOM 2664 O O . HIS A 1 343 ? 4.274 -13.912 0.637 1.00 89.25 343 HIS A O 1
ATOM 2670 N N . HIS A 1 344 ? 5.643 -12.988 -0.878 1.00 81.94 344 HIS A N 1
ATOM 2671 C CA . HIS A 1 344 ? 6.583 -14.121 -0.951 1.00 81.94 344 HIS A CA 1
ATOM 2672 C C . HIS A 1 344 ? 6.998 -14.598 0.468 1.00 81.94 344 HIS A C 1
ATOM 2674 O O . HIS A 1 344 ? 7.323 -13.764 1.320 1.00 81.94 344 HIS A O 1
ATOM 2680 N N . PRO A 1 345 ? 7.025 -15.912 0.776 1.00 78.25 345 PRO A N 1
ATOM 2681 C CA . PRO A 1 345 ? 7.257 -17.036 -0.141 1.00 78.25 345 PRO A CA 1
ATOM 2682 C C . PRO A 1 345 ? 6.024 -17.836 -0.602 1.00 78.25 345 PRO A C 1
ATOM 2684 O O . PRO A 1 345 ? 6.149 -19.030 -0.853 1.00 78.25 345 PRO A O 1
ATOM 2687 N N . TYR A 1 346 ? 4.847 -17.212 -0.723 1.00 85.62 346 TYR A N 1
ATOM 2688 C CA . TYR A 1 346 ? 3.623 -17.817 -1.290 1.00 85.62 346 TYR A CA 1
ATOM 2689 C C . TYR A 1 346 ? 3.275 -19.184 -0.683 1.00 85.62 346 TYR A C 1
ATOM 2691 O O . TYR A 1 346 ? 3.424 -20.238 -1.303 1.00 85.62 346 TYR A O 1
ATOM 2699 N N . LEU A 1 347 ? 2.826 -19.166 0.574 1.00 82.50 347 LEU A N 1
ATOM 2700 C CA . LEU A 1 347 ? 2.584 -20.367 1.373 1.00 82.50 347 LEU A CA 1
ATOM 2701 C C . LEU A 1 347 ? 1.083 -20.559 1.646 1.00 82.50 347 LEU A C 1
ATOM 2703 O O . LEU A 1 347 ? 0.659 -20.336 2.781 1.00 82.50 347 LEU A O 1
ATOM 2707 N N . PRO A 1 348 ? 0.275 -20.988 0.656 1.00 86.69 348 PRO A N 1
ATOM 2708 C CA . PRO A 1 348 ? -1.154 -21.208 0.855 1.00 86.69 348 PRO A CA 1
ATOM 2709 C C . PRO A 1 348 ? -1.437 -22.182 2.000 1.00 86.69 348 PRO A C 1
ATOM 2711 O O . PRO A 1 348 ? -0.709 -23.168 2.219 1.00 86.69 348 PRO A O 1
ATOM 2714 N N . ASP A 1 349 ? -2.528 -21.921 2.716 1.00 87.12 349 ASP A N 1
ATOM 2715 C CA . ASP A 1 349 ? -3.022 -22.804 3.764 1.00 87.12 349 ASP A CA 1
ATOM 2716 C C . ASP A 1 349 ? -3.457 -24.150 3.165 1.00 87.12 349 ASP A C 1
ATOM 2718 O O . ASP A 1 349 ? -3.883 -24.209 2.009 1.00 87.12 349 ASP A O 1
ATOM 2722 N N . PRO A 1 350 ? -3.392 -25.257 3.929 1.00 87.56 350 PRO A N 1
ATOM 2723 C CA . PRO A 1 350 ? -3.754 -26.584 3.428 1.00 87.56 350 PRO A CA 1
ATOM 2724 C C . PRO A 1 350 ? -5.128 -26.679 2.744 1.00 87.56 350 PRO A C 1
ATOM 2726 O O . PRO A 1 350 ? -5.301 -27.501 1.855 1.00 87.56 350 PRO A O 1
ATOM 2729 N N . GLU A 1 351 ? -6.092 -25.849 3.145 1.00 89.25 351 GLU A N 1
ATOM 2730 C CA . GLU A 1 351 ? -7.472 -25.835 2.630 1.00 89.25 351 GLU A CA 1
ATOM 2731 C C . GLU A 1 351 ? -7.610 -25.172 1.245 1.00 89.25 351 GLU A C 1
ATOM 2733 O O . GLU A 1 351 ? -8.588 -25.416 0.523 1.00 89.25 351 GLU A O 1
ATOM 2738 N N . ASP A 1 352 ? -6.629 -24.343 0.881 1.00 90.94 352 ASP A N 1
ATOM 2739 C CA . ASP A 1 352 ? -6.616 -23.530 -0.339 1.00 90.94 352 ASP A CA 1
ATOM 2740 C C . ASP A 1 352 ? -5.570 -24.017 -1.359 1.00 90.94 352 ASP A C 1
ATOM 2742 O O . ASP A 1 352 ? -5.557 -23.563 -2.502 1.00 90.94 352 ASP A O 1
ATOM 2746 N N . ARG A 1 353 ? -4.732 -24.993 -0.985 1.00 90.88 353 ARG A N 1
ATOM 2747 C CA . ARG A 1 353 ? -3.790 -25.668 -1.892 1.00 90.88 353 ARG A CA 1
ATOM 2748 C C . ARG A 1 353 ? -4.514 -26.497 -2.946 1.00 90.88 353 ARG A C 1
ATOM 2750 O O . ARG A 1 353 ? -5.562 -27.087 -2.681 1.00 90.88 353 ARG A O 1
ATOM 2757 N N . GLY A 1 354 ? -3.916 -26.625 -4.130 1.00 91.38 354 GLY A N 1
ATOM 2758 C CA . GLY A 1 354 ? -4.452 -27.519 -5.160 1.00 91.38 354 GLY A CA 1
ATOM 2759 C C . GLY A 1 354 ? -5.635 -26.941 -5.938 1.00 91.38 354 GLY A C 1
ATOM 2760 O O . GLY A 1 354 ? -6.219 -27.647 -6.761 1.00 91.38 354 GLY A O 1
ATOM 2761 N N . ARG A 1 355 ? -6.023 -25.690 -5.665 1.00 94.06 355 ARG A N 1
ATOM 2762 C CA . ARG A 1 355 ? -7.169 -25.011 -6.285 1.00 94.06 355 ARG A CA 1
ATOM 2763 C C . ARG A 1 355 ? -6.857 -24.575 -7.707 1.00 94.06 355 ARG A C 1
ATOM 2765 O O . ARG A 1 355 ? -7.718 -24.693 -8.578 1.00 94.06 355 ARG A O 1
ATOM 2772 N N . PHE A 1 356 ? -5.642 -24.086 -7.928 1.00 94.12 356 PHE A N 1
ATOM 2773 C CA . PHE A 1 356 ? -5.192 -23.530 -9.200 1.00 94.12 356 PHE A CA 1
ATOM 2774 C C . PHE A 1 356 ? -3.905 -24.192 -9.696 1.00 94.12 356 PHE A C 1
ATOM 2776 O O . PHE A 1 356 ? -3.728 -24.346 -10.906 1.00 94.12 356 PHE A O 1
ATOM 2783 N N . LEU A 1 357 ? -3.037 -24.643 -8.785 1.00 91.56 357 LEU A N 1
ATOM 2784 C CA . LEU A 1 357 ? -1.826 -25.393 -9.100 1.00 91.56 357 LEU A CA 1
ATOM 2785 C C . LEU A 1 357 ? -1.831 -26.728 -8.359 1.00 91.56 357 LEU A C 1
ATOM 2787 O O . LEU A 1 357 ? -2.132 -26.782 -7.174 1.00 91.56 357 LEU A O 1
ATOM 2791 N N . SER A 1 358 ? -1.456 -27.824 -9.027 1.00 90.69 358 SER A N 1
ATOM 2792 C CA . SER A 1 358 ? -1.402 -29.117 -8.339 1.00 90.69 358 SER A CA 1
ATOM 2793 C C . SER A 1 358 ? -0.424 -29.066 -7.160 1.00 90.69 358 SER A C 1
ATOM 2795 O O . SER A 1 358 ? 0.681 -28.532 -7.276 1.00 90.69 358 SER A O 1
ATOM 2797 N N . GLU A 1 359 ? -0.783 -29.666 -6.021 1.00 85.75 359 GLU A N 1
ATOM 2798 C CA . GLU A 1 359 ? 0.077 -29.595 -4.831 1.00 85.75 359 GLU A CA 1
ATOM 2799 C C . GLU A 1 359 ? 1.488 -30.151 -5.070 1.00 85.75 359 GLU A C 1
ATOM 2801 O O . GLU A 1 359 ? 2.465 -29.694 -4.478 1.00 85.75 359 GLU A O 1
ATOM 2806 N N . ALA A 1 360 ? 1.600 -31.174 -5.922 1.00 84.94 360 ALA A N 1
ATOM 2807 C CA . ALA A 1 360 ? 2.879 -31.776 -6.270 1.00 84.94 360 ALA A CA 1
ATOM 2808 C C . ALA A 1 360 ? 3.783 -30.797 -7.031 1.00 84.94 360 ALA A C 1
ATOM 2810 O O . ALA A 1 360 ? 4.998 -30.840 -6.856 1.00 84.94 360 ALA A O 1
ATOM 2811 N N . GLU A 1 361 ? 3.210 -29.925 -7.862 1.00 82.56 361 GLU A N 1
ATOM 2812 C CA . GLU A 1 361 ? 3.942 -28.838 -8.512 1.00 82.56 361 GLU A CA 1
ATOM 2813 C C . GLU A 1 361 ? 4.252 -27.714 -7.521 1.00 82.56 361 GLU A C 1
ATOM 2815 O O . GLU A 1 361 ? 5.395 -27.270 -7.464 1.00 82.56 361 GLU A O 1
ATOM 2820 N N . GLY A 1 362 ? 3.290 -27.326 -6.677 1.00 80.06 362 GLY A N 1
ATOM 2821 C CA . GLY A 1 362 ? 3.491 -26.298 -5.654 1.00 80.06 362 GLY A CA 1
ATOM 2822 C C . GLY A 1 362 ? 4.641 -26.604 -4.687 1.00 80.06 362 GLY A C 1
ATOM 2823 O O . GLY A 1 362 ? 5.454 -25.735 -4.380 1.00 80.06 362 GLY A O 1
ATOM 2824 N N . ARG A 1 363 ? 4.793 -27.870 -4.273 1.00 76.38 363 ARG A N 1
ATOM 2825 C CA . ARG A 1 363 ? 5.910 -28.302 -3.411 1.00 76.38 363 ARG A CA 1
ATOM 2826 C C . ARG A 1 363 ? 7.285 -28.131 -4.064 1.00 76.38 363 ARG A C 1
ATOM 2828 O O . ARG A 1 363 ? 8.209 -27.681 -3.400 1.00 76.38 363 ARG A O 1
ATOM 2835 N N . LYS A 1 364 ? 7.416 -28.407 -5.368 1.00 74.62 364 LYS A N 1
ATOM 2836 C CA . LYS A 1 364 ? 8.687 -28.221 -6.105 1.00 74.62 364 LYS A CA 1
ATOM 2837 C C . LYS A 1 364 ? 9.134 -26.764 -6.128 1.00 74.62 364 LYS A C 1
ATOM 2839 O O . LYS A 1 364 ? 10.314 -26.463 -6.285 1.00 74.62 364 LYS A O 1
ATOM 2844 N N . PHE A 1 365 ? 8.169 -25.863 -6.046 1.00 70.12 365 PHE A N 1
ATOM 2845 C CA . PHE A 1 365 ? 8.386 -24.436 -6.078 1.00 70.12 365 PHE A CA 1
ATOM 2846 C C . PHE A 1 365 ? 8.827 -23.907 -4.707 1.00 70.12 365 PHE A C 1
ATOM 2848 O O . PHE A 1 365 ? 9.809 -23.166 -4.652 1.00 70.12 365 PHE A O 1
ATOM 2855 N N . ALA A 1 366 ? 8.243 -24.391 -3.610 1.00 59.97 366 ALA A N 1
ATOM 2856 C CA . ALA A 1 366 ? 8.696 -24.067 -2.252 1.00 59.97 366 ALA A CA 1
ATOM 2857 C C . ALA A 1 366 ? 10.164 -24.467 -1.960 1.00 59.97 366 ALA A C 1
ATOM 2859 O O . ALA A 1 366 ? 10.780 -23.933 -1.043 1.00 59.97 366 ALA A O 1
ATOM 2860 N N . GLU A 1 367 ? 10.725 -25.403 -2.733 1.00 53.25 367 GLU A N 1
ATOM 2861 C CA . GLU A 1 367 ? 12.069 -25.966 -2.533 1.00 53.25 367 GLU A CA 1
ATOM 2862 C C . GLU A 1 367 ? 13.166 -25.319 -3.409 1.00 53.25 367 GLU A C 1
ATOM 2864 O O . GLU A 1 367 ? 14.352 -25.541 -3.165 1.00 53.25 367 GLU A O 1
ATOM 2869 N N . ASN A 1 368 ? 12.807 -24.511 -4.417 1.00 58.72 368 ASN A N 1
ATOM 2870 C CA . ASN A 1 368 ? 13.749 -23.944 -5.393 1.00 58.72 368 ASN A CA 1
ATOM 2871 C C . ASN A 1 368 ? 13.934 -22.429 -5.217 1.00 58.72 368 ASN A C 1
ATOM 2873 O O . ASN A 1 368 ? 12.954 -21.689 -5.279 1.00 58.72 368 ASN A O 1
ATOM 2877 N N . SER A 1 369 ? 15.190 -21.969 -5.108 1.00 55.16 369 SER A N 1
ATOM 2878 C CA . SER A 1 369 ? 15.536 -20.540 -5.000 1.00 55.16 369 SER A CA 1
ATOM 2879 C C . SER A 1 369 ? 15.123 -19.747 -6.250 1.00 55.16 369 SER A C 1
ATOM 2881 O O . SER A 1 369 ? 15.547 -20.039 -7.373 1.00 55.16 369 SER A O 1
ATOM 2883 N N . GLU A 1 370 ? 14.280 -18.737 -6.036 1.00 59.53 370 GLU A N 1
ATOM 2884 C CA . GLU A 1 370 ? 13.648 -17.902 -7.065 1.00 59.53 370 GLU A CA 1
ATOM 2885 C C . GLU A 1 370 ? 14.428 -16.619 -7.392 1.00 59.53 370 GLU A C 1
ATOM 2887 O O . GLU A 1 370 ? 14.059 -15.890 -8.311 1.00 59.53 370 GLU A O 1
ATOM 2892 N N . LEU A 1 371 ? 15.526 -16.346 -6.676 1.00 59.47 371 LEU A N 1
ATOM 2893 C CA . LEU A 1 371 ? 16.270 -15.081 -6.777 1.00 59.47 371 LEU A CA 1
ATOM 2894 C C . LEU A 1 371 ? 16.809 -14.791 -8.190 1.00 59.47 371 LEU A C 1
ATOM 2896 O O . LEU A 1 371 ? 17.094 -13.646 -8.518 1.00 59.47 371 LEU A O 1
ATOM 2900 N N . GLN A 1 372 ? 16.919 -15.811 -9.045 1.00 66.12 372 GLN A N 1
ATOM 2901 C CA . GLN A 1 372 ? 17.415 -15.680 -10.418 1.00 66.12 372 GLN A CA 1
ATOM 2902 C C . GLN A 1 372 ? 16.535 -14.818 -11.341 1.00 66.12 372 GLN A C 1
ATOM 2904 O O . GLN A 1 372 ? 17.029 -14.363 -12.369 1.00 66.12 372 GLN A O 1
ATOM 2909 N N . TRP A 1 373 ? 15.254 -14.619 -11.010 1.00 69.62 373 TRP A N 1
ATOM 2910 C CA . TRP A 1 373 ? 14.318 -13.828 -11.821 1.00 69.62 373 TRP A CA 1
ATOM 2911 C C . TRP A 1 373 ? 14.059 -12.429 -11.264 1.00 69.62 373 TRP A C 1
ATOM 2913 O O . TRP A 1 373 ? 13.205 -11.726 -11.789 1.00 69.62 373 TRP A O 1
ATOM 2923 N N . VAL A 1 374 ? 14.747 -12.013 -10.198 1.00 77.19 374 VAL A N 1
ATOM 2924 C CA . VAL A 1 374 ? 14.500 -10.711 -9.569 1.00 77.19 374 VAL A CA 1
ATOM 2925 C C . VAL A 1 374 ? 15.461 -9.660 -10.147 1.00 77.19 374 VAL A C 1
ATOM 2927 O O . VAL A 1 374 ? 16.675 -9.861 -10.089 1.00 77.19 374 VAL A O 1
ATOM 2930 N N . PRO A 1 375 ? 14.973 -8.533 -10.701 1.00 83.88 375 PRO A N 1
ATOM 2931 C CA . PRO A 1 375 ? 13.565 -8.204 -10.950 1.00 83.88 375 PRO A CA 1
ATOM 2932 C C . PRO A 1 375 ? 13.032 -8.715 -12.298 1.00 83.88 375 PRO A C 1
ATOM 2934 O O . PRO A 1 375 ? 11.861 -8.499 -12.603 1.00 83.88 375 PRO A O 1
ATOM 2937 N N . HIS A 1 376 ? 13.875 -9.329 -13.138 1.00 87.00 376 HIS A N 1
ATOM 2938 C CA . HIS A 1 376 ? 13.536 -9.691 -14.514 1.00 87.00 376 HIS A CA 1
ATOM 2939 C C . HIS A 1 376 ? 13.603 -11.178 -14.842 1.00 87.00 376 HIS A C 1
ATOM 2941 O O . HIS A 1 376 ? 14.533 -11.886 -14.458 1.00 87.00 376 HIS A O 1
ATOM 2947 N N . TYR A 1 377 ? 12.699 -11.586 -15.728 1.00 90.38 377 TYR A N 1
ATOM 2948 C CA . TYR A 1 377 ? 12.761 -12.850 -16.452 1.00 90.38 377 TYR A CA 1
ATOM 2949 C C . TYR A 1 377 ? 12.599 -12.615 -17.958 1.00 90.38 377 TYR A C 1
ATOM 2951 O O . TYR A 1 377 ? 12.034 -11.614 -18.409 1.00 90.38 377 TYR A O 1
ATOM 2959 N N . ASN A 1 378 ? 13.112 -13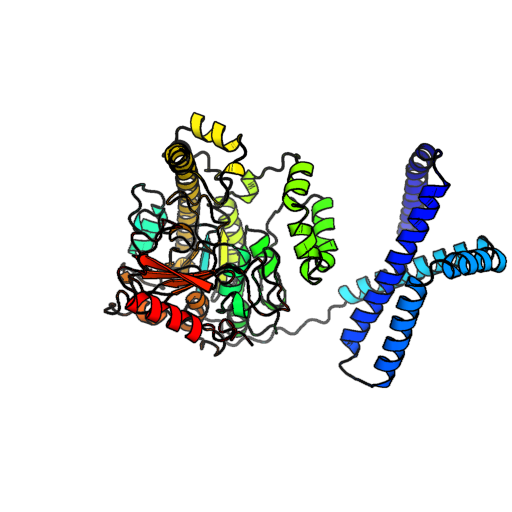.553 -18.747 1.00 90.25 378 ASN A N 1
ATOM 2960 C CA . ASN A 1 378 ? 13.014 -13.533 -20.199 1.00 90.25 378 ASN A CA 1
ATOM 2961 C C . ASN A 1 378 ? 11.649 -14.063 -20.674 1.00 90.25 378 ASN A C 1
ATOM 2963 O O . ASN A 1 378 ? 11.061 -14.917 -20.010 1.00 90.25 378 ASN A O 1
ATOM 2967 N N . PRO A 1 379 ? 11.148 -13.644 -21.852 1.00 90.50 379 PRO A N 1
ATOM 2968 C CA . PRO A 1 379 ? 9.842 -14.085 -22.352 1.00 90.50 379 PRO A CA 1
ATOM 2969 C C . PRO A 1 379 ? 9.643 -15.610 -22.428 1.00 90.50 379 PRO A C 1
ATOM 2971 O O . PRO A 1 379 ? 8.537 -16.096 -22.208 1.00 90.50 379 PRO A O 1
ATOM 2974 N N . ASP A 1 380 ? 10.697 -16.386 -22.694 1.00 92.19 380 ASP A N 1
ATOM 2975 C CA . ASP A 1 380 ? 10.658 -17.857 -22.719 1.00 92.19 380 ASP A CA 1
ATOM 2976 C C . ASP A 1 380 ? 10.441 -18.489 -21.330 1.00 92.19 380 ASP A C 1
ATOM 2978 O O . ASP A 1 380 ? 10.060 -19.657 -21.225 1.00 92.19 380 ASP A O 1
ATOM 2982 N N . GLN A 1 381 ? 10.616 -17.712 -20.260 1.00 91.81 381 GLN A N 1
ATOM 2983 C CA . GLN A 1 381 ? 10.395 -18.116 -18.871 1.00 91.81 381 GLN A CA 1
ATOM 2984 C C . GLN A 1 381 ? 8.971 -17.811 -18.374 1.00 91.81 381 GLN A C 1
ATOM 2986 O O . GLN A 1 381 ? 8.606 -18.293 -17.300 1.00 91.81 381 GLN A O 1
ATOM 2991 N N . GLN A 1 382 ? 8.135 -17.095 -19.146 1.00 93.75 382 GLN A N 1
ATOM 2992 C CA . GLN A 1 382 ? 6.776 -16.693 -18.739 1.00 93.75 382 GLN A CA 1
ATOM 2993 C C . GLN A 1 382 ? 5.941 -17.875 -18.235 1.00 93.75 382 GLN A C 1
ATOM 2995 O O . GLN A 1 382 ? 5.308 -17.782 -17.193 1.00 93.75 382 GLN A O 1
ATOM 3000 N N . ALA A 1 383 ? 5.994 -19.024 -18.913 1.00 92.31 383 ALA A N 1
ATOM 3001 C CA . ALA A 1 383 ? 5.224 -20.198 -18.503 1.00 92.31 383 ALA A CA 1
ATOM 3002 C C . ALA A 1 383 ? 5.618 -20.727 -17.110 1.00 92.31 383 ALA A C 1
ATOM 3004 O O . ALA A 1 383 ? 4.789 -21.323 -16.427 1.00 92.31 383 ALA A O 1
ATOM 3005 N N . GLN A 1 384 ? 6.870 -20.537 -16.679 1.00 89.00 384 GLN A N 1
ATOM 3006 C CA . GLN A 1 384 ? 7.314 -20.917 -15.334 1.00 89.00 384 GLN A CA 1
ATOM 3007 C C . GLN A 1 384 ? 6.872 -19.880 -14.297 1.00 89.00 384 GLN A C 1
ATOM 3009 O O . GLN A 1 384 ? 6.432 -20.255 -13.211 1.00 89.00 384 GLN A O 1
ATOM 3014 N N . VAL A 1 385 ? 6.930 -18.594 -14.652 1.00 91.81 385 VAL A N 1
ATOM 3015 C CA . VAL A 1 385 ? 6.441 -17.492 -13.814 1.00 91.81 385 VAL A CA 1
ATOM 3016 C C . VAL A 1 385 ? 4.927 -17.580 -13.613 1.00 91.81 385 VAL A C 1
ATOM 3018 O O . VAL A 1 385 ? 4.461 -17.465 -12.484 1.00 91.81 385 VAL A O 1
ATOM 3021 N N . ASP A 1 386 ? 4.160 -17.914 -14.652 1.00 93.25 386 ASP A N 1
ATOM 3022 C CA . ASP A 1 386 ? 2.713 -18.137 -14.560 1.00 93.25 386 ASP A CA 1
ATOM 3023 C C . ASP A 1 386 ? 2.377 -19.243 -13.555 1.00 93.25 386 ASP A C 1
ATOM 3025 O O . ASP A 1 386 ? 1.397 -19.146 -12.824 1.00 93.25 386 ASP A O 1
ATOM 3029 N N . ARG A 1 387 ? 3.202 -20.293 -13.461 1.00 91.12 387 ARG A N 1
ATOM 3030 C CA . ARG A 1 387 ? 3.011 -21.349 -12.455 1.00 91.12 387 ARG A CA 1
ATOM 3031 C C . ARG A 1 387 ? 3.274 -20.850 -11.034 1.00 91.12 387 ARG A C 1
ATOM 3033 O O . ARG A 1 387 ? 2.593 -21.306 -10.122 1.00 91.12 387 ARG A O 1
ATOM 3040 N N . ARG A 1 388 ? 4.210 -19.913 -10.846 1.00 88.88 388 ARG A N 1
ATOM 3041 C CA . ARG A 1 388 ? 4.430 -19.228 -9.558 1.00 88.88 388 ARG A CA 1
ATOM 3042 C C . ARG A 1 388 ? 3.272 -18.290 -9.217 1.00 88.88 388 ARG A C 1
ATOM 3044 O O . ARG A 1 388 ? 2.824 -18.302 -8.077 1.00 88.88 388 ARG A O 1
ATOM 3051 N N . ARG A 1 389 ? 2.730 -17.567 -10.204 1.00 94.25 389 ARG A N 1
ATOM 3052 C CA . ARG A 1 389 ? 1.529 -16.727 -10.044 1.00 94.25 389 ARG A CA 1
ATOM 3053 C C . ARG A 1 389 ? 0.363 -17.528 -9.467 1.00 94.25 389 ARG A C 1
ATOM 3055 O O . ARG A 1 389 ? -0.294 -17.062 -8.552 1.00 94.25 389 ARG A O 1
ATOM 3062 N N . LEU A 1 390 ? 0.174 -18.777 -9.901 1.00 95.12 390 LEU A N 1
ATOM 3063 C CA . LEU A 1 390 ? -0.880 -19.639 -9.347 1.00 95.12 390 LEU A CA 1
ATOM 3064 C C . LEU A 1 390 ? -0.682 -19.977 -7.854 1.00 95.12 390 LEU A C 1
ATOM 3066 O O . LEU A 1 390 ? -1.668 -20.194 -7.159 1.00 95.12 390 LEU A O 1
ATOM 3070 N N . LEU A 1 391 ? 0.555 -20.012 -7.337 1.00 91.88 391 LEU A N 1
ATOM 3071 C CA . LEU A 1 391 ? 0.801 -20.162 -5.891 1.00 91.88 391 LEU A CA 1
ATOM 3072 C C . LEU A 1 391 ? 0.477 -18.886 -5.120 1.00 91.88 391 LEU A C 1
ATOM 3074 O O . LEU A 1 391 ? -0.080 -18.963 -4.026 1.00 91.88 391 LEU A O 1
ATOM 3078 N N . TYR A 1 392 ? 0.806 -17.726 -5.690 1.00 94.44 392 TYR A N 1
ATOM 3079 C CA . TYR A 1 392 ? 0.360 -16.441 -5.162 1.00 94.44 392 TYR A CA 1
ATOM 3080 C C . TYR A 1 392 ? -1.174 -16.370 -5.130 1.00 94.44 392 TYR A C 1
ATOM 3082 O O . TYR A 1 392 ? -1.738 -16.025 -4.098 1.00 94.44 392 TYR A O 1
ATOM 3090 N N . ASP A 1 393 ? -1.847 -16.799 -6.203 1.00 96.88 393 ASP A N 1
ATOM 3091 C CA . ASP A 1 393 ? -3.311 -16.841 -6.311 1.00 96.88 393 ASP A CA 1
ATOM 3092 C C . ASP A 1 393 ? -3.950 -17.730 -5.223 1.00 96.88 393 ASP A C 1
ATOM 3094 O O . ASP A 1 393 ? -4.963 -17.363 -4.623 1.00 96.88 393 ASP A O 1
ATOM 3098 N N . GLU A 1 394 ? -3.354 -18.891 -4.923 1.00 94.94 394 GLU A N 1
ATOM 3099 C CA . GLU A 1 394 ? -3.787 -19.757 -3.814 1.00 94.94 394 GLU A CA 1
ATOM 3100 C C . GLU A 1 394 ? -3.511 -19.129 -2.440 1.00 94.94 394 GLU A C 1
ATOM 3102 O O . GLU A 1 394 ? -4.292 -19.299 -1.504 1.00 94.94 394 GLU A O 1
ATOM 3107 N N . PHE A 1 395 ? -2.412 -18.390 -2.290 1.00 93.75 395 PHE A N 1
ATOM 3108 C CA . PHE A 1 395 ? -2.089 -17.741 -1.022 1.00 93.75 395 PHE A CA 1
ATOM 3109 C C . PHE A 1 395 ? -2.972 -16.514 -0.758 1.00 93.75 395 PHE A C 1
ATOM 3111 O O . PHE A 1 395 ? -3.380 -16.266 0.380 1.00 93.75 395 PHE A O 1
ATOM 3118 N N . LEU A 1 396 ? -3.345 -15.799 -1.821 1.00 96.62 396 LEU A N 1
ATOM 3119 C CA . LEU A 1 396 ? -4.355 -14.750 -1.799 1.00 96.62 396 LEU A CA 1
ATOM 3120 C C . LEU A 1 396 ? -5.721 -15.306 -1.374 1.00 96.62 396 LEU A C 1
ATOM 3122 O O . LEU A 1 396 ? -6.368 -14.706 -0.517 1.00 96.62 396 LEU A O 1
ATOM 3126 N N . LEU A 1 397 ? -6.113 -16.492 -1.855 1.00 95.94 397 LEU A N 1
ATOM 3127 C CA . LEU A 1 397 ? -7.314 -17.184 -1.366 1.00 95.94 397 LEU A CA 1
ATOM 3128 C C . LEU A 1 397 ? -7.279 -17.427 0.151 1.00 95.94 397 LEU A C 1
ATOM 3130 O O . LEU A 1 397 ? -8.289 -17.219 0.828 1.00 95.94 397 LEU A O 1
ATOM 3134 N N . SER A 1 398 ? -6.128 -17.821 0.706 1.00 95.12 398 SER A N 1
ATOM 3135 C CA . SER A 1 398 ? -5.978 -17.983 2.160 1.00 95.12 398 SER A CA 1
ATOM 3136 C C . SER A 1 398 ? -6.132 -16.662 2.915 1.00 95.12 398 SER A C 1
ATOM 3138 O O . SER A 1 398 ? -6.819 -16.618 3.941 1.00 95.12 398 SER A O 1
ATOM 3140 N N . ALA A 1 399 ? -5.554 -15.568 2.404 1.00 96.25 399 ALA A N 1
ATOM 3141 C CA . ALA A 1 399 ? -5.763 -14.228 2.962 1.00 96.25 399 ALA A CA 1
ATOM 3142 C C . ALA A 1 399 ? -7.238 -13.808 2.921 1.00 96.25 399 ALA A C 1
ATOM 3144 O O . ALA A 1 399 ? -7.773 -13.331 3.925 1.00 96.25 399 ALA A O 1
ATOM 3145 N N . ASP A 1 400 ? -7.902 -14.017 1.787 1.00 98.19 400 ASP A N 1
ATOM 3146 C CA . ASP A 1 400 ? -9.305 -13.680 1.571 1.00 98.19 400 ASP A CA 1
ATOM 3147 C C . ASP A 1 400 ? -10.243 -14.471 2.501 1.00 98.19 400 ASP A C 1
ATOM 3149 O O . ASP A 1 400 ? -11.141 -13.896 3.123 1.00 98.19 400 ASP A O 1
ATOM 3153 N N . ARG A 1 401 ? -10.000 -15.775 2.688 1.00 97.25 401 ARG A N 1
ATOM 3154 C CA . ARG A 1 401 ? -10.756 -16.617 3.631 1.00 97.25 401 ARG A CA 1
ATOM 3155 C C . ARG A 1 401 ? -10.597 -16.149 5.079 1.00 97.25 401 ARG A C 1
ATOM 3157 O O . ARG A 1 401 ? -11.584 -16.082 5.824 1.00 97.25 401 ARG A O 1
ATOM 3164 N N . ALA A 1 402 ? -9.376 -15.805 5.485 1.00 96.56 402 ALA A N 1
ATOM 3165 C CA . ALA A 1 402 ? -9.109 -15.286 6.823 1.00 96.56 402 ALA A CA 1
ATOM 3166 C C . ALA A 1 402 ? -9.763 -13.906 7.037 1.00 96.56 402 ALA A C 1
ATOM 3168 O O . ALA A 1 402 ? -10.387 -13.677 8.076 1.00 96.56 402 ALA A O 1
ATOM 3169 N N . PHE A 1 403 ? -9.718 -13.030 6.027 1.00 98.31 403 PHE A N 1
ATOM 3170 C CA . PHE A 1 403 ? -10.437 -11.754 6.016 1.00 98.31 403 PHE A CA 1
ATOM 3171 C C . PHE A 1 403 ? -11.949 -11.955 6.174 1.00 98.31 403 PHE A C 1
ATOM 3173 O O . PHE A 1 403 ? -12.567 -11.325 7.034 1.00 98.31 403 PHE A O 1
ATOM 3180 N N . GLY A 1 404 ? -12.546 -12.864 5.398 1.00 98.06 404 GLY A N 1
ATOM 3181 C CA . GLY A 1 404 ? -13.974 -13.172 5.479 1.00 98.06 404 GLY A CA 1
ATOM 3182 C C . GLY A 1 404 ? -14.389 -13.621 6.880 1.00 98.06 404 GLY A C 1
ATOM 3183 O O . GLY A 1 404 ? -15.380 -13.129 7.421 1.00 98.06 404 GLY A O 1
ATOM 3184 N N . THR A 1 405 ? -13.587 -14.487 7.502 1.00 97.62 405 THR A N 1
ATOM 3185 C CA . THR A 1 405 ? -13.800 -14.941 8.887 1.00 97.62 405 THR A CA 1
ATOM 3186 C C . THR A 1 405 ? -13.738 -13.770 9.870 1.00 97.62 405 THR A C 1
ATOM 3188 O O . THR A 1 405 ? -14.642 -13.597 10.688 1.00 97.62 405 THR A O 1
ATOM 3191 N N . PHE A 1 406 ? -12.725 -12.909 9.748 1.00 97.69 406 PHE A N 1
ATOM 3192 C CA . PHE A 1 406 ? -12.557 -11.744 10.616 1.00 97.69 406 PHE A CA 1
ATOM 3193 C C . PHE A 1 406 ? -13.724 -10.753 10.518 1.00 97.69 406 PHE A C 1
ATOM 3195 O O . PHE A 1 406 ? -14.254 -10.316 11.541 1.00 97.69 406 PHE A O 1
ATOM 3202 N N . ILE A 1 407 ? -14.174 -10.424 9.303 1.00 97.88 407 ILE A N 1
ATOM 3203 C CA . ILE A 1 407 ? -15.313 -9.520 9.095 1.00 97.88 407 ILE A CA 1
ATOM 3204 C C . ILE A 1 407 ? -16.609 -10.117 9.658 1.00 97.88 407 ILE A C 1
ATOM 3206 O O . ILE A 1 407 ? -17.363 -9.405 10.325 1.00 97.88 407 ILE A O 1
ATOM 3210 N N . GLN A 1 408 ? -16.852 -11.415 9.451 1.00 97.00 408 GLN A N 1
ATOM 3211 C CA . GLN A 1 408 ? -18.013 -12.104 10.024 1.00 97.00 408 GLN A CA 1
ATOM 3212 C C . GLN A 1 408 ? -17.996 -12.087 11.555 1.00 97.00 408 GLN A C 1
ATOM 3214 O O . GLN A 1 408 ? -19.041 -11.920 12.182 1.00 97.00 408 GLN A O 1
ATOM 3219 N N . ASP A 1 409 ? -16.828 -12.236 12.176 1.00 95.06 409 ASP A N 1
ATOM 3220 C CA . ASP A 1 409 ? -16.699 -12.174 13.632 1.00 95.06 409 ASP A CA 1
ATOM 3221 C C . ASP A 1 409 ? -16.964 -10.761 14.168 1.00 95.06 409 ASP A C 1
ATOM 3223 O O . ASP A 1 409 ? -17.672 -10.600 15.166 1.00 95.06 409 ASP A O 1
ATOM 3227 N N . LEU A 1 410 ? -16.475 -9.719 13.486 1.00 94.56 410 LEU A N 1
ATOM 3228 C CA . LEU A 1 410 ? -16.811 -8.333 13.829 1.00 94.56 410 LEU A CA 1
ATOM 3229 C C . LEU A 1 410 ? -18.315 -8.058 13.695 1.00 94.56 410 LEU A C 1
ATOM 3231 O O . LEU A 1 410 ? -18.872 -7.307 14.499 1.00 94.56 410 LEU A O 1
ATOM 3235 N N . GLU A 1 411 ? -18.979 -8.651 12.703 1.00 94.38 411 GLU A N 1
ATOM 3236 C CA . GLU A 1 411 ? -20.429 -8.548 12.527 1.00 94.38 411 GLU A CA 1
ATOM 3237 C C . GLU A 1 411 ? -21.194 -9.238 13.658 1.00 94.38 411 GLU A C 1
ATOM 3239 O O . GLU A 1 411 ? -22.019 -8.598 14.314 1.00 94.38 411 GLU A O 1
ATOM 3244 N N . LYS A 1 412 ? -20.870 -10.505 13.950 1.00 94.56 412 LYS A N 1
ATOM 3245 C CA . LYS A 1 412 ? -21.498 -11.296 15.024 1.00 94.56 412 LYS A CA 1
ATOM 3246 C C . LYS A 1 412 ? -21.355 -10.638 16.395 1.00 94.56 412 LYS A C 1
ATOM 3248 O O . LYS A 1 412 ? -22.282 -10.688 17.197 1.00 94.56 412 LYS A O 1
ATOM 3253 N N . ASN A 1 413 ? -20.220 -9.987 16.645 1.00 90.25 413 ASN A N 1
ATOM 3254 C CA . ASN A 1 413 ? -19.944 -9.291 17.902 1.00 90.25 413 ASN A CA 1
ATOM 3255 C C . ASN A 1 413 ? -20.479 -7.845 17.928 1.00 90.25 413 ASN A C 1
ATOM 3257 O O . ASN A 1 413 ? -20.170 -7.088 18.846 1.00 90.25 413 ASN A O 1
ATOM 3261 N N . GLY A 1 414 ? -21.247 -7.424 16.914 1.00 89.94 414 GLY A N 1
ATOM 3262 C CA . GLY A 1 414 ? -21.861 -6.094 16.825 1.00 89.94 414 GLY A CA 1
ATOM 3263 C C . GLY A 1 414 ? -20.889 -4.949 16.518 1.00 89.94 414 GLY A C 1
ATOM 3264 O O . GLY A 1 414 ? -21.328 -3.816 16.306 1.00 89.94 414 GLY A O 1
ATOM 3265 N N . LYS A 1 415 ? -19.583 -5.229 16.427 1.00 90.44 415 LYS A N 1
ATOM 3266 C CA . LYS A 1 415 ? -18.521 -4.243 16.189 1.00 90.44 415 LYS A CA 1
ATOM 3267 C C . LYS A 1 415 ? -18.523 -3.709 14.760 1.00 90.44 415 LYS A C 1
ATOM 3269 O O . LYS A 1 415 ? -18.120 -2.573 14.553 1.00 90.44 415 LYS A O 1
ATOM 3274 N N . LEU A 1 416 ? -19.014 -4.458 13.773 1.00 92.62 416 LEU A N 1
ATOM 3275 C CA . LEU A 1 416 ? -19.017 -4.015 12.371 1.00 92.62 416 LEU A CA 1
ATOM 3276 C C . LEU A 1 416 ? -20.082 -2.946 12.055 1.00 92.62 416 LEU A C 1
ATOM 3278 O O . LEU A 1 416 ? -19.910 -2.162 11.122 1.00 92.62 416 LEU A O 1
ATOM 3282 N N . SER A 1 417 ? -21.187 -2.914 12.806 1.00 90.88 417 SER A N 1
ATOM 3283 C CA . SER A 1 417 ? -22.369 -2.089 12.496 1.00 90.88 417 SER A CA 1
ATOM 3284 C C . SER A 1 417 ? -22.077 -0.584 12.454 1.00 90.88 417 SER A C 1
ATOM 3286 O O . SER A 1 417 ? -22.635 0.129 11.622 1.00 90.88 417 SER A O 1
ATOM 3288 N N . ASN A 1 418 ? -21.157 -0.127 13.306 1.00 91.81 418 ASN A N 1
ATOM 3289 C CA . ASN A 1 418 ? -20.739 1.267 13.430 1.00 91.81 418 ASN A CA 1
ATOM 3290 C C . ASN A 1 418 ? -19.262 1.480 13.050 1.00 91.81 418 ASN A C 1
ATOM 3292 O O . ASN A 1 418 ? -18.605 2.385 13.564 1.00 91.81 418 ASN A O 1
ATOM 3296 N N . THR A 1 419 ? -18.721 0.613 12.191 1.00 96.38 419 THR A N 1
ATOM 3297 C CA . THR A 1 419 ? -17.317 0.664 11.771 1.00 96.38 419 THR A CA 1
ATOM 3298 C C . THR A 1 419 ? -17.213 0.977 10.288 1.00 96.38 419 THR A C 1
ATOM 3300 O O . THR A 1 419 ? -17.762 0.255 9.454 1.00 96.38 419 THR A O 1
ATOM 3303 N N . THR A 1 420 ? -16.464 2.028 9.964 1.00 97.75 420 THR A N 1
ATOM 3304 C CA . THR A 1 420 ? -15.943 2.228 8.614 1.00 97.75 420 THR A CA 1
ATOM 3305 C C . THR A 1 420 ? -14.791 1.257 8.400 1.00 97.75 420 THR A C 1
ATOM 3307 O O . THR A 1 420 ? -13.813 1.297 9.145 1.00 97.75 420 THR A O 1
ATOM 3310 N N . VAL A 1 421 ? -14.898 0.389 7.397 1.00 98.56 421 VAL A N 1
ATOM 3311 C CA . VAL A 1 421 ? -13.855 -0.584 7.049 1.00 98.56 421 VAL A CA 1
ATOM 3312 C C . VAL A 1 421 ? -13.217 -0.171 5.731 1.00 98.56 421 VAL A C 1
ATOM 3314 O O . VAL A 1 421 ? -13.917 0.008 4.735 1.00 98.56 421 VAL A O 1
ATOM 3317 N N . ILE A 1 422 ? -11.898 -0.021 5.736 1.00 98.81 422 ILE A N 1
ATOM 3318 C CA . ILE A 1 422 ? -11.079 0.359 4.587 1.00 98.81 422 ILE A CA 1
ATOM 3319 C C . ILE A 1 422 ? -10.129 -0.799 4.315 1.00 98.81 422 ILE A C 1
ATOM 3321 O O . ILE A 1 422 ? -9.366 -1.178 5.199 1.00 98.81 422 ILE A O 1
ATOM 3325 N N . VAL A 1 423 ? -10.179 -1.353 3.108 1.00 98.81 423 VAL A N 1
ATOM 3326 C CA . VAL A 1 423 ? -9.281 -2.415 2.649 1.00 98.81 423 VAL A CA 1
ATOM 3327 C C . VAL A 1 423 ? -8.385 -1.866 1.548 1.00 98.81 423 VAL A C 1
ATOM 3329 O O . VAL A 1 423 ? -8.897 -1.277 0.598 1.00 98.81 423 VAL A O 1
ATOM 3332 N N . SER A 1 424 ? -7.072 -2.048 1.685 1.00 98.69 424 SER A N 1
ATOM 3333 C CA . SER A 1 424 ? -6.061 -1.594 0.722 1.00 98.69 424 SER A CA 1
ATOM 3334 C C . SER A 1 424 ? -4.856 -2.541 0.692 1.00 98.69 424 SER A C 1
ATOM 3336 O O . SER A 1 424 ? -4.842 -3.559 1.384 1.00 98.69 424 SER A O 1
ATOM 3338 N N . ALA A 1 425 ? -3.823 -2.196 -0.071 1.00 98.56 425 ALA A N 1
ATOM 3339 C CA . ALA A 1 425 ? -2.488 -2.777 0.052 1.00 98.56 425 ALA A CA 1
ATOM 3340 C C . ALA A 1 425 ? -1.426 -1.710 0.354 1.00 98.56 425 ALA A C 1
ATOM 3342 O O . ALA A 1 425 ? -1.715 -0.508 0.269 1.00 98.56 425 ALA A O 1
ATOM 3343 N N . ASP A 1 426 ? -0.225 -2.148 0.733 1.00 97.62 426 ASP A N 1
ATOM 3344 C CA . ASP A 1 426 ? 0.969 -1.303 0.726 1.00 97.62 426 ASP A CA 1
ATOM 3345 C C . ASP A 1 426 ? 1.481 -1.100 -0.710 1.00 97.62 426 ASP A C 1
ATOM 3347 O O . ASP A 1 426 ? 1.610 0.041 -1.124 1.00 97.62 426 ASP A O 1
ATOM 3351 N N . HIS A 1 427 ? 1.655 -2.174 -1.476 1.00 98.06 427 HIS A N 1
ATOM 3352 C CA . HIS A 1 427 ? 2.011 -2.252 -2.892 1.00 98.06 427 HIS A CA 1
ATOM 3353 C C . HIS A 1 427 ? 1.475 -3.565 -3.495 1.00 98.06 427 HIS A C 1
ATOM 3355 O O . HIS A 1 427 ? 0.786 -4.334 -2.824 1.00 98.06 427 HIS A O 1
ATOM 3361 N N . GLY A 1 428 ? 1.750 -3.806 -4.778 1.00 97.50 428 GLY A N 1
ATOM 3362 C CA . GLY A 1 428 ? 1.389 -5.037 -5.483 1.00 97.50 428 GLY A CA 1
ATOM 3363 C C . GLY A 1 428 ? 2.570 -5.988 -5.698 1.00 97.50 428 GLY A C 1
ATOM 3364 O O . GLY A 1 428 ? 3.620 -5.844 -5.075 1.00 97.50 428 GLY A O 1
ATOM 3365 N N . GLU A 1 429 ? 2.399 -6.948 -6.602 1.00 95.75 429 GLU A N 1
ATOM 3366 C CA . GLU A 1 429 ? 3.348 -8.020 -6.925 1.00 95.75 429 GLU A CA 1
ATOM 3367 C C . GLU A 1 429 ? 3.240 -8.317 -8.430 1.00 95.75 429 GLU A C 1
ATOM 3369 O O . GLU A 1 429 ? 2.133 -8.343 -8.967 1.00 95.75 429 GLU A O 1
ATOM 3374 N N . SER A 1 430 ? 4.358 -8.526 -9.135 1.00 96.12 430 SER A N 1
ATOM 3375 C CA . SER A 1 430 ? 4.331 -8.781 -10.583 1.00 96.12 430 SER A CA 1
ATOM 3376 C C . SER A 1 430 ? 4.703 -10.209 -10.962 1.00 96.12 430 SER A C 1
ATOM 3378 O O . SER A 1 430 ? 5.643 -10.802 -10.437 1.00 96.12 430 SER A O 1
ATOM 3380 N N . PHE A 1 431 ? 4.001 -10.724 -11.968 1.00 95.31 431 PHE A N 1
ATOM 3381 C CA . PHE A 1 431 ? 4.254 -12.021 -12.603 1.00 95.31 431 PHE A CA 1
ATOM 3382 C C . PHE A 1 431 ? 4.199 -11.933 -14.136 1.00 95.31 431 PHE A C 1
ATOM 3384 O O . PHE A 1 431 ? 4.151 -12.942 -14.835 1.00 95.31 431 PHE A O 1
ATOM 3391 N N . GLU A 1 432 ? 4.169 -10.725 -14.692 1.00 94.50 432 GLU A N 1
ATOM 3392 C CA . GLU A 1 432 ? 3.924 -10.481 -16.113 1.00 94.50 432 GLU A CA 1
ATOM 3393 C C . GLU A 1 432 ? 4.768 -9.314 -16.634 1.00 94.50 432 GLU A C 1
ATOM 3395 O O . GLU A 1 432 ? 5.488 -8.651 -15.886 1.00 94.50 432 GLU A O 1
ATOM 3400 N N . GLY A 1 433 ? 4.757 -9.129 -17.955 1.00 93.25 433 GLY A N 1
ATOM 3401 C CA . GLY A 1 433 ? 5.416 -7.998 -18.604 1.00 93.25 433 GLY A CA 1
ATOM 3402 C C . GLY A 1 433 ? 6.933 -7.944 -18.424 1.00 93.25 433 GLY A C 1
ATOM 3403 O O . GLY A 1 433 ? 7.510 -6.885 -18.649 1.00 93.25 433 GLY A O 1
ATOM 3404 N N . GLY A 1 434 ? 7.570 -9.063 -18.051 1.00 93.69 434 GLY A N 1
ATOM 3405 C CA . GLY A 1 434 ? 9.015 -9.191 -17.838 1.00 93.69 434 GLY A CA 1
ATOM 3406 C C . GLY A 1 434 ? 9.506 -8.771 -16.449 1.00 93.69 434 GLY A C 1
ATOM 3407 O O . GLY A 1 434 ? 10.722 -8.691 -16.265 1.00 93.69 434 GLY A O 1
ATOM 3408 N N . ILE A 1 435 ? 8.598 -8.488 -15.504 1.00 94.75 435 ILE A N 1
ATOM 3409 C CA . ILE A 1 435 ? 8.916 -8.200 -14.096 1.00 94.75 435 ILE A CA 1
ATOM 3410 C C . ILE A 1 435 ? 8.389 -9.313 -13.204 1.00 94.75 435 ILE A C 1
ATOM 3412 O O . ILE A 1 435 ? 7.201 -9.639 -13.262 1.00 94.75 435 ILE A O 1
ATOM 3416 N N . PHE A 1 436 ? 9.263 -9.865 -12.369 1.00 92.62 436 PHE A N 1
ATOM 3417 C CA . PHE A 1 436 ? 8.898 -10.815 -11.328 1.00 92.62 436 PHE A CA 1
ATOM 3418 C C . PHE A 1 436 ? 9.081 -10.171 -9.958 1.00 92.62 436 PHE A C 1
ATOM 3420 O O . PHE A 1 436 ? 10.131 -9.593 -9.676 1.00 92.62 436 PHE A O 1
ATOM 3427 N N . ARG A 1 437 ? 8.051 -10.320 -9.126 1.00 90.31 437 ARG A N 1
ATOM 3428 C CA . ARG A 1 437 ? 7.907 -9.730 -7.798 1.00 90.31 437 ARG A CA 1
ATOM 3429 C C . ARG A 1 437 ? 7.813 -8.201 -7.820 1.00 90.31 437 ARG A C 1
ATOM 3431 O O . ARG A 1 437 ? 7.476 -7.604 -8.846 1.00 90.31 437 ARG A O 1
ATOM 3438 N N . HIS A 1 438 ? 8.020 -7.573 -6.671 1.00 91.81 438 HIS A N 1
ATOM 3439 C CA . HIS A 1 438 ? 7.842 -6.141 -6.456 1.00 91.81 438 HIS A CA 1
ATOM 3440 C C . HIS A 1 438 ? 9.155 -5.355 -6.386 1.00 91.81 438 HIS A C 1
ATOM 3442 O O . HIS A 1 438 ? 9.120 -4.134 -6.514 1.00 91.81 438 HIS A O 1
ATOM 3448 N N . GLU A 1 439 ? 10.316 -6.019 -6.288 1.00 85.75 439 GLU A N 1
ATOM 3449 C CA . GLU A 1 439 ? 11.630 -5.369 -6.127 1.00 85.75 439 GLU A CA 1
ATOM 3450 C C . GLU A 1 439 ? 12.154 -4.708 -7.415 1.00 85.75 439 GLU A C 1
ATOM 3452 O O . GLU A 1 439 ? 13.205 -5.060 -7.950 1.00 85.75 439 GLU A O 1
ATOM 3457 N N . SER A 1 440 ? 11.406 -3.749 -7.953 1.00 87.50 440 SER A N 1
ATOM 3458 C CA . SER A 1 440 ? 11.510 -3.311 -9.338 1.00 87.50 440 SER A CA 1
ATOM 3459 C C . SER A 1 440 ? 11.411 -1.789 -9.475 1.00 87.50 440 SER A C 1
ATOM 3461 O O . SER A 1 440 ? 10.413 -1.195 -9.071 1.00 87.50 440 SER A O 1
ATOM 3463 N N . PRO A 1 441 ? 12.374 -1.127 -10.148 1.00 90.75 441 PRO A N 1
ATOM 3464 C CA . PRO A 1 441 ? 12.326 0.318 -10.350 1.00 90.75 441 PRO A CA 1
ATOM 3465 C C . PRO A 1 441 ? 11.346 0.749 -11.453 1.00 90.75 441 PRO A C 1
ATOM 3467 O O . PRO A 1 441 ? 11.237 1.937 -11.745 1.00 90.75 441 PRO A O 1
ATOM 3470 N N . TYR A 1 442 ? 10.665 -0.175 -12.137 1.00 94.06 442 TYR A N 1
ATOM 3471 C CA . TYR A 1 442 ? 9.930 0.147 -13.368 1.00 94.06 442 TYR A CA 1
ATOM 3472 C C . TYR A 1 442 ? 8.501 0.642 -13.145 1.00 94.06 442 TYR A C 1
ATOM 3474 O O . TYR A 1 442 ? 7.858 1.051 -14.119 1.00 94.06 442 TYR A O 1
ATOM 3482 N N . LEU A 1 443 ? 8.027 0.620 -11.892 1.00 96.88 443 LEU A N 1
ATOM 3483 C CA . LEU A 1 443 ? 6.691 1.061 -11.482 1.00 96.88 443 LEU A CA 1
ATOM 3484 C C . LEU A 1 443 ? 5.584 0.395 -12.317 1.00 96.88 443 LEU A C 1
ATOM 3486 O O . LEU A 1 443 ? 4.613 1.038 -12.705 1.00 96.88 443 LEU A O 1
ATOM 3490 N N . THR A 1 444 ? 5.749 -0.880 -12.672 1.00 97.38 444 THR A N 1
ATOM 3491 C CA . THR A 1 444 ? 4.790 -1.603 -13.518 1.00 97.38 444 THR A CA 1
ATOM 3492 C C . THR A 1 444 ? 3.432 -1.721 -12.846 1.00 97.38 444 THR A C 1
ATOM 3494 O O . THR A 1 444 ? 3.340 -1.840 -11.625 1.00 97.38 444 THR A O 1
ATOM 3497 N N . ARG A 1 445 ? 2.360 -1.736 -13.634 1.00 96.88 445 ARG A N 1
ATOM 3498 C CA . ARG A 1 445 ? 0.990 -1.738 -13.103 1.00 96.88 445 ARG A CA 1
ATOM 3499 C C . ARG A 1 445 ? 0.708 -2.819 -12.047 1.00 96.88 445 ARG A C 1
ATOM 3501 O O . ARG A 1 445 ? 0.215 -2.413 -11.003 1.00 96.88 445 ARG A O 1
ATOM 3508 N N . PRO A 1 446 ? 1.103 -4.099 -12.196 1.00 97.38 446 PRO A N 1
ATOM 3509 C CA . PRO A 1 446 ? 0.910 -5.098 -11.136 1.00 97.38 446 PRO A CA 1
ATOM 3510 C C . PRO A 1 446 ? 1.619 -4.769 -9.810 1.00 97.38 446 PRO A C 1
ATOM 3512 O O . PRO A 1 446 ? 1.172 -5.173 -8.748 1.00 97.38 446 PRO A O 1
ATOM 3515 N N . THR A 1 447 ? 2.711 -3.996 -9.838 1.00 97.44 447 THR A N 1
ATOM 3516 C CA . THR A 1 447 ? 3.449 -3.610 -8.617 1.00 97.44 447 THR A CA 1
ATOM 3517 C C . THR A 1 447 ? 2.872 -2.390 -7.905 1.00 97.44 447 THR A C 1
ATOM 3519 O O . THR A 1 447 ? 3.129 -2.209 -6.719 1.00 97.44 447 THR A O 1
ATOM 3522 N N . ILE A 1 448 ? 2.101 -1.545 -8.600 1.00 98.19 448 ILE A N 1
ATOM 3523 C CA . ILE A 1 448 ? 1.594 -0.287 -8.028 1.00 98.19 448 ILE A CA 1
ATOM 3524 C C . ILE A 1 448 ? 0.074 -0.149 -8.065 1.00 98.19 448 ILE A C 1
ATOM 3526 O O . ILE A 1 448 ? -0.448 0.684 -7.343 1.00 98.19 448 ILE A O 1
ATOM 3530 N N . HIS A 1 449 ? -0.668 -0.899 -8.875 1.00 98.44 449 HIS A N 1
ATOM 3531 C CA . HIS A 1 449 ? -2.128 -0.846 -8.875 1.00 98.44 449 HIS A CA 1
ATOM 3532 C C . HIS A 1 449 ? -2.661 -1.745 -7.757 1.00 98.44 449 HIS A C 1
ATOM 3534 O O . HIS A 1 449 ? -2.550 -2.968 -7.815 1.00 98.44 449 HIS A O 1
ATOM 3540 N N . ILE A 1 450 ? -3.215 -1.120 -6.723 1.00 98.69 450 ILE A N 1
ATOM 3541 C CA . ILE A 1 450 ? -3.600 -1.775 -5.472 1.00 98.69 450 ILE A CA 1
ATOM 3542 C C . ILE A 1 450 ? -5.098 -1.597 -5.220 1.00 98.69 450 ILE A C 1
ATOM 3544 O O . ILE A 1 450 ? -5.691 -0.617 -5.683 1.00 98.69 450 ILE A O 1
ATOM 3548 N N . PRO A 1 451 ? -5.749 -2.514 -4.486 1.00 98.50 451 PRO A N 1
ATOM 3549 C CA . PRO A 1 451 ? -7.159 -2.354 -4.189 1.00 98.50 451 PRO A CA 1
ATOM 3550 C C . PRO A 1 451 ? -7.405 -1.162 -3.270 1.00 98.50 451 PRO A C 1
ATOM 3552 O O . PRO A 1 451 ? -6.589 -0.841 -2.409 1.00 98.50 451 PRO A O 1
ATOM 3555 N N . LEU A 1 452 ? -8.584 -0.561 -3.399 1.00 98.75 452 LEU A N 1
ATOM 3556 C CA . LEU A 1 452 ? -9.160 0.287 -2.363 1.00 98.75 452 LEU A CA 1
ATOM 3557 C C . LEU A 1 452 ? -10.664 0.051 -2.292 1.00 98.75 452 LEU A C 1
ATOM 3559 O O . LEU A 1 452 ? -11.418 0.387 -3.208 1.00 98.75 452 LEU A O 1
ATOM 3563 N N . ILE A 1 453 ? -11.097 -0.510 -1.168 1.00 98.62 453 ILE A N 1
ATOM 3564 C CA . ILE A 1 453 ? -12.495 -0.823 -0.881 1.00 98.62 453 ILE A CA 1
ATOM 3565 C C . ILE A 1 453 ? -12.871 -0.129 0.421 1.00 98.62 453 ILE A C 1
ATOM 3567 O O . ILE A 1 453 ? -12.234 -0.352 1.449 1.00 98.62 453 ILE A O 1
ATOM 3571 N N . ILE A 1 454 ? -13.912 0.698 0.402 1.00 98.50 454 ILE A N 1
ATOM 3572 C CA . ILE A 1 454 ? -14.377 1.422 1.587 1.00 98.50 454 ILE A CA 1
ATOM 3573 C C . ILE A 1 454 ? -15.841 1.088 1.845 1.00 98.50 454 ILE A C 1
ATOM 3575 O O . ILE A 1 454 ? -16.711 1.395 1.030 1.00 98.50 454 ILE A O 1
ATOM 3579 N N . ARG A 1 455 ? -16.121 0.506 3.011 1.00 97.31 455 ARG A N 1
ATOM 3580 C CA . ARG A 1 455 ? -17.474 0.293 3.528 1.00 97.31 455 ARG A CA 1
ATOM 3581 C C . ARG A 1 455 ? -17.756 1.278 4.647 1.00 97.31 455 ARG A C 1
ATOM 3583 O O . ARG A 1 455 ? -17.095 1.237 5.682 1.00 97.31 455 ARG A O 1
ATOM 3590 N N . THR A 1 456 ? -18.772 2.113 4.470 1.00 95.25 456 THR A N 1
ATOM 3591 C CA . THR A 1 456 ? -19.256 3.011 5.531 1.00 95.25 456 THR A CA 1
ATOM 3592 C C . THR A 1 456 ? -20.369 2.352 6.366 1.00 95.25 456 THR A C 1
ATOM 3594 O O . THR A 1 456 ? -21.053 1.449 5.868 1.00 95.25 456 THR A O 1
ATOM 3597 N N . PRO A 1 457 ? -20.574 2.760 7.636 1.00 92.31 457 PRO A N 1
ATOM 3598 C CA . PRO A 1 457 ? -21.670 2.260 8.463 1.00 92.31 457 PRO A CA 1
ATOM 3599 C C . PRO A 1 457 ? -23.026 2.386 7.763 1.00 92.31 457 PRO A C 1
ATOM 3601 O O . PRO A 1 457 ? -23.383 3.442 7.248 1.00 92.31 457 PRO A O 1
ATOM 3604 N N . GLY A 1 458 ? -23.792 1.294 7.744 1.00 87.50 458 GLY A N 1
ATOM 3605 C CA . GLY A 1 458 ? -25.118 1.261 7.123 1.00 87.50 458 GLY A CA 1
ATOM 3606 C C . GLY A 1 458 ? -25.135 1.201 5.591 1.00 87.50 458 GLY A C 1
ATOM 3607 O O . GLY A 1 458 ? -26.222 1.166 5.019 1.00 87.50 458 GLY A O 1
ATOM 3608 N N . GLN A 1 459 ? -23.987 1.141 4.908 1.00 91.38 459 GLN A N 1
ATOM 3609 C CA . GLN A 1 459 ? -23.952 0.962 3.455 1.00 91.38 459 GLN A CA 1
ATOM 3610 C C . GLN A 1 459 ? -24.479 -0.426 3.051 1.00 91.38 459 GLN A C 1
ATOM 3612 O O . GLN A 1 459 ? -24.047 -1.447 3.584 1.00 91.38 459 GLN A O 1
ATOM 3617 N N . GLN A 1 460 ? -25.426 -0.445 2.108 1.00 87.62 460 GLN A N 1
ATOM 3618 C CA . GLN A 1 460 ? -26.110 -1.653 1.603 1.00 87.62 460 GLN A CA 1
ATOM 3619 C C . GLN A 1 460 ? -26.030 -1.792 0.075 1.00 87.62 460 GLN A C 1
ATOM 3621 O O . GLN A 1 460 ? -26.663 -2.664 -0.509 1.00 87.62 460 GLN A O 1
ATOM 3626 N N . GLN A 1 461 ? -25.339 -0.868 -0.595 1.00 89.12 461 GLN A N 1
ATOM 3627 C CA . GLN A 1 461 ? -25.244 -0.839 -2.050 1.00 89.12 461 GLN A CA 1
ATOM 3628 C C . GLN A 1 461 ? -23.795 -0.649 -2.470 1.00 89.12 461 GLN A C 1
ATOM 3630 O O . GLN A 1 461 ? -23.076 0.194 -1.914 1.00 89.12 461 GLN A O 1
ATOM 3635 N N . ALA A 1 462 ? -23.401 -1.434 -3.468 1.00 93.00 462 ALA A N 1
ATOM 3636 C CA . ALA A 1 462 ? -22.118 -1.315 -4.126 1.00 93.00 462 ALA A CA 1
ATOM 3637 C C . ALA A 1 462 ? -22.026 0.007 -4.891 1.00 93.00 462 ALA A C 1
ATOM 3639 O O . ALA A 1 462 ? -22.999 0.466 -5.494 1.00 93.00 462 ALA A O 1
ATOM 3640 N N . ARG A 1 463 ? -20.830 0.590 -4.905 1.00 93.44 463 ARG A N 1
ATOM 3641 C CA . ARG A 1 463 ? -20.473 1.704 -5.787 1.00 93.44 463 ARG A CA 1
ATOM 3642 C C . ARG A 1 463 ? -19.112 1.438 -6.404 1.00 93.44 463 ARG A C 1
ATOM 3644 O O . ARG A 1 463 ? -18.234 0.896 -5.742 1.00 93.44 463 ARG A O 1
ATOM 3651 N N . THR A 1 464 ? -18.926 1.875 -7.641 1.00 94.31 464 THR A N 1
ATOM 3652 C CA . THR A 1 464 ? -17.641 1.791 -8.340 1.00 94.31 464 THR A CA 1
ATOM 3653 C C . THR A 1 464 ? -17.176 3.197 -8.688 1.00 94.31 464 THR A C 1
ATOM 3655 O O . THR A 1 464 ? -17.938 3.989 -9.242 1.00 94.31 464 THR A O 1
ATOM 3658 N N . VAL A 1 465 ? -15.930 3.518 -8.348 1.00 94.56 465 VAL A N 1
ATOM 3659 C CA . VAL A 1 465 ? -15.340 4.847 -8.520 1.00 94.56 465 VAL A CA 1
ATOM 3660 C C . VAL A 1 465 ? -14.053 4.726 -9.327 1.00 94.56 465 VAL A C 1
ATOM 3662 O O . VAL A 1 465 ? -13.082 4.130 -8.879 1.00 94.56 465 VAL A O 1
ATOM 3665 N N . ALA A 1 466 ? -14.026 5.344 -10.507 1.00 94.00 466 ALA A N 1
ATOM 3666 C CA . ALA A 1 466 ? -12.862 5.349 -11.397 1.00 94.00 466 ALA A CA 1
ATOM 3667 C C . ALA A 1 466 ? -12.035 6.650 -11.317 1.00 94.00 466 ALA A C 1
ATOM 3669 O O . ALA A 1 466 ? -11.347 7.003 -12.276 1.00 94.00 466 ALA A O 1
ATOM 3670 N N . PHE A 1 467 ? -12.133 7.391 -10.208 1.00 94.44 467 PHE A N 1
ATOM 3671 C CA . PHE A 1 467 ? -11.269 8.546 -9.940 1.00 94.44 467 PHE A CA 1
ATOM 3672 C C . PHE A 1 467 ? -9.841 8.063 -9.665 1.00 94.44 467 PHE A C 1
ATOM 3674 O O . PHE A 1 467 ? -9.658 7.116 -8.901 1.00 94.44 467 PHE A O 1
ATOM 3681 N N . THR A 1 468 ? -8.854 8.700 -10.289 1.00 96.25 468 THR A N 1
ATOM 3682 C CA . THR A 1 468 ? -7.441 8.333 -10.171 1.00 96.25 468 THR A CA 1
ATOM 3683 C C . THR A 1 468 ? -6.830 8.987 -8.938 1.00 96.25 468 THR A C 1
ATOM 3685 O O . THR A 1 468 ? -6.747 10.215 -8.859 1.00 96.25 468 THR A O 1
ATOM 3688 N N . ALA A 1 469 ? -6.375 8.169 -7.993 1.00 97.12 469 ALA A N 1
ATOM 3689 C CA . ALA A 1 469 ? -5.706 8.620 -6.778 1.00 97.12 469 ALA A CA 1
ATOM 3690 C C . ALA A 1 469 ? -4.582 7.661 -6.372 1.00 97.12 469 ALA A C 1
ATOM 3692 O O . ALA A 1 469 ? -4.550 6.508 -6.801 1.00 97.12 469 ALA A O 1
ATOM 3693 N N . ASP A 1 470 ? -3.669 8.143 -5.536 1.00 98.06 470 ASP A N 1
ATOM 3694 C CA . ASP A 1 470 ? -2.618 7.328 -4.935 1.00 98.06 470 ASP A CA 1
ATOM 3695 C C . ASP A 1 470 ? -2.772 7.210 -3.413 1.00 98.06 470 ASP A C 1
ATOM 3697 O O . ASP A 1 470 ? -3.622 7.852 -2.785 1.00 98.06 470 ASP A O 1
ATOM 3701 N N . GLN A 1 471 ? -1.928 6.373 -2.818 1.00 97.62 471 GLN A N 1
ATOM 3702 C CA . GLN A 1 471 ? -1.927 6.010 -1.405 1.00 97.62 471 GLN A CA 1
ATOM 3703 C C . GLN A 1 471 ? -1.862 7.203 -0.440 1.00 97.62 471 GLN A C 1
ATOM 3705 O O . GLN A 1 471 ? -2.335 7.086 0.695 1.00 97.62 471 GLN A O 1
ATOM 3710 N N . THR A 1 472 ? -1.366 8.372 -0.876 1.00 97.69 472 THR A N 1
ATOM 3711 C CA . THR A 1 472 ? -1.379 9.594 -0.050 1.00 97.69 472 THR A CA 1
ATOM 3712 C C . THR A 1 472 ? -2.797 10.028 0.328 1.00 97.69 472 THR A C 1
ATOM 3714 O O . THR A 1 472 ? -2.980 10.726 1.324 1.00 97.69 472 THR A O 1
ATOM 3717 N N . ALA A 1 473 ? -3.815 9.599 -0.425 1.00 97.88 473 ALA A N 1
ATOM 3718 C CA . ALA A 1 473 ? -5.219 9.902 -0.176 1.00 97.88 473 ALA A CA 1
ATOM 3719 C C . ALA A 1 473 ? -5.816 9.165 1.040 1.00 97.88 473 ALA A C 1
ATOM 3721 O O . ALA A 1 473 ? -6.851 9.598 1.557 1.00 97.88 473 ALA A O 1
ATOM 3722 N N . LEU A 1 474 ? -5.192 8.084 1.534 1.00 98.19 474 LEU A N 1
ATOM 3723 C CA . LEU A 1 474 ? -5.741 7.271 2.632 1.00 98.19 474 LEU A CA 1
ATOM 3724 C C . LEU A 1 474 ? -5.882 8.060 3.934 1.00 98.19 474 LEU A C 1
ATOM 3726 O O . LEU A 1 474 ? -6.984 8.148 4.475 1.00 98.19 474 LEU A O 1
ATOM 3730 N N . ALA A 1 475 ? -4.793 8.658 4.423 1.00 97.38 475 ALA A N 1
ATOM 3731 C CA . ALA A 1 475 ? -4.807 9.405 5.680 1.00 97.38 475 ALA A CA 1
ATOM 3732 C C . ALA A 1 475 ? -5.802 10.589 5.652 1.00 97.38 475 ALA A C 1
ATOM 3734 O O . ALA A 1 475 ? -6.643 10.664 6.549 1.00 97.38 475 ALA A O 1
ATOM 3735 N N . PRO A 1 476 ? -5.825 11.445 4.610 1.00 97.50 476 PRO A N 1
ATOM 3736 C CA . PRO A 1 476 ? -6.866 12.454 4.424 1.00 97.50 476 PRO A CA 1
ATOM 3737 C C . PRO A 1 476 ? -8.294 11.910 4.442 1.00 97.50 476 PRO A C 1
ATOM 3739 O O . PRO A 1 476 ? -9.165 12.519 5.055 1.00 97.50 476 PRO A O 1
ATOM 3742 N N . THR A 1 477 ? -8.537 10.776 3.779 1.00 98.00 477 THR A N 1
ATOM 3743 C CA . THR A 1 477 ? -9.869 10.155 3.726 1.00 98.00 477 THR A CA 1
ATOM 3744 C C . THR A 1 477 ? -10.296 9.652 5.100 1.00 98.00 477 THR A C 1
ATOM 3746 O O . THR A 1 477 ? -11.436 9.863 5.503 1.00 98.00 477 THR A O 1
ATOM 3749 N N . ILE A 1 478 ? -9.382 9.025 5.843 1.00 97.94 478 ILE A N 1
ATOM 3750 C CA . ILE A 1 478 ? -9.638 8.542 7.203 1.00 97.94 478 ILE A CA 1
ATOM 3751 C C . ILE A 1 478 ? -9.965 9.706 8.140 1.00 97.94 478 ILE A C 1
ATOM 3753 O O . ILE A 1 478 ? -10.935 9.619 8.889 1.00 97.94 478 ILE A O 1
ATOM 3757 N N . LEU A 1 479 ? -9.199 10.797 8.070 1.00 96.50 479 LEU A N 1
ATOM 3758 C CA . LEU A 1 479 ? -9.447 11.992 8.876 1.00 96.50 479 LEU A CA 1
ATOM 3759 C C . LEU A 1 479 ? -10.810 12.614 8.558 1.00 96.50 479 LEU A C 1
ATOM 3761 O O . LEU A 1 479 ? -11.579 12.869 9.478 1.00 96.50 479 LEU A O 1
ATOM 3765 N N . ASP A 1 480 ? -11.146 12.779 7.278 1.00 95.19 480 ASP A N 1
ATOM 3766 C CA . ASP A 1 480 ? -12.439 13.324 6.840 1.00 95.19 480 ASP A CA 1
ATOM 3767 C C . ASP A 1 480 ? -13.611 12.461 7.346 1.00 95.19 480 ASP A C 1
ATOM 3769 O O . ASP A 1 480 ? -14.557 12.958 7.959 1.00 95.19 480 ASP A O 1
ATOM 3773 N N . LEU A 1 481 ? -13.494 11.133 7.225 1.00 93.88 481 LEU A N 1
ATOM 3774 C CA . LEU A 1 481 ? -14.484 10.182 7.748 1.00 93.88 481 LEU A CA 1
ATOM 3775 C C . LEU A 1 481 ? -14.582 10.189 9.277 1.00 93.88 481 LEU A C 1
ATOM 3777 O O . LEU A 1 481 ? -15.636 9.871 9.827 1.00 93.88 481 LEU A O 1
ATOM 3781 N N . ALA A 1 482 ? -13.505 10.572 9.959 1.00 92.94 482 ALA A N 1
ATOM 3782 C CA . ALA A 1 482 ? -13.457 10.776 11.399 1.00 92.94 482 ALA A CA 1
ATOM 3783 C C . ALA A 1 482 ? -13.912 12.186 11.836 1.00 92.94 482 ALA A C 1
ATOM 3785 O O . ALA A 1 482 ? -13.867 12.495 13.032 1.00 92.94 482 ALA A O 1
ATOM 3786 N N . GLY A 1 483 ? -14.337 13.042 10.897 1.00 91.25 483 GLY A N 1
ATOM 3787 C CA . GLY A 1 483 ? -14.739 14.427 11.151 1.00 91.25 483 GLY A CA 1
ATOM 3788 C C . GLY A 1 483 ? -13.574 15.365 11.483 1.00 91.25 483 GLY A C 1
ATOM 3789 O O . GLY A 1 483 ? -13.789 16.410 12.094 1.00 91.25 483 GLY A O 1
ATOM 3790 N N . GLN A 1 484 ? -12.347 14.983 11.125 1.00 92.56 484 GLN A N 1
ATOM 3791 C CA . GLN A 1 484 ? -11.120 15.736 11.364 1.00 92.56 484 GLN A CA 1
ATOM 3792 C C . GLN A 1 484 ? -10.657 16.463 10.101 1.00 92.56 484 GLN A C 1
ATOM 3794 O O . GLN A 1 484 ? -10.785 15.975 8.978 1.00 92.56 484 GLN A O 1
ATOM 3799 N N . SER A 1 485 ? -10.062 17.639 10.287 1.00 91.12 485 SER A N 1
ATOM 3800 C CA . SER A 1 485 ? -9.492 18.414 9.186 1.00 91.12 485 SER A CA 1
ATOM 3801 C C . SER A 1 485 ? -8.184 17.798 8.699 1.00 91.12 485 SER A C 1
ATOM 3803 O O . SER A 1 485 ? -7.295 17.501 9.496 1.00 91.12 485 SER A O 1
ATOM 3805 N N . LYS A 1 486 ? -8.025 17.690 7.376 1.00 93.44 486 LYS A N 1
ATOM 3806 C CA . LYS A 1 486 ? -6.752 17.316 6.750 1.00 93.44 486 LYS A CA 1
ATOM 3807 C C . LYS A 1 486 ? -5.678 18.382 7.041 1.00 93.44 486 LYS A C 1
ATOM 3809 O O . LYS A 1 486 ? -5.885 19.544 6.676 1.00 93.44 486 LYS A O 1
ATOM 3814 N N . PRO A 1 487 ? -4.519 18.022 7.616 1.00 92.62 487 PRO A N 1
ATOM 3815 C CA . PRO A 1 487 ? -3.396 18.941 7.751 1.00 92.62 487 PRO A CA 1
ATOM 3816 C C . PRO A 1 487 ? -2.822 19.406 6.407 1.00 92.62 487 PRO A C 1
ATOM 3818 O O . PRO A 1 487 ? -2.861 18.684 5.411 1.00 92.62 487 PRO A O 1
ATOM 3821 N N . GLY A 1 488 ? -2.226 20.601 6.386 1.00 91.69 488 GLY A N 1
ATOM 3822 C CA . GLY A 1 488 ? -1.695 21.212 5.159 1.00 91.69 488 GLY A CA 1
ATOM 3823 C C . GLY A 1 488 ? -0.491 20.495 4.535 1.00 91.69 488 GLY A C 1
ATOM 3824 O O . GLY A 1 488 ? -0.225 20.711 3.361 1.00 91.69 488 GLY A O 1
ATOM 3825 N N . TRP A 1 489 ? 0.215 19.648 5.292 1.00 90.38 489 TRP A N 1
ATOM 3826 C CA . TRP A 1 489 ? 1.348 18.851 4.797 1.00 90.38 489 TRP A CA 1
ATOM 3827 C C . TRP A 1 489 ? 0.936 17.540 4.121 1.00 90.38 489 TRP A C 1
ATOM 3829 O O . TRP A 1 489 ? 1.798 16.851 3.591 1.00 90.38 489 TRP A O 1
ATOM 3839 N N . MET A 1 490 ? -0.339 17.142 4.198 1.00 94.00 490 MET A N 1
ATOM 3840 C CA . MET A 1 490 ? -0.814 15.945 3.506 1.00 94.00 490 MET A CA 1
ATOM 3841 C C . MET A 1 490 ? -1.162 16.298 2.065 1.00 94.00 490 MET A C 1
ATOM 3843 O O . MET A 1 490 ? -2.129 17.022 1.803 1.00 94.00 490 MET A O 1
ATOM 3847 N N . ASP A 1 491 ? -0.404 15.735 1.138 1.00 89.00 491 ASP A N 1
ATOM 3848 C CA . ASP A 1 491 ? -0.506 16.008 -0.293 1.00 89.00 491 ASP A CA 1
ATOM 3849 C C . ASP A 1 491 ? -1.733 15.364 -0.950 1.00 89.00 491 ASP A C 1
ATOM 3851 O O . ASP A 1 491 ? -2.252 15.867 -1.954 1.00 89.00 491 ASP A O 1
ATOM 3855 N N . GLY A 1 492 ? -2.218 14.266 -0.369 1.00 91.69 492 GLY A N 1
ATOM 3856 C CA . GLY A 1 492 ? -3.375 13.528 -0.857 1.00 91.69 492 GLY A CA 1
ATOM 3857 C C . GLY A 1 492 ? -4.692 14.290 -0.710 1.00 91.69 492 GLY A C 1
ATOM 3858 O O . GLY A 1 492 ? -4.891 15.113 0.194 1.00 91.69 492 GLY A O 1
ATOM 3859 N N . GLN A 1 493 ? -5.637 13.999 -1.598 1.00 93.12 493 GLN A N 1
ATOM 3860 C CA . GLN A 1 493 ? -7.017 14.470 -1.494 1.00 93.12 493 GLN A CA 1
ATOM 3861 C C . GLN A 1 493 ? -7.873 13.424 -0.769 1.00 93.12 493 GLN A C 1
ATOM 3863 O O . GLN A 1 493 ? -7.733 12.233 -1.021 1.00 93.12 493 GLN A O 1
ATOM 3868 N N . SER A 1 494 ? -8.787 13.862 0.104 1.00 96.06 494 SER A N 1
ATOM 3869 C CA . SER A 1 494 ? -9.791 12.962 0.688 1.00 96.06 494 SER A CA 1
ATOM 3870 C C . SER A 1 494 ? -10.717 12.407 -0.395 1.00 96.06 494 SER A C 1
ATOM 3872 O O . SER A 1 494 ? -11.263 13.162 -1.204 1.00 96.06 494 SER A O 1
ATOM 3874 N N . LEU A 1 495 ? -10.934 11.092 -0.367 1.00 95.81 495 LEU A N 1
ATOM 3875 C CA . LEU A 1 495 ? -11.843 10.364 -1.246 1.00 95.81 495 LEU A CA 1
ATOM 3876 C C . LEU A 1 495 ? -13.261 10.227 -0.662 1.00 95.81 495 LEU A C 1
ATOM 3878 O O . LEU A 1 495 ? -14.153 9.697 -1.328 1.00 95.81 495 LEU A O 1
ATOM 3882 N N . ALA A 1 496 ? -13.512 10.747 0.545 1.00 94.25 496 ALA A N 1
ATOM 3883 C CA . ALA A 1 496 ? -14.828 10.701 1.184 1.00 94.25 496 ALA A CA 1
ATOM 3884 C C . ALA A 1 496 ? -15.983 11.278 0.329 1.00 94.25 496 ALA A C 1
ATOM 3886 O O . ALA A 1 496 ? -17.077 10.702 0.362 1.00 94.25 496 ALA A O 1
ATOM 3887 N N . PRO A 1 497 ? -15.793 12.334 -0.500 1.00 90.56 497 PRO A N 1
ATOM 3888 C CA . PRO A 1 497 ? -16.861 12.848 -1.362 1.00 90.56 497 PRO A CA 1
ATOM 3889 C C . PRO A 1 497 ? -17.459 11.804 -2.317 1.00 90.56 497 PRO A C 1
ATOM 3891 O O . PRO A 1 497 ? -18.656 11.859 -2.607 1.00 90.56 497 PRO A O 1
ATOM 3894 N N . TRP A 1 498 ? -16.662 10.831 -2.769 1.00 90.56 498 TRP A N 1
ATOM 3895 C CA . TRP A 1 498 ? -17.106 9.764 -3.674 1.00 90.56 498 TRP A CA 1
ATOM 3896 C C . TRP A 1 498 ? -17.819 8.612 -2.959 1.00 90.56 498 TRP A C 1
ATOM 3898 O O . TRP A 1 498 ? -18.407 7.753 -3.609 1.00 90.56 498 TRP A O 1
ATOM 3908 N N . LEU A 1 499 ? -17.832 8.599 -1.622 1.00 90.56 499 LEU A N 1
ATOM 3909 C CA . LEU A 1 499 ? -18.541 7.575 -0.855 1.00 90.56 499 LEU A CA 1
ATOM 3910 C C . LEU A 1 499 ? -20.045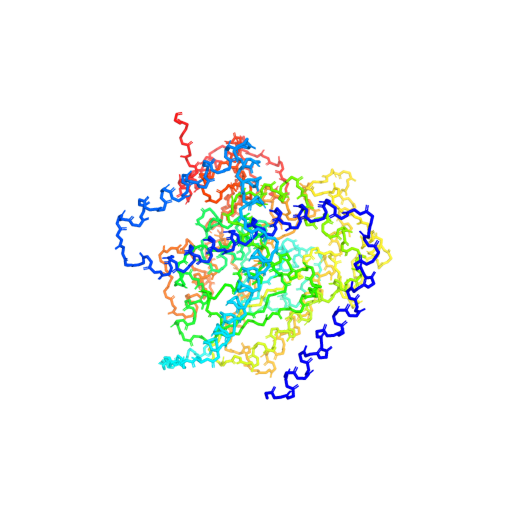 7.820 -0.778 1.00 90.56 499 LEU A C 1
ATOM 3912 O O . LEU A 1 499 ? -20.768 6.895 -0.435 1.00 90.56 499 LEU A O 1
ATOM 3916 N N . SER A 1 500 ? -20.528 9.029 -1.081 1.00 80.44 500 SER A N 1
ATOM 3917 C CA . SER A 1 500 ? -21.955 9.393 -0.996 1.00 80.44 500 SER A CA 1
ATOM 3918 C C . SER A 1 500 ? -22.553 9.903 -2.308 1.00 80.44 500 SER A C 1
ATOM 3920 O O . SER A 1 500 ? -23.776 9.974 -2.427 1.00 80.44 500 SER A O 1
ATOM 3922 N N . ARG A 1 501 ? -21.716 10.237 -3.296 1.00 74.12 501 ARG A N 1
ATOM 3923 C CA . ARG A 1 501 ? -22.124 10.813 -4.582 1.00 74.12 501 ARG A CA 1
ATOM 3924 C C . ARG A 1 501 ? -21.903 9.815 -5.714 1.00 74.12 501 ARG A C 1
ATOM 3926 O O . ARG A 1 501 ? -20.917 9.083 -5.705 1.00 74.12 501 ARG A O 1
ATOM 3933 N N . GLU A 1 502 ? -22.788 9.819 -6.707 1.00 66.50 502 GLU A N 1
ATOM 3934 C CA . GLU A 1 502 ? -22.493 9.173 -7.990 1.00 66.50 502 GLU A CA 1
ATOM 3935 C C . GLU A 1 502 ? -21.378 9.952 -8.703 1.00 66.50 502 GLU A C 1
ATOM 3937 O O . GLU A 1 502 ? -21.408 11.182 -8.767 1.00 66.50 502 GLU A O 1
ATOM 3942 N N . SER A 1 503 ? -20.358 9.240 -9.188 1.00 65.12 503 SER A N 1
ATOM 3943 C CA . SER A 1 503 ? -19.171 9.856 -9.784 1.00 65.12 503 SER A CA 1
ATOM 3944 C C . SER A 1 503 ? -19.363 10.111 -11.278 1.00 65.12 503 SER A C 1
ATOM 3946 O O . SER A 1 503 ? -19.534 9.172 -12.050 1.00 65.12 503 SER A O 1
ATOM 3948 N N . THR A 1 504 ? -19.236 11.369 -11.704 1.00 69.44 504 THR A N 1
ATOM 3949 C CA . THR A 1 504 ? -19.038 11.754 -13.118 1.00 69.44 504 THR A CA 1
ATOM 3950 C C . THR A 1 504 ? -17.562 11.998 -13.453 1.00 69.44 504 THR A C 1
ATOM 3952 O O . THR A 1 504 ? -17.230 12.554 -14.499 1.00 69.44 504 THR A O 1
ATOM 3955 N N . ASP A 1 505 ? -16.663 11.637 -12.535 1.00 77.31 505 ASP A N 1
ATOM 3956 C CA . ASP A 1 505 ? -15.252 12.027 -12.538 1.00 77.31 505 ASP A CA 1
ATOM 3957 C C . ASP A 1 505 ? -14.327 10.856 -12.889 1.00 77.31 505 ASP A C 1
ATOM 3959 O O . ASP A 1 505 ? -13.168 10.818 -12.479 1.00 77.31 505 ASP A O 1
ATOM 3963 N N . ALA A 1 506 ? -14.840 9.882 -13.645 1.00 73.00 506 ALA A N 1
ATOM 3964 C CA . ALA A 1 506 ? -14.053 8.757 -14.133 1.00 73.00 506 ALA A CA 1
ATOM 3965 C C . ALA A 1 506 ? -12.823 9.254 -14.912 1.00 73.00 506 ALA A C 1
ATOM 3967 O O . ALA A 1 506 ? -12.945 10.098 -15.800 1.00 73.00 506 ALA A O 1
ATOM 3968 N N . GLY A 1 507 ? -11.641 8.754 -14.548 1.00 65.50 507 GLY A N 1
ATOM 3969 C CA . GLY A 1 507 ? -10.368 9.169 -15.139 1.00 65.50 507 GLY A CA 1
ATOM 3970 C C . GLY A 1 507 ? -9.935 10.599 -14.797 1.00 65.50 507 GLY A C 1
ATOM 3971 O O . GLY A 1 507 ? -8.967 11.083 -15.367 1.00 65.50 507 GLY A O 1
ATOM 3972 N N . LYS A 1 508 ? -10.625 11.302 -13.887 1.00 83.88 508 LYS A N 1
ATOM 3973 C CA . LYS A 1 508 ? -10.116 12.558 -13.318 1.00 83.88 508 LYS A CA 1
ATOM 3974 C C . LYS A 1 508 ? -9.183 12.247 -12.148 1.00 83.88 508 LYS A C 1
ATOM 3976 O O . LYS A 1 508 ? -9.332 11.217 -11.498 1.00 83.88 508 LYS A O 1
ATOM 3981 N N . GLY A 1 509 ? -8.260 13.162 -11.867 1.00 92.19 509 GLY A N 1
ATOM 3982 C CA . GLY A 1 509 ? -7.237 12.991 -10.834 1.00 92.19 509 GLY A CA 1
ATOM 3983 C C . GLY A 1 509 ? -5.902 12.512 -11.403 1.00 92.19 509 GLY A C 1
ATOM 3984 O O . GLY A 1 509 ? -5.762 12.293 -12.604 1.00 92.19 509 GLY A O 1
ATOM 3985 N N . MET A 1 510 ? -4.905 12.406 -10.532 1.00 96.44 510 MET A N 1
ATOM 3986 C CA . MET A 1 510 ? -3.580 11.889 -10.858 1.00 96.44 510 MET A CA 1
ATOM 3987 C C . MET A 1 510 ? -3.057 11.098 -9.665 1.00 96.44 510 MET A C 1
ATOM 3989 O O . MET A 1 510 ? -3.297 11.476 -8.519 1.00 96.44 510 MET A O 1
ATOM 3993 N N . ALA A 1 511 ? -2.320 10.039 -9.960 1.00 98.06 511 ALA A N 1
ATOM 3994 C CA . ALA A 1 511 ? -1.581 9.244 -8.996 1.00 98.06 511 ALA A CA 1
ATOM 3995 C C . ALA A 1 511 ? -0.085 9.354 -9.292 1.00 98.06 511 ALA A C 1
ATOM 3997 O O . ALA A 1 511 ? 0.306 9.437 -10.458 1.00 98.06 511 ALA A O 1
ATOM 3998 N N . PHE A 1 512 ? 0.745 9.344 -8.256 1.00 98.44 512 PHE A N 1
ATOM 3999 C CA . PHE A 1 512 ? 2.196 9.387 -8.380 1.00 98.44 512 PHE A CA 1
ATOM 4000 C C . PHE A 1 512 ? 2.829 8.214 -7.641 1.00 98.44 512 PHE A C 1
ATOM 4002 O O . PHE A 1 512 ? 2.406 7.868 -6.542 1.00 98.44 512 PHE A O 1
ATOM 4009 N N . ALA A 1 513 ? 3.873 7.645 -8.238 1.00 98.12 513 ALA A N 1
ATOM 4010 C CA . ALA A 1 513 ? 4.680 6.590 -7.639 1.00 98.12 513 ALA A CA 1
ATOM 4011 C C . ALA A 1 513 ? 6.165 6.934 -7.762 1.00 98.12 513 ALA A C 1
ATOM 4013 O O . ALA A 1 513 ? 6.572 7.675 -8.657 1.00 98.12 513 ALA A O 1
ATOM 4014 N N . GLN A 1 514 ? 6.981 6.435 -6.850 1.00 97.12 514 GLN A N 1
ATOM 4015 C CA . GLN A 1 514 ? 8.401 6.724 -6.753 1.00 97.12 514 GLN A CA 1
ATOM 4016 C C . GLN A 1 514 ? 9.147 5.422 -6.473 1.00 97.12 514 GLN A C 1
ATOM 4018 O O . GLN A 1 514 ? 8.604 4.521 -5.854 1.00 97.12 514 GLN A O 1
ATOM 4023 N N . PHE A 1 515 ? 10.388 5.329 -6.929 1.00 95.38 515 PHE A N 1
ATOM 4024 C CA . PHE A 1 515 ? 11.327 4.298 -6.511 1.00 95.38 515 PHE A CA 1
ATOM 4025 C C . PHE A 1 515 ? 12.659 4.980 -6.240 1.00 95.38 515 PHE A C 1
ATOM 4027 O O . PHE A 1 515 ? 13.329 5.423 -7.175 1.00 95.38 515 PHE A O 1
ATOM 4034 N N . LEU A 1 516 ? 13.023 5.147 -4.967 1.00 92.44 516 LEU A N 1
ATOM 4035 C CA . LEU A 1 516 ? 14.100 6.067 -4.558 1.00 92.44 516 LEU A CA 1
ATOM 4036 C C . LEU A 1 516 ? 15.183 5.422 -3.689 1.00 92.44 516 LEU A C 1
ATOM 4038 O O . LEU A 1 516 ? 16.049 6.138 -3.183 1.00 92.44 516 LEU A O 1
ATOM 4042 N N . GLU A 1 517 ? 15.181 4.099 -3.552 1.00 85.69 517 GLU A N 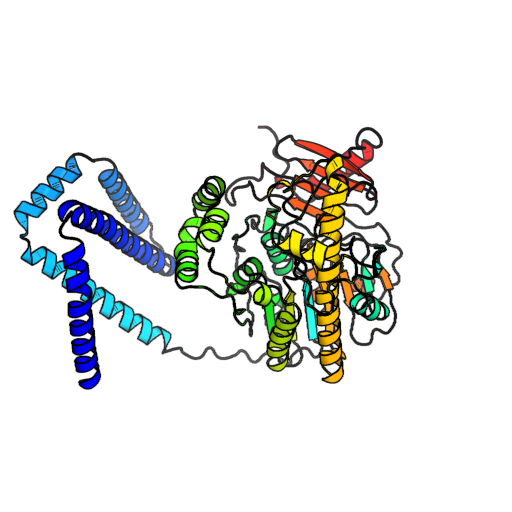1
ATOM 4043 C CA . GLU A 1 517 ? 16.028 3.352 -2.612 1.00 85.69 517 GLU A CA 1
ATOM 4044 C C . GLU A 1 517 ? 17.529 3.691 -2.696 1.00 85.69 517 GLU A C 1
ATOM 4046 O O . GLU A 1 517 ? 18.212 3.796 -1.674 1.00 85.69 517 GLU A O 1
ATOM 4051 N N . LYS A 1 518 ? 18.035 3.963 -3.906 1.00 82.44 518 LYS A N 1
ATOM 4052 C CA . LYS A 1 518 ? 19.453 4.278 -4.175 1.00 82.44 518 LYS A CA 1
ATOM 4053 C C . LYS A 1 518 ? 19.897 5.674 -3.721 1.00 82.44 518 LYS A C 1
ATOM 4055 O O . LYS A 1 518 ? 21.067 6.032 -3.866 1.00 82.44 518 LYS A O 1
ATOM 4060 N N . ASN A 1 519 ? 18.991 6.504 -3.211 1.00 83.12 519 ASN A N 1
ATOM 4061 C CA . ASN A 1 519 ? 19.338 7.847 -2.760 1.00 83.12 519 ASN A CA 1
ATOM 4062 C C . ASN A 1 519 ? 19.884 7.842 -1.326 1.00 83.12 519 ASN A C 1
ATOM 4064 O O . ASN A 1 519 ? 19.671 6.933 -0.533 1.00 83.12 519 ASN A O 1
ATOM 4068 N N . SER A 1 520 ? 20.597 8.909 -0.968 1.00 80.06 520 SER A N 1
ATOM 4069 C CA . SER A 1 520 ? 20.948 9.196 0.425 1.00 80.06 520 SER A CA 1
ATOM 4070 C C . SER A 1 520 ? 19.897 10.125 1.018 1.00 80.06 520 SER A C 1
ATOM 4072 O O . SER A 1 520 ? 19.601 11.160 0.422 1.00 80.06 520 SER A O 1
ATOM 4074 N N . ILE A 1 521 ? 19.427 9.841 2.236 1.00 77.62 521 ILE A N 1
ATOM 4075 C CA . ILE A 1 521 ? 18.433 10.681 2.932 1.00 77.62 521 ILE A CA 1
ATOM 4076 C C . ILE A 1 521 ? 18.907 12.133 3.118 1.00 77.62 521 ILE A C 1
ATOM 4078 O O . ILE A 1 521 ? 18.098 13.053 3.135 1.00 77.62 521 ILE A O 1
ATOM 4082 N N . PHE A 1 522 ? 20.227 12.352 3.162 1.00 78.62 522 PHE A N 1
ATOM 4083 C CA . PHE A 1 522 ? 20.854 13.668 3.346 1.00 78.62 522 PHE A CA 1
ATOM 4084 C C . PHE A 1 522 ? 21.212 14.409 2.050 1.00 78.62 522 PHE A C 1
ATOM 4086 O O . PHE A 1 522 ? 21.770 15.504 2.110 1.00 78.62 522 PHE A O 1
ATOM 4093 N N . LYS A 1 523 ? 20.987 13.807 0.876 1.00 82.62 523 LYS A N 1
ATOM 4094 C CA . LYS A 1 523 ? 21.401 14.380 -0.413 1.00 82.62 523 LYS A CA 1
ATOM 4095 C C . LYS A 1 523 ? 20.188 14.720 -1.284 1.00 82.62 523 LYS A C 1
ATOM 4097 O O . LYS A 1 523 ? 19.090 14.209 -1.045 1.00 82.62 523 LYS A O 1
ATOM 4102 N N . PRO A 1 524 ? 20.355 15.599 -2.286 1.00 87.38 524 PRO A N 1
ATOM 4103 C CA . PRO A 1 524 ? 19.355 15.760 -3.334 1.00 87.38 524 PRO A CA 1
ATOM 4104 C C . PRO A 1 524 ? 19.046 14.421 -4.017 1.00 87.38 524 PRO A C 1
ATOM 4106 O O . PRO A 1 524 ? 19.930 13.574 -4.136 1.00 87.38 524 PRO A O 1
ATOM 4109 N N . LEU A 1 525 ? 17.796 14.241 -4.448 1.00 89.69 525 LEU A N 1
ATOM 4110 C CA . LEU A 1 525 ? 17.344 13.026 -5.128 1.00 89.69 525 LEU A CA 1
ATOM 4111 C C . LEU A 1 525 ? 17.857 13.023 -6.568 1.00 89.69 525 LEU A C 1
ATOM 4113 O O . LEU A 1 525 ? 17.508 13.913 -7.345 1.00 89.69 525 LEU A O 1
ATOM 4117 N N . THR A 1 526 ? 18.694 12.051 -6.917 1.00 89.25 526 THR A N 1
ATOM 4118 C CA . THR A 1 526 ? 19.329 11.960 -8.242 1.00 89.25 526 THR A CA 1
ATOM 4119 C C . THR A 1 526 ? 19.202 10.592 -8.896 1.00 89.25 526 THR A C 1
ATOM 4121 O O . THR A 1 526 ? 19.475 10.503 -10.087 1.00 89.25 526 THR A O 1
ATOM 4124 N N . HIS A 1 527 ? 18.775 9.567 -8.157 1.00 91.12 527 HIS A N 1
ATOM 4125 C CA . HIS A 1 527 ? 18.707 8.180 -8.623 1.00 91.12 527 HIS A CA 1
ATOM 4126 C C . HIS A 1 527 ? 17.289 7.613 -8.521 1.00 91.12 527 HIS A C 1
ATOM 4128 O O . HIS A 1 527 ? 16.526 8.035 -7.651 1.00 91.12 527 HIS A O 1
ATOM 4134 N N . GLY A 1 528 ? 16.963 6.626 -9.355 1.00 93.38 528 GLY A N 1
ATOM 4135 C CA . GLY A 1 528 ? 15.687 5.908 -9.303 1.00 93.38 528 GLY A CA 1
ATOM 4136 C C . GLY A 1 528 ? 14.642 6.434 -10.286 1.00 93.38 528 GLY A C 1
ATOM 4137 O O . GLY A 1 528 ? 14.989 7.062 -11.285 1.00 93.38 528 GLY A O 1
ATOM 4138 N N . THR A 1 529 ? 13.362 6.166 -10.032 1.00 96.88 529 THR A N 1
ATOM 4139 C CA . THR A 1 529 ? 12.276 6.502 -10.966 1.00 96.88 529 THR A CA 1
ATOM 4140 C C . THR A 1 529 ? 11.126 7.234 -10.289 1.00 96.88 529 THR A C 1
ATOM 4142 O O . THR A 1 529 ? 10.887 7.102 -9.090 1.00 96.88 529 THR A O 1
ATOM 4145 N N . VAL A 1 530 ? 10.415 8.048 -11.070 1.00 98.12 530 VAL A N 1
ATOM 4146 C CA . VAL A 1 530 ? 9.195 8.741 -10.643 1.00 98.12 530 VAL A CA 1
ATOM 4147 C C . VAL A 1 530 ? 8.141 8.601 -11.728 1.00 98.12 530 VAL A C 1
ATOM 4149 O O . VAL A 1 530 ? 8.383 8.932 -12.888 1.00 98.12 530 VAL A O 1
ATOM 4152 N N . GLY A 1 531 ? 6.976 8.097 -11.347 1.00 98.00 531 GLY A N 1
ATOM 4153 C CA . GLY A 1 531 ? 5.841 7.839 -12.215 1.00 98.00 531 GLY A CA 1
ATOM 4154 C C . GLY A 1 531 ? 4.665 8.771 -11.939 1.00 98.00 531 GLY A C 1
ATOM 4155 O O . GLY A 1 531 ? 4.447 9.193 -10.804 1.00 98.00 531 GLY A O 1
ATOM 4156 N N . VAL A 1 532 ? 3.877 9.050 -12.976 1.00 98.56 532 VAL A N 1
ATOM 4157 C CA . VAL A 1 532 ? 2.549 9.670 -12.871 1.00 98.56 532 VAL A CA 1
ATOM 4158 C C . VAL A 1 532 ? 1.539 8.881 -13.703 1.00 98.56 532 VAL A C 1
ATOM 4160 O O . VAL A 1 532 ? 1.863 8.429 -14.801 1.00 98.56 532 VAL A O 1
ATOM 4163 N N . ILE A 1 533 ? 0.324 8.719 -13.181 1.00 98.12 533 ILE A N 1
ATOM 4164 C CA . ILE A 1 533 ? -0.803 8.044 -13.826 1.00 98.12 533 ILE A CA 1
ATOM 4165 C C . ILE A 1 533 ? -1.997 8.997 -13.843 1.00 98.12 533 ILE A C 1
ATOM 4167 O O . ILE A 1 533 ? -2.348 9.559 -12.809 1.00 98.12 533 ILE A O 1
ATOM 4171 N N . ASP A 1 534 ? -2.645 9.163 -14.995 1.00 94.81 534 ASP A N 1
ATOM 4172 C CA . ASP A 1 534 ? -3.808 10.052 -15.167 1.00 94.81 534 ASP A CA 1
ATOM 4173 C C . ASP A 1 534 ? -5.117 9.303 -15.478 1.00 94.81 534 ASP A C 1
ATOM 4175 O O . ASP A 1 534 ? -6.126 9.902 -15.831 1.00 94.81 534 ASP A O 1
ATOM 4179 N N . GLY A 1 535 ? -5.103 7.974 -15.366 1.00 91.88 535 GLY A N 1
ATOM 4180 C CA . GLY A 1 535 ? -6.240 7.103 -15.671 1.00 91.88 535 GLY A CA 1
ATOM 4181 C C . GLY A 1 535 ? -6.300 6.603 -17.116 1.00 91.88 535 GLY A C 1
ATOM 4182 O O . GLY A 1 535 ? -7.128 5.742 -17.402 1.00 91.88 535 GLY A O 1
ATOM 4183 N N . GLN A 1 536 ? -5.441 7.085 -18.021 1.00 94.56 536 GLN A N 1
ATOM 4184 C CA . GLN A 1 536 ? -5.314 6.575 -19.398 1.00 94.56 536 GLN A CA 1
ATOM 4185 C C . GLN A 1 536 ? -3.872 6.219 -19.761 1.00 94.56 536 GLN A C 1
ATOM 4187 O O . GLN A 1 536 ? -3.632 5.269 -20.506 1.00 94.56 536 GLN A O 1
ATOM 4192 N N . TYR A 1 537 ? -2.916 6.961 -19.214 1.00 97.62 537 TYR A N 1
ATOM 4193 C CA . TYR A 1 537 ? -1.495 6.771 -19.425 1.00 97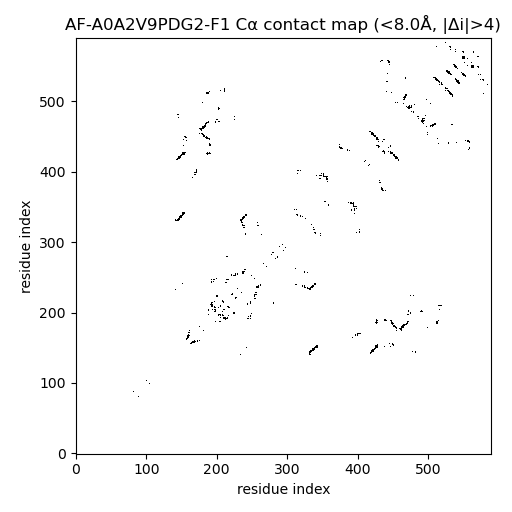.62 537 TYR A CA 1
ATOM 4194 C C . TYR A 1 537 ? -0.758 6.730 -18.092 1.00 97.62 537 TYR A C 1
ATOM 4196 O O . TYR A 1 537 ? -1.141 7.371 -17.112 1.00 97.62 537 TYR A O 1
ATOM 4204 N N . GLN A 1 538 ? 0.345 6.000 -18.100 1.00 98.31 538 GLN A N 1
ATOM 4205 C CA . GLN A 1 538 ? 1.420 6.103 -17.137 1.00 98.31 538 GLN A CA 1
ATOM 4206 C C . GLN A 1 538 ? 2.620 6.755 -17.828 1.00 98.31 538 GLN A C 1
ATOM 4208 O O . GLN A 1 538 ? 2.972 6.390 -18.946 1.00 98.31 538 GLN A O 1
ATOM 4213 N N . PHE A 1 539 ? 3.287 7.689 -17.161 1.00 98.50 539 PHE A N 1
ATOM 4214 C CA . PHE A 1 539 ? 4.586 8.196 -17.588 1.00 98.50 539 PHE A CA 1
ATOM 4215 C C . PHE A 1 539 ? 5.616 7.936 -16.495 1.00 98.50 539 PHE A C 1
ATOM 4217 O O . PHE A 1 539 ? 5.365 8.296 -15.349 1.00 98.50 539 PHE A O 1
ATOM 4224 N N . VAL A 1 540 ? 6.756 7.333 -16.839 1.00 98.25 540 VAL A N 1
ATOM 4225 C CA . VAL A 1 540 ? 7.841 7.009 -15.897 1.00 98.25 540 VAL A CA 1
ATOM 4226 C C . VAL A 1 540 ? 9.104 7.757 -16.297 1.00 98.25 540 VAL A C 1
ATOM 4228 O O . VAL A 1 540 ? 9.630 7.535 -17.387 1.00 98.25 540 VAL A O 1
ATOM 4231 N N . LEU A 1 541 ? 9.585 8.633 -15.415 1.00 97.81 541 LEU A N 1
ATOM 4232 C CA . LEU A 1 541 ? 10.851 9.351 -15.522 1.00 97.81 541 LEU A CA 1
ATOM 4233 C C . LEU A 1 541 ? 11.949 8.581 -14.786 1.00 97.81 541 LEU A C 1
ATOM 4235 O O . LEU A 1 541 ? 11.851 8.366 -13.580 1.00 97.81 541 LEU A O 1
ATOM 4239 N N . ASP A 1 542 ? 13.021 8.248 -15.492 1.00 96.25 542 ASP A N 1
ATOM 4240 C CA . ASP A 1 542 ? 14.261 7.741 -14.915 1.00 96.25 542 ASP A CA 1
ATOM 4241 C C . ASP A 1 542 ? 15.158 8.928 -14.517 1.00 96.25 542 ASP A C 1
ATOM 4243 O O . ASP A 1 542 ? 15.511 9.782 -15.339 1.00 96.25 542 ASP A O 1
ATOM 4247 N N . LEU A 1 543 ? 15.484 9.031 -13.227 1.00 94.88 543 LEU A N 1
ATOM 4248 C CA . LEU A 1 543 ? 16.243 10.149 -12.671 1.00 94.88 543 LEU A CA 1
ATOM 4249 C C . LEU A 1 543 ? 17.735 10.073 -13.008 1.00 94.88 543 LEU A C 1
ATOM 4251 O O . LEU A 1 543 ? 18.375 11.126 -13.048 1.00 94.88 543 LEU A O 1
ATOM 4255 N N . ASP A 1 544 ? 18.271 8.887 -13.283 1.00 91.81 544 ASP A N 1
ATOM 4256 C CA . ASP A 1 544 ? 19.673 8.670 -13.639 1.00 91.81 544 ASP A CA 1
ATOM 4257 C C . ASP A 1 544 ? 19.964 9.153 -15.069 1.00 91.81 544 ASP A C 1
ATOM 4259 O O . ASP A 1 544 ? 20.928 9.876 -15.325 1.00 91.81 544 ASP A O 1
ATOM 4263 N N . THR A 1 545 ? 19.094 8.792 -16.008 1.00 93.44 545 THR A N 1
ATOM 4264 C CA . THR A 1 545 ? 19.229 9.076 -17.444 1.00 93.44 545 THR A CA 1
ATOM 4265 C C . THR A 1 545 ? 18.481 10.328 -17.889 1.00 93.44 545 THR A C 1
ATOM 4267 O O . THR A 1 545 ? 18.720 10.818 -18.996 1.00 93.44 545 THR A O 1
ATOM 4270 N N . LYS A 1 546 ? 17.564 10.838 -17.055 1.00 91.81 546 LYS A N 1
ATOM 4271 C CA . LYS A 1 546 ? 16.620 11.926 -17.369 1.00 91.81 546 LYS A CA 1
ATOM 4272 C C . LYS A 1 546 ? 15.711 11.625 -18.564 1.00 91.81 546 LYS A C 1
ATOM 4274 O O . LYS A 1 546 ? 15.159 12.545 -19.169 1.00 91.81 546 LYS A O 1
ATOM 4279 N N . LYS A 1 547 ? 15.550 10.347 -18.915 1.00 94.00 547 LYS A N 1
ATOM 4280 C CA . LYS A 1 547 ? 14.643 9.900 -19.973 1.00 94.00 547 LYS A CA 1
ATOM 4281 C C . LYS A 1 547 ? 13.312 9.489 -19.367 1.00 94.00 547 LYS A C 1
ATOM 4283 O O . LYS A 1 547 ? 13.268 8.875 -18.306 1.00 94.00 547 LYS A O 1
ATOM 4288 N N . GLY A 1 548 ? 12.233 9.839 -20.053 1.00 95.56 548 GLY A N 1
ATOM 4289 C CA . GLY A 1 548 ? 10.890 9.422 -19.686 1.00 95.56 548 GLY A CA 1
ATOM 4290 C C . GLY A 1 548 ? 10.293 8.489 -20.727 1.00 95.56 548 GLY A C 1
ATOM 4291 O O . GLY A 1 548 ? 10.618 8.610 -21.907 1.00 95.56 548 GLY A O 1
ATOM 4292 N N . THR A 1 549 ? 9.426 7.585 -20.283 1.00 97.69 549 THR A N 1
ATOM 4293 C CA . THR A 1 549 ? 8.671 6.667 -21.146 1.00 97.69 549 THR A CA 1
ATOM 4294 C C . THR A 1 549 ? 7.181 6.821 -20.880 1.00 97.69 549 THR A C 1
ATOM 4296 O O . THR A 1 549 ? 6.759 6.896 -19.725 1.00 97.69 549 THR A O 1
ATOM 4299 N N . LEU A 1 550 ? 6.384 6.897 -21.945 1.00 98.38 550 LEU A N 1
ATOM 4300 C CA . LEU A 1 550 ? 4.927 6.991 -21.881 1.00 98.38 550 LEU A CA 1
ATOM 4301 C C . LEU A 1 550 ? 4.328 5.622 -22.203 1.00 98.38 550 LEU A C 1
ATOM 4303 O O . LEU A 1 550 ? 4.608 5.060 -23.256 1.00 98.38 550 LEU A O 1
ATOM 4307 N N . ARG A 1 551 ? 3.464 5.104 -21.336 1.00 97.94 551 ARG A N 1
ATOM 4308 C CA . ARG A 1 551 ? 2.804 3.805 -21.483 1.00 97.94 551 ARG A CA 1
ATOM 4309 C C . ARG A 1 551 ? 1.291 4.003 -21.440 1.00 97.94 551 ARG A C 1
ATOM 4311 O O . ARG A 1 551 ? 0.795 4.562 -20.461 1.00 97.94 551 ARG A O 1
ATOM 4318 N N . PRO A 1 552 ? 0.531 3.565 -22.455 1.00 97.56 552 PRO A N 1
ATOM 4319 C CA . PRO A 1 552 ? -0.900 3.354 -22.306 1.00 97.56 552 PRO A CA 1
ATOM 4320 C C . PRO A 1 552 ? -1.154 2.466 -21.092 1.00 97.56 552 PRO A C 1
ATOM 4322 O O . PRO A 1 552 ? -0.405 1.524 -20.830 1.00 97.56 552 PRO A O 1
ATOM 4325 N N . LEU A 1 553 ? -2.192 2.768 -20.323 1.00 95.00 553 LEU A N 1
ATOM 4326 C CA . LEU A 1 553 ? -2.409 2.105 -19.042 1.00 95.00 553 LEU A CA 1
ATOM 4327 C C . LEU A 1 553 ? -2.664 0.590 -19.195 1.00 95.00 553 LEU A C 1
ATOM 4329 O O . LEU A 1 553 ? -2.259 -0.183 -18.334 1.00 95.00 553 LEU A O 1
ATOM 4333 N N . ASN A 1 554 ? -3.229 0.149 -20.321 1.00 94.25 554 ASN A N 1
ATOM 4334 C CA . ASN A 1 554 ? -3.402 -1.266 -20.686 1.00 94.25 554 ASN A CA 1
ATOM 4335 C C . ASN A 1 554 ? -2.111 -1.977 -21.160 1.00 94.25 554 ASN A C 1
ATOM 4337 O O . ASN A 1 554 ? -2.137 -3.185 -21.394 1.00 94.25 554 ASN A O 1
ATOM 4341 N N . GLU A 1 555 ? -1.011 -1.240 -21.333 1.00 96.12 555 GLU A N 1
ATOM 4342 C CA . GLU A 1 555 ? 0.331 -1.757 -21.650 1.00 96.12 555 GLU A CA 1
ATOM 4343 C C . GLU A 1 555 ? 1.327 -1.531 -20.494 1.00 96.12 555 GLU A C 1
ATOM 4345 O O . GLU A 1 555 ? 2.485 -1.933 -20.582 1.00 96.12 555 GLU A O 1
ATOM 4350 N N . SER A 1 556 ? 0.907 -0.890 -19.398 1.00 96.25 556 SER A N 1
ATOM 4351 C CA . SER A 1 556 ? 1.788 -0.458 -18.297 1.00 96.25 556 SER A CA 1
ATOM 4352 C C . SER A 1 556 ? 2.317 -1.587 -17.395 1.00 96.25 556 SER A C 1
ATOM 4354 O O . SER A 1 556 ? 3.179 -1.359 -16.544 1.00 96.25 556 SER A O 1
ATOM 4356 N N . GLN A 1 557 ? 1.856 -2.818 -17.603 1.00 95.38 557 GLN A N 1
ATOM 4357 C CA . GLN A 1 557 ? 2.470 -4.039 -17.088 1.00 95.38 557 GLN A CA 1
ATOM 4358 C C . GLN A 1 557 ? 3.793 -4.372 -17.798 1.00 95.38 557 GLN A C 1
ATOM 4360 O O . GLN A 1 557 ? 4.667 -4.990 -17.202 1.00 95.38 557 GLN A O 1
ATOM 4365 N N . ILE A 1 558 ? 3.979 -3.934 -19.049 1.00 95.00 558 ILE A N 1
ATOM 4366 C CA . ILE A 1 558 ? 5.200 -4.167 -19.830 1.00 95.00 558 ILE A CA 1
ATOM 4367 C C . ILE A 1 558 ? 6.235 -3.098 -19.463 1.00 95.00 558 ILE A C 1
ATOM 4369 O O . ILE A 1 558 ? 6.105 -1.929 -19.833 1.00 95.00 558 ILE A O 1
ATOM 4373 N N . TRP A 1 559 ? 7.292 -3.490 -18.750 1.00 91.75 559 TRP A N 1
ATOM 4374 C CA . TRP A 1 559 ? 8.237 -2.534 -18.155 1.00 91.75 559 TRP A CA 1
ATOM 4375 C C . TRP A 1 559 ? 9.014 -1.686 -19.169 1.00 91.75 559 TRP A C 1
ATOM 4377 O O . TRP A 1 559 ? 9.450 -0.584 -18.843 1.00 91.75 559 TRP A O 1
ATOM 4387 N N . ASN A 1 560 ? 9.203 -2.181 -20.393 1.00 91.88 560 ASN A N 1
ATOM 4388 C CA . ASN A 1 560 ? 9.954 -1.506 -21.453 1.00 91.88 560 ASN A CA 1
ATOM 4389 C C . ASN A 1 560 ? 9.068 -0.939 -22.572 1.00 91.88 560 ASN A C 1
ATOM 4391 O O . ASN A 1 560 ? 9.595 -0.537 -23.610 1.00 91.88 560 ASN A O 1
ATOM 4395 N N . ALA A 1 561 ? 7.745 -0.898 -22.386 1.00 95.19 561 ALA A N 1
ATOM 4396 C CA . ALA A 1 561 ? 6.863 -0.229 -23.331 1.00 95.19 561 ALA A CA 1
ATOM 4397 C C . ALA A 1 561 ? 7.149 1.283 -23.352 1.00 95.19 561 ALA A C 1
ATOM 4399 O O . ALA A 1 561 ? 7.303 1.916 -22.303 1.00 95.19 561 ALA A O 1
ATOM 4400 N N . ASP A 1 562 ? 7.198 1.860 -24.554 1.00 97.38 562 ASP A N 1
ATOM 4401 C CA . ASP A 1 562 ? 7.321 3.302 -24.755 1.00 97.38 562 ASP A CA 1
ATOM 4402 C C . ASP A 1 562 ? 6.566 3.752 -26.013 1.00 97.38 562 ASP A C 1
ATOM 4404 O O . ASP A 1 562 ? 6.900 3.397 -27.143 1.00 97.38 562 ASP A O 1
ATOM 4408 N N . ARG A 1 563 ? 5.538 4.568 -25.792 1.00 97.56 563 ARG A N 1
ATOM 4409 C CA . ARG A 1 563 ? 4.668 5.194 -26.793 1.00 97.56 563 ARG A CA 1
ATOM 4410 C C . ARG A 1 563 ? 4.857 6.709 -26.837 1.00 97.56 563 ARG A C 1
ATOM 4412 O O . ARG A 1 563 ? 4.020 7.425 -27.384 1.00 97.56 563 ARG A O 1
ATOM 4419 N N . SER A 1 564 ? 5.961 7.227 -26.292 1.00 97.00 564 SER A N 1
ATOM 4420 C CA . SER A 1 564 ? 6.239 8.671 -26.280 1.00 97.00 564 SER A CA 1
ATOM 4421 C C . SER A 1 564 ? 6.293 9.266 -27.689 1.00 97.00 564 SER A C 1
ATOM 4423 O O . SER A 1 564 ? 5.873 10.403 -27.889 1.00 97.00 564 SER A O 1
ATOM 4425 N N . ALA A 1 565 ? 6.764 8.498 -28.679 1.00 96.94 565 ALA A N 1
ATOM 4426 C CA . ALA A 1 565 ? 6.785 8.918 -30.082 1.00 96.94 565 ALA A CA 1
ATOM 4427 C C . ALA A 1 565 ? 5.379 9.014 -30.705 1.00 96.94 565 ALA A C 1
ATOM 4429 O O . ALA A 1 565 ? 5.166 9.818 -31.610 1.00 96.94 565 ALA A O 1
ATOM 4430 N N . GLU A 1 566 ? 4.424 8.219 -30.216 1.00 97.44 566 GLU A N 1
ATOM 4431 C CA . GLU A 1 566 ? 3.043 8.197 -30.709 1.00 97.44 566 GLU A CA 1
ATOM 4432 C C . GLU A 1 566 ? 2.214 9.345 -30.113 1.00 97.44 566 GLU A C 1
ATOM 4434 O O . GLU A 1 566 ? 1.324 9.873 -30.779 1.00 97.44 566 GLU A O 1
ATOM 4439 N N . ASN A 1 567 ? 2.525 9.778 -28.883 1.00 97.44 567 ASN A N 1
ATOM 4440 C CA . ASN A 1 567 ? 1.843 10.894 -28.224 1.00 97.44 567 ASN A CA 1
ATOM 4441 C C . ASN A 1 567 ? 2.805 11.808 -27.426 1.00 97.44 567 ASN A C 1
ATOM 4443 O O . ASN A 1 567 ? 2.772 11.843 -26.189 1.00 97.44 567 ASN A O 1
ATOM 4447 N N . PRO A 1 568 ? 3.653 12.597 -28.113 1.00 97.62 568 PRO A N 1
ATOM 4448 C CA . PRO A 1 568 ? 4.671 13.424 -27.461 1.00 97.62 568 PRO A CA 1
ATOM 4449 C C . PRO A 1 568 ? 4.079 14.553 -26.608 1.00 97.62 568 PRO A C 1
ATOM 4451 O O . PRO A 1 568 ? 4.650 14.920 -25.581 1.00 97.62 568 PRO A O 1
ATOM 4454 N N . ALA A 1 569 ? 2.913 15.085 -26.993 1.00 98.00 569 ALA A N 1
ATOM 4455 C CA . ALA A 1 569 ? 2.216 16.109 -26.217 1.00 98.00 569 ALA A CA 1
ATOM 4456 C C . ALA A 1 569 ? 1.805 15.575 -24.838 1.00 98.00 569 ALA A C 1
ATOM 4458 O O . ALA A 1 569 ? 2.016 16.247 -23.828 1.00 98.00 569 ALA A O 1
ATOM 4459 N N . LYS A 1 570 ? 1.290 14.338 -24.786 1.00 97.88 570 LYS A N 1
ATOM 4460 C CA . LYS A 1 570 ? 0.906 13.697 -23.528 1.00 97.88 570 LYS A CA 1
ATOM 4461 C C . LYS A 1 570 ? 2.106 13.373 -22.646 1.00 97.88 570 LYS A C 1
ATOM 4463 O O . LYS A 1 570 ? 2.062 13.619 -21.444 1.00 97.88 570 LYS A O 1
ATOM 4468 N N . ALA A 1 571 ? 3.199 12.893 -23.238 1.00 98.12 571 ALA A N 1
ATOM 4469 C CA . ALA A 1 571 ? 4.453 12.682 -22.517 1.00 98.12 571 ALA A CA 1
ATOM 4470 C C . ALA A 1 571 ? 4.947 13.980 -21.848 1.00 98.12 571 ALA A C 1
ATOM 4472 O O . ALA A 1 571 ? 5.303 13.982 -20.670 1.00 98.12 571 ALA A O 1
ATOM 4473 N N . GLN A 1 572 ? 4.907 15.108 -22.566 1.00 97.81 572 GLN A N 1
ATOM 4474 C CA . GLN A 1 572 ? 5.317 16.405 -22.023 1.00 97.81 572 GLN A CA 1
ATOM 4475 C C . GLN A 1 572 ? 4.368 16.924 -20.930 1.00 97.81 572 GLN A C 1
ATOM 4477 O O . GLN A 1 572 ? 4.829 17.493 -19.937 1.00 97.81 572 GLN A O 1
ATOM 4482 N N . GLU A 1 573 ? 3.056 16.734 -21.093 1.00 98.00 573 GLU A N 1
ATOM 4483 C CA . GLU A 1 573 ? 2.042 17.068 -20.086 1.00 98.00 573 GLU A CA 1
ATOM 4484 C C . GLU A 1 573 ? 2.314 16.340 -18.762 1.00 98.00 573 GLU A C 1
ATOM 4486 O O . GLU A 1 573 ? 2.392 16.974 -17.707 1.00 98.00 573 GLU A O 1
ATOM 4491 N N . LEU A 1 574 ? 2.528 15.025 -18.825 1.00 98.25 574 LEU A N 1
ATOM 4492 C CA . LEU A 1 574 ? 2.762 14.190 -17.650 1.00 98.25 574 LEU A CA 1
ATOM 4493 C C . LEU A 1 574 ? 4.140 14.436 -17.018 1.00 98.25 574 LEU A C 1
ATOM 4495 O O . LEU A 1 574 ? 4.247 14.532 -15.795 1.00 98.25 574 LEU A O 1
ATOM 4499 N N . LEU A 1 575 ? 5.184 14.671 -17.818 1.00 97.88 575 LEU A N 1
ATOM 4500 C CA . LEU A 1 575 ? 6.481 15.117 -17.298 1.00 97.88 575 LEU A CA 1
ATOM 4501 C C . LEU A 1 575 ? 6.358 16.444 -16.531 1.00 97.88 575 LEU A C 1
ATOM 4503 O O . LEU A 1 575 ? 6.941 16.617 -15.459 1.00 97.88 575 LEU A O 1
ATOM 4507 N N . LYS A 1 576 ? 5.573 17.394 -17.055 1.00 97.44 576 LYS A N 1
ATOM 4508 C CA . LYS A 1 576 ? 5.300 18.656 -16.360 1.00 97.44 576 LYS A CA 1
ATOM 4509 C C . LYS A 1 576 ? 4.558 18.410 -15.046 1.00 97.44 576 LYS A C 1
ATOM 4511 O O . LYS A 1 576 ? 4.905 19.055 -14.060 1.00 97.44 576 LYS A O 1
ATOM 4516 N N . ALA A 1 577 ? 3.596 17.486 -15.018 1.00 97.56 577 ALA A N 1
ATOM 4517 C CA . ALA A 1 577 ? 2.879 17.115 -13.800 1.00 97.56 577 ALA A CA 1
ATOM 4518 C C . ALA A 1 577 ? 3.825 16.575 -12.715 1.00 97.56 577 ALA A C 1
ATOM 4520 O O . ALA A 1 577 ? 3.744 17.043 -11.579 1.00 97.56 577 ALA A O 1
ATOM 4521 N N . ILE A 1 578 ? 4.774 15.695 -13.071 1.00 97.50 578 ILE A N 1
ATOM 4522 C CA . ILE A 1 578 ? 5.822 15.216 -12.150 1.00 97.50 578 ILE A CA 1
ATOM 4523 C C . ILE A 1 578 ? 6.573 16.396 -11.539 1.00 97.50 578 ILE A C 1
ATOM 4525 O O . ILE A 1 578 ? 6.661 16.505 -10.323 1.00 97.50 578 ILE A O 1
ATOM 4529 N N . TYR A 1 579 ? 7.076 17.319 -12.357 1.00 96.00 579 TYR A N 1
ATOM 4530 C CA . TYR A 1 579 ? 7.848 18.443 -11.831 1.00 96.00 579 TYR A CA 1
ATOM 4531 C C . TYR A 1 579 ? 7.021 19.507 -11.106 1.00 96.00 579 TYR A C 1
ATOM 4533 O O . TYR A 1 579 ? 7.576 20.312 -10.362 1.00 96.00 579 TYR A O 1
ATOM 4541 N N . THR A 1 580 ? 5.722 19.592 -11.378 1.00 95.69 580 THR A N 1
ATOM 4542 C CA . THR A 1 580 ? 4.814 20.444 -10.607 1.00 95.69 580 THR A CA 1
ATOM 4543 C C . THR A 1 580 ? 4.573 19.847 -9.228 1.00 95.69 580 THR A C 1
ATOM 4545 O O . THR A 1 580 ? 4.525 20.603 -8.262 1.00 95.69 580 THR A O 1
ATOM 4548 N N . ARG A 1 581 ? 4.446 18.518 -9.133 1.00 95.19 581 ARG A N 1
ATOM 4549 C CA . ARG A 1 581 ? 4.286 17.818 -7.858 1.00 95.19 581 ARG A CA 1
ATOM 4550 C C . ARG A 1 581 ? 5.585 17.796 -7.048 1.00 95.19 581 ARG A C 1
ATOM 4552 O O . ARG A 1 581 ? 5.551 18.078 -5.861 1.00 95.19 581 ARG A O 1
ATOM 4559 N N . PHE A 1 582 ? 6.708 17.512 -7.702 1.00 94.88 582 PHE A N 1
ATOM 4560 C CA . PHE A 1 582 ? 8.025 17.333 -7.086 1.00 94.88 582 PHE A CA 1
ATOM 4561 C C . PHE A 1 582 ? 9.035 18.334 -7.676 1.00 94.88 582 PHE A C 1
ATOM 4563 O O . PHE A 1 582 ? 9.874 17.974 -8.516 1.00 94.88 582 PHE A O 1
ATOM 4570 N N . PRO A 1 583 ? 8.943 19.627 -7.312 1.00 91.94 583 PRO A N 1
ATOM 4571 C CA . PRO A 1 583 ? 9.814 20.667 -7.857 1.00 91.94 583 PRO A CA 1
ATOM 4572 C C . PRO A 1 583 ? 11.300 20.427 -7.557 1.00 91.94 583 PRO A C 1
ATOM 4574 O O . PRO A 1 583 ? 12.152 20.835 -8.345 1.00 91.94 583 PRO A O 1
ATOM 4577 N N . GLU A 1 584 ? 11.627 19.720 -6.475 1.00 86.88 584 GLU A N 1
ATOM 4578 C CA . GLU A 1 584 ? 12.985 19.342 -6.080 1.00 86.88 584 GLU A CA 1
ATOM 4579 C C . GLU A 1 584 ? 13.691 18.406 -7.073 1.00 86.88 584 GLU A C 1
ATOM 4581 O O . GLU A 1 584 ? 14.910 18.255 -7.003 1.00 86.88 584 GLU A O 1
ATOM 4586 N N . LEU A 1 585 ? 12.950 17.789 -8.001 1.00 87.31 585 LEU A N 1
ATOM 4587 C CA . LEU A 1 585 ? 13.504 16.935 -9.056 1.00 87.31 585 LEU A CA 1
ATOM 4588 C C . LEU A 1 585 ? 13.964 17.727 -10.287 1.00 87.31 585 LEU A C 1
ATOM 4590 O O . LEU A 1 585 ? 14.660 17.171 -11.145 1.00 87.31 585 LEU A O 1
ATOM 4594 N N . ARG A 1 586 ? 13.614 19.021 -10.389 1.00 80.31 586 ARG A N 1
ATOM 4595 C CA . ARG A 1 586 ? 14.172 19.944 -11.389 1.00 80.31 586 ARG A CA 1
ATOM 4596 C C . ARG A 1 586 ? 15.595 20.330 -10.988 1.00 80.31 586 ARG A C 1
ATOM 4598 O O . ARG A 1 586 ? 15.866 21.470 -10.624 1.00 80.31 586 ARG A O 1
ATOM 4605 N N . HIS A 1 587 ? 16.526 19.384 -11.040 1.00 65.44 587 HIS A N 1
ATOM 4606 C CA . HIS A 1 587 ? 17.941 19.741 -10.994 1.00 65.44 587 HIS A CA 1
ATOM 4607 C C . HIS A 1 587 ? 18.287 20.391 -12.330 1.00 65.44 587 HIS A C 1
ATOM 4609 O O . HIS A 1 587 ? 18.538 19.701 -13.316 1.00 65.44 587 HIS A O 1
ATOM 4615 N N . GLU A 1 588 ? 18.237 21.722 -12.383 1.00 47.00 588 GLU A N 1
ATOM 4616 C CA . GLU A 1 588 ? 18.889 22.467 -13.454 1.00 47.00 588 GLU A CA 1
ATOM 4617 C C . GLU A 1 588 ? 20.369 22.078 -13.439 1.00 47.00 588 GLU A C 1
ATOM 4619 O O . GLU A 1 588 ? 21.023 22.126 -12.392 1.00 47.00 588 GLU A O 1
ATOM 4624 N N . ALA A 1 589 ? 20.887 21.642 -14.588 1.00 35.44 589 ALA A N 1
ATOM 4625 C CA . ALA A 1 589 ? 22.322 21.524 -14.779 1.00 35.44 589 ALA A CA 1
ATOM 4626 C C . ALA A 1 589 ? 22.925 22.911 -14.514 1.00 35.44 589 ALA A C 1
ATOM 4628 O O . ALA A 1 589 ? 22.713 23.833 -15.300 1.00 35.44 589 ALA A O 1
ATOM 4629 N N . LYS A 1 590 ? 23.583 23.069 -13.363 1.00 28.48 590 LYS A N 1
ATOM 4630 C CA . LYS A 1 590 ? 24.419 24.236 -13.088 1.00 28.48 590 LYS A CA 1
ATOM 4631 C C . LYS A 1 590 ? 25.702 24.168 -13.891 1.00 28.48 590 LYS A C 1
ATOM 4633 O O . LYS A 1 590 ? 26.274 23.056 -13.968 1.00 28.48 590 LYS A O 1
#

Sequence (590 aa):
VVCAALVGIILGTVFIAVALPFLRYFSASHDRVVQWTTNTGVVLVLFADSRFALTTLIKWSQHGSRFMTALLMLHFLAFVVALCIARARRELLASLDGFLGAKAARAMVVATLAAVIALEVTEFAFAHTGGGVKAAQISQRPKSNVLLISFDALSAEEMSMYGYKLPTTPNLDAFARNSTVFTNFYSVETFTTPSIATMLTGRYPSETRVFQLQGTVQGERTQTLPSLMHDAGYGTGAFLTNPFAHYLVSNPDNSFDILPEPAFQSGALQHLWDWTRPLHQNSGVGSRVAEYIDLESDWNGFRNLPGNLSMRFRPDASFEGARKVVDRLPDGFFLWVHVITPHHPYLPDPEDRGRFLSEAEGRKFAENSELQWVPHYNPDQQAQVDRRRLLYDEFLLSADRAFGTFIQDLEKNGKLSNTTVIVSADHGESFEGGIFRHESPYLTRPTIHIPLIIRTPGQQQARTVAFTADQTALAPTILDLAGQSKPGWMDGQSLAPWLSRESTDAGKGMAFAQFLEKNSIFKPLTHGTVGVIDGQYQFVLDLDTKKGTLRPLNESQIWNADRSAENPAKAQELLKAIYTRFPELRHEAK

Solvent-accessible surface area (backbone atoms only — not comparable to full-atom values): 31089 Å² total; per-residue (Å²): 107,72,68,56,51,50,50,50,50,50,51,52,49,50,48,51,66,60,43,48,60,58,58,58,73,53,69,86,50,63,69,61,51,52,51,48,51,52,59,48,46,53,51,51,49,54,47,49,51,51,47,50,51,50,58,56,44,63,74,50,54,88,63,78,63,78,65,58,59,54,53,49,51,52,50,53,50,50,54,51,52,63,67,70,36,76,68,58,58,55,54,52,51,55,52,48,64,72,69,58,50,82,67,52,60,51,52,51,52,51,52,50,53,52,50,52,53,53,50,53,56,49,52,55,53,55,72,74,60,68,77,79,78,77,77,75,84,68,72,80,55,43,79,55,27,39,36,40,39,31,23,28,37,33,26,29,69,63,24,31,85,72,67,26,93,52,86,24,29,65,40,54,44,59,52,42,51,29,10,35,37,39,77,33,31,26,21,40,18,39,45,56,35,29,20,47,50,14,47,38,42,8,33,55,43,88,75,50,50,19,43,40,74,75,44,58,86,75,79,69,50,86,58,26,44,48,23,53,40,33,75,67,36,27,41,24,32,40,35,41,53,37,65,52,50,33,59,52,60,62,43,77,51,34,43,60,79,41,66,70,81,60,88,70,89,65,52,78,66,49,57,50,52,65,68,50,39,72,65,33,66,77,61,71,52,27,58,51,47,50,71,76,37,55,54,64,60,54,46,50,62,75,46,80,58,94,65,70,61,67,70,61,50,33,39,53,56,48,48,53,52,36,47,62,48,56,76,70,47,56,82,6,23,39,37,41,36,35,35,34,32,36,34,87,86,38,72,39,45,86,90,35,53,53,74,78,41,55,55,76,59,52,55,59,52,76,74,50,89,66,70,84,31,64,38,45,50,57,82,91,45,44,73,60,38,47,57,51,43,32,37,34,42,25,14,32,32,33,34,24,54,29,49,41,52,47,54,51,50,32,46,77,70,57,57,41,63,46,23,32,40,34,40,38,34,32,10,5,40,24,60,48,51,50,33,34,49,26,79,50,71,63,71,22,38,32,16,20,31,17,45,37,38,40,28,54,55,82,49,76,56,55,44,78,38,42,44,17,34,25,43,27,17,51,34,27,20,53,31,49,76,69,75,38,82,68,58,91,76,36,78,31,60,55,58,56,70,62,74,82,43,90,78,90,44,64,41,40,58,56,22,51,31,42,35,45,55,82,42,55,77,90,51,82,75,53,42,44,25,42,34,39,32,42,68,57,39,36,35,41,36,34,47,72,79,70,49,69,36,20,22,51,53,95,46,28,43,33,59,83,52,66,45,34,89,82,40,51,69,58,40,52,53,47,54,49,49,51,42,69,75,41,54,81,65,66,72,71,88,124

Foldseek 3Di:
DVVVVVVVVVVVVVCCVVVVVVVVVPPPPVPVCCVCCVVVVVVVVVVVVVVVCVVVVVVVCVPDDPVVVVVVVVVVVVVVVCVPCPPVVVVVVVVVCVPQDPVRVVVVVVVVVVVVVVVVVVVVVVVPPDDDDPPDPPDDFDQFEEEEEAEAQAFLCLDVVLPNPDNLFVLVVVVLQLWEWANFEWAQELDQQQLLVCLFALAHCQVQVGQALQAERDDALCRTLQSLLVVLRAQEEEFALDVSSLNRCVPVSSDHPYYDDDPPPDDPVNVVVVVCVVVQHPPVVNLVVCVVDVVVVVVVVVVPPPDPVCCSQQLLNQLVVQVVRVVPTDRNHYYYGYHHPPDPPLDADPVLPCVQAHVVLVVVSNVDDPCVAVFFDDPVCLVVLVNSSSSSSSRSSSNSVSVSVSQVVCVVVVNNQRYKYWYKYSWHADSDQGTGGSNDLLSFNRGIRMIIIIRHRPRNGRHYHQAHEYSSQNSCQVCVSSVHHDDPNNPHHHPVVVRPDHDPQHLADKYKHWNQNPDDSPDQGQATWIWMDSSQWIKIAGSPVRDIAIGGNVSRNNSPDHCCVVPVVVNVVRVVVRCVSPVSSPPDPD

Mean predicted aligned error: 14.82 Å

Nearest PDB structures (foldseek):
  5g2v-assembly1_A  TM=7.217E-01  e=4.485E-22  Bacteroides thetaiotaomicron VPI-5482
  7p24-assembly1_AAA  TM=7.059E-01  e=2.046E-22  Bacteroides thetaiotaomicron VPI-5482
  7lha-assembly2_B  TM=6.618E-01  e=1.168E-22  Bacteroides uniformis
  7lha-assembly1_A  TM=6.627E-01  e=3.791E-22  Bacteroides uniformis
  7lj2-assembly2_B  TM=6.653E-01  e=4.241E-22  Bacteroides uniformis

Radius of gyration: 28.18 Å; Cα contacts (8 Å, |Δi|>4): 951; chains: 1; bounding box: 83×61×83 Å

pLDDT: mean 75.61, std 23.28, range [28.48, 98.81]

Secondary structure (DSSP, 8-state):
-HHHHHHHHHHHHHHHHHHHHHHHHTTT-HHHHHHHHHHHHHHHHHHHHHHHHHHHHHHHTTS--HHHHHHHHHHHHHHHHHHH-TTHHHHHHHHHHHHHHHHHHHHHHHHHHHHHHHHHHHHHHHHT--PPP-----SS--SSEEEEEEEES--GGG-GGGT-SS---HHHHHHHTTSEEESSEE-S-SSHHHHHHHHHHS--HHHH---STT----S-GGGSHHHHHHHTTPEEEEEE-SHHHHHHHTSGGG--SB-PPP-----HHHHHHHHHHHHHHSSSHHHHHHHHS-HHHHHHHHT-S---HHHHT-HHHHHHHHHHHHTTSPSSEEEEEEEEEESTT----TTTTTSSS-HHHHHHHHTS--GGGSSB--GGGHHHHHHHHHHHHHHHHHHHHHHHHHHHHHHHTTTTTTEEEEEEES-----STTB-SS--TT--HHHHB--EEEE-TT--S-EEE--BEEGGGHHHHHHHHTTPPPPTT--SPP-GGGGTS----TT-B-EEEEE-TTS-TTS---SSEEEEE-SSEEEEEETTT--EEEEEGGGTTSTT---TTT-HHHHHHHHHHHHHH-GGG-----